Protein AF-0000000076643533 (afdb_homodimer)

Organism: NCBI:txid1194090

Structure (mmCIF, N/CA/C/O backbone):
data_AF-0000000076643533-model_v1
#
loop_
_entity.id
_entity.type
_entity.pdbx_description
1 polymer 'Membrane protein'
#
loop_
_atom_site.group_PDB
_atom_site.id
_atom_site.type_symbol
_atom_site.label_atom_id
_atom_site.label_alt_id
_atom_site.label_comp_id
_atom_site.label_asym_id
_atom_site.label_entity_id
_atom_site.label_seq_id
_atom_site.pdbx_PDB_ins_code
_atom_site.Cartn_x
_atom_site.Cartn_y
_atom_site.Cartn_z
_atom_site.occupancy
_atom_site.B_iso_or_equiv
_atom_site.auth_seq_id
_atom_site.auth_comp_id
_atom_site.auth_asym_id
_atom_site.auth_atom_id
_atom_site.pdbx_PDB_model_num
ATOM 1 N N . MET A 1 1 ? 10.789 41.688 -7.383 1 47.56 1 MET A N 1
ATOM 2 C CA . MET A 1 1 ? 11.062 40.875 -6.199 1 47.56 1 MET A CA 1
ATOM 3 C C . MET A 1 1 ? 10.016 39.781 -6.039 1 47.56 1 MET A C 1
ATOM 5 O O . MET A 1 1 ? 10.336 38.656 -5.66 1 47.56 1 MET A O 1
ATOM 9 N N . LYS A 1 2 ? 8.727 40.281 -6.332 1 59.28 2 LYS A N 1
ATOM 10 C CA . LYS A 1 2 ? 7.59 39.375 -6.227 1 59.28 2 LYS A CA 1
ATOM 11 C C . LYS A 1 2 ? 7.641 38.281 -7.305 1 59.28 2 LYS A C 1
ATOM 13 O O . LYS A 1 2 ? 7.359 37.125 -7.031 1 59.28 2 LYS A O 1
ATOM 18 N N . GLN A 1 3 ? 7.996 38.719 -8.508 1 65.31 3 GLN A N 1
ATOM 19 C CA . GLN A 1 3 ? 8.086 37.781 -9.633 1 65.31 3 GLN A CA 1
ATOM 20 C C . GLN A 1 3 ? 9.109 36.688 -9.352 1 65.31 3 GLN A C 1
ATOM 22 O O . GLN A 1 3 ? 8.891 35.531 -9.703 1 65.31 3 GLN A O 1
ATOM 27 N N . GLY A 1 4 ? 10.055 37.062 -8.609 1 73.06 4 GLY A N 1
ATOM 28 C CA . GLY A 1 4 ? 11.109 36.125 -8.25 1 73.06 4 GLY A CA 1
ATOM 29 C C . GLY A 1 4 ? 10.656 35.094 -7.25 1 73.06 4 GLY A C 1
ATOM 30 O O . GLY A 1 4 ? 11.039 33.906 -7.355 1 73.06 4 GLY A O 1
ATOM 31 N N . LYS A 1 5 ? 9.688 35.625 -6.41 1 84.38 5 LYS A N 1
ATOM 32 C CA . LYS A 1 5 ? 9.203 34.688 -5.379 1 84.38 5 LYS A CA 1
ATOM 33 C C . LYS A 1 5 ? 8.227 33.688 -5.957 1 84.38 5 LYS A C 1
ATOM 35 O O . LYS A 1 5 ? 8.25 32.5 -5.578 1 84.38 5 LYS A O 1
ATOM 40 N N . ILE A 1 6 ? 7.371 34.125 -6.941 1 87.5 6 ILE A N 1
ATOM 41 C CA . ILE A 1 6 ? 6.402 33.25 -7.566 1 87.5 6 ILE A CA 1
ATOM 42 C C . ILE A 1 6 ? 7.129 32.188 -8.398 1 87.5 6 ILE A C 1
ATOM 44 O O . ILE A 1 6 ? 6.758 31 -8.391 1 87.5 6 ILE A O 1
ATOM 48 N N . LYS A 1 7 ? 8.062 32.688 -9.102 1 88.69 7 LYS A N 1
ATOM 49 C CA . LYS A 1 7 ? 8.852 31.75 -9.906 1 88.69 7 LYS A CA 1
ATOM 50 C C . LYS A 1 7 ? 9.578 30.75 -9.016 1 88.69 7 LYS A C 1
ATOM 52 O O . LYS A 1 7 ? 9.656 29.562 -9.352 1 88.69 7 LYS A O 1
ATOM 57 N N . TRP A 1 8 ? 10.062 31.297 -7.988 1 88.38 8 TRP A N 1
ATOM 58 C CA . TRP A 1 8 ? 10.734 30.422 -7.027 1 88.38 8 TRP A CA 1
ATOM 59 C C . TRP A 1 8 ? 9.773 29.375 -6.48 1 88.38 8 TRP A C 1
ATOM 61 O O . TRP A 1 8 ? 10.125 28.188 -6.375 1 88.38 8 TRP A O 1
ATOM 71 N N . PHE A 1 9 ? 8.586 29.828 -6.199 1 90.62 9 PHE A N 1
ATOM 72 C CA . PHE A 1 9 ? 7.566 28.938 -5.652 1 90.62 9 PHE A CA 1
ATOM 73 C C . PHE A 1 9 ? 7.215 27.844 -6.652 1 90.62 9 PHE A C 1
ATOM 75 O O . PHE A 1 9 ? 7.164 26.672 -6.293 1 90.62 9 PHE A O 1
ATOM 82 N N . TRP A 1 10 ? 7.031 28.188 -7.848 1 91.88 10 TRP A N 1
ATOM 83 C CA . TRP A 1 10 ? 6.68 27.219 -8.875 1 91.88 10 TRP A CA 1
ATOM 84 C C . TRP A 1 10 ? 7.832 26.25 -9.133 1 91.88 10 TRP A C 1
ATOM 86 O O . TRP A 1 10 ? 7.609 25.062 -9.367 1 91.88 10 TRP A O 1
ATOM 96 N N . ASP A 1 11 ? 8.93 26.812 -9.07 1 92.94 11 ASP A N 1
ATOM 97 C CA . ASP A 1 11 ? 10.109 25.969 -9.25 1 92.94 11 ASP A CA 1
ATOM 98 C C . ASP A 1 11 ? 10.258 24.969 -8.102 1 92.94 11 ASP A C 1
ATOM 100 O O . ASP A 1 11 ? 10.641 23.812 -8.312 1 92.94 11 ASP A O 1
ATOM 104 N N . LEU A 1 12 ? 9.977 25.484 -6.988 1 93 12 LEU A N 1
ATOM 105 C CA . LEU A 1 12 ? 10.039 24.625 -5.812 1 93 12 LEU A CA 1
ATOM 106 C C . LEU A 1 12 ? 9.039 23.469 -5.938 1 93 12 LEU A C 1
ATOM 108 O O . LEU A 1 12 ? 9.383 22.312 -5.664 1 93 12 LEU A O 1
ATOM 112 N N . LEU A 1 13 ? 7.855 23.781 -6.375 1 95.12 13 LEU A N 1
ATOM 113 C CA . LEU A 1 13 ? 6.82 22.766 -6.535 1 95.12 13 LEU A CA 1
ATOM 114 C C . LEU A 1 13 ? 7.219 21.734 -7.59 1 95.12 13 LEU A C 1
ATOM 116 O O . LEU A 1 13 ? 7.027 20.531 -7.398 1 95.12 13 LEU A O 1
ATOM 120 N N . LYS A 1 14 ? 7.793 22.219 -8.586 1 95.38 14 LYS A N 1
ATOM 121 C CA . LYS A 1 14 ? 8.195 21.344 -9.68 1 95.38 14 LYS A CA 1
ATOM 122 C C . LYS A 1 14 ? 9.344 20.422 -9.266 1 95.38 14 LYS A C 1
ATOM 124 O O . LYS A 1 14 ? 9.344 19.234 -9.578 1 95.38 14 LYS A O 1
ATOM 129 N N . GLN A 1 15 ? 10.25 21 -8.633 1 95.38 15 GLN A N 1
ATOM 130 C CA . GLN A 1 15 ? 11.398 20.219 -8.195 1 95.38 15 GLN A CA 1
ATOM 131 C C . GLN A 1 15 ? 10.992 19.188 -7.141 1 95.38 15 GLN A C 1
ATOM 133 O O . GLN A 1 15 ? 11.531 18.078 -7.117 1 95.38 15 GLN A O 1
ATOM 138 N N . ALA A 1 16 ? 10.102 19.609 -6.34 1 96.19 16 ALA A N 1
ATOM 139 C CA . ALA A 1 16 ? 9.617 18.672 -5.328 1 96.19 16 ALA A CA 1
ATOM 140 C C . ALA A 1 16 ? 8.875 17.5 -5.973 1 96.19 16 ALA A C 1
ATOM 142 O O . ALA A 1 16 ? 9.023 16.359 -5.547 1 96.19 16 ALA A O 1
ATOM 143 N N . TYR A 1 17 ? 8.141 17.812 -6.93 1 95.19 17 TYR A N 1
ATOM 144 C CA . TYR A 1 17 ? 7.418 16.75 -7.633 1 95.19 17 TYR A CA 1
ATOM 145 C C . TYR A 1 17 ? 8.383 15.82 -8.359 1 95.19 17 TYR A C 1
ATOM 147 O O . TYR A 1 17 ? 8.172 14.609 -8.383 1 95.19 17 TYR A O 1
ATOM 155 N N . ALA A 1 18 ? 9.367 16.375 -8.945 1 93.94 18 ALA A N 1
ATOM 156 C CA . ALA A 1 18 ? 10.391 15.57 -9.602 1 93.94 18 ALA A CA 1
ATOM 157 C C . ALA A 1 18 ? 11.094 14.656 -8.602 1 93.94 18 ALA A C 1
ATOM 159 O O . ALA A 1 18 ? 11.367 13.492 -8.898 1 93.94 18 ALA A O 1
ATOM 160 N N . ALA A 1 19 ? 11.352 15.211 -7.496 1 94.25 19 ALA A N 1
ATOM 161 C CA . ALA A 1 19 ? 11.977 14.422 -6.441 1 94.25 19 ALA A CA 1
ATOM 162 C C . ALA A 1 19 ? 11.055 13.289 -5.984 1 94.25 19 ALA A C 1
ATOM 164 O O . ALA A 1 19 ? 11.516 12.18 -5.707 1 94.25 19 ALA A O 1
ATOM 165 N N . LEU A 1 20 ? 9.844 13.641 -5.883 1 95.12 20 LEU A N 1
ATOM 166 C CA . LEU A 1 20 ? 8.859 12.641 -5.484 1 95.12 20 LEU A CA 1
ATOM 167 C C . LEU A 1 20 ? 8.758 11.539 -6.527 1 95.12 20 LEU A C 1
ATOM 169 O O . LEU A 1 20 ? 8.68 10.359 -6.184 1 95.12 20 LEU A O 1
ATOM 173 N N . GLN A 1 21 ? 8.781 11.898 -7.758 1 92 21 GLN A N 1
ATOM 174 C CA . GLN A 1 21 ? 8.648 10.945 -8.852 1 92 21 GLN A CA 1
ATOM 175 C C . GLN A 1 21 ? 9.82 9.961 -8.867 1 92 21 GLN A C 1
ATOM 177 O O . GLN A 1 21 ? 9.648 8.789 -9.227 1 92 21 GLN A O 1
ATOM 182 N N . LYS A 1 22 ? 10.891 10.406 -8.461 1 90.25 22 LYS A N 1
ATOM 183 C CA . LYS A 1 22 ? 12.086 9.57 -8.438 1 90.25 22 LYS A CA 1
ATOM 184 C C . LYS A 1 22 ? 12 8.508 -7.348 1 90.25 22 LYS A C 1
ATOM 186 O O . LYS A 1 22 ? 12.758 7.535 -7.359 1 90.25 22 LYS A O 1
ATOM 191 N N . ASN A 1 23 ? 11.023 8.695 -6.488 1 91.56 23 ASN A N 1
ATOM 192 C CA . ASN A 1 23 ? 10.945 7.785 -5.352 1 91.56 23 ASN A CA 1
ATOM 193 C C . ASN A 1 23 ? 9.68 6.938 -5.398 1 91.56 23 ASN A C 1
ATOM 195 O O . ASN A 1 23 ? 9.211 6.453 -4.367 1 91.56 23 ASN A O 1
ATOM 199 N N . ASP A 1 24 ? 9.031 6.824 -6.531 1 91.56 24 ASP A N 1
ATOM 200 C CA . ASP A 1 24 ? 7.875 5.957 -6.711 1 91.56 24 ASP A CA 1
ATOM 201 C C . ASP A 1 24 ? 6.75 6.336 -5.746 1 91.56 24 ASP A C 1
ATOM 203 O O . ASP A 1 24 ? 6.336 5.52 -4.922 1 91.56 24 ASP A O 1
ATOM 207 N N . PRO A 1 25 ? 6.195 7.539 -5.918 1 93.31 25 PRO A N 1
ATOM 208 C CA . PRO A 1 25 ? 5.25 8.094 -4.949 1 93.31 25 PRO A CA 1
ATOM 209 C C . PRO A 1 25 ? 4 7.234 -4.781 1 93.31 25 PRO A C 1
ATOM 211 O O . PRO A 1 25 ? 3.457 7.137 -3.68 1 93.31 25 PRO A O 1
ATOM 214 N N . LEU A 1 26 ? 3.564 6.574 -5.82 1 93.06 26 LEU A N 1
ATOM 215 C CA . LEU A 1 26 ? 2.35 5.766 -5.738 1 93.06 26 LEU A CA 1
ATOM 216 C C . LEU A 1 26 ? 2.574 4.527 -4.879 1 93.06 26 LEU A C 1
ATOM 218 O O . LEU A 1 26 ? 1.691 4.129 -4.117 1 93.06 26 LEU A O 1
ATOM 222 N N . ARG A 1 27 ? 3.75 4.055 -4.961 1 93.12 27 ARG A N 1
ATOM 223 C CA . ARG A 1 27 ? 4.09 2.906 -4.129 1 93.12 27 ARG A CA 1
ATOM 224 C C . ARG A 1 27 ? 4.195 3.305 -2.66 1 93.12 27 ARG A C 1
ATOM 226 O O . ARG A 1 27 ? 3.654 2.625 -1.787 1 93.12 27 ARG A O 1
ATOM 233 N N . LEU A 1 28 ? 4.844 4.43 -2.369 1 95.38 28 LEU A N 1
ATOM 234 C CA . LEU A 1 28 ? 4.996 4.906 -0.999 1 95.38 28 LEU A CA 1
ATOM 235 C C . LEU A 1 28 ? 3.639 5.211 -0.374 1 95.38 28 LEU A C 1
ATOM 237 O O . LEU A 1 28 ? 3.357 4.785 0.747 1 95.38 28 LEU A O 1
ATOM 241 N N . SER A 1 29 ? 2.848 5.855 -1.146 1 96.44 29 SER A N 1
ATOM 242 C CA . SER A 1 29 ? 1.561 6.309 -0.631 1 96.44 29 SER A CA 1
ATOM 243 C C . SER A 1 29 ? 0.602 5.141 -0.435 1 96.44 29 SER A C 1
ATOM 245 O O . SER A 1 29 ? -0.158 5.109 0.535 1 96.44 29 SER A O 1
ATOM 247 N N . SER A 1 30 ? 0.638 4.195 -1.359 1 96.44 30 SER A N 1
ATOM 248 C CA . SER A 1 30 ? -0.27 3.057 -1.263 1 96.44 30 SER A CA 1
ATOM 249 C C . SER A 1 30 ? 0.105 2.15 -0.096 1 96.44 30 SER A C 1
ATOM 251 O O . SER A 1 30 ? -0.771 1.652 0.616 1 96.44 30 SER A O 1
ATOM 253 N N . ALA A 1 31 ? 1.372 1.968 0.152 1 96.75 31 ALA A N 1
ATOM 254 C CA . ALA A 1 31 ? 1.812 1.179 1.3 1 96.75 31 ALA A CA 1
ATOM 255 C C . ALA A 1 31 ? 1.378 1.829 2.611 1 96.75 31 ALA A C 1
ATOM 257 O O . ALA A 1 31 ? 0.862 1.154 3.504 1 96.75 31 ALA A O 1
ATOM 258 N N . THR A 1 32 ? 1.552 3.107 2.639 1 95.56 32 THR A N 1
ATOM 259 C CA . THR A 1 32 ? 1.151 3.859 3.822 1 95.56 32 THR A CA 1
ATOM 260 C C . THR A 1 32 ? -0.359 3.789 4.023 1 95.56 32 THR A C 1
ATOM 262 O O . THR A 1 32 ? -0.833 3.574 5.141 1 95.56 32 THR A O 1
ATOM 265 N N . ALA A 1 33 ? -1.021 3.934 2.938 1 96.19 33 ALA A N 1
ATOM 266 C CA . ALA A 1 33 ? -2.48 3.916 3.012 1 96.19 33 ALA A CA 1
ATOM 267 C C . ALA A 1 33 ? -2.988 2.568 3.512 1 96.19 33 ALA A C 1
ATOM 269 O O . ALA A 1 33 ? -3.938 2.506 4.297 1 96.19 33 ALA A O 1
ATOM 270 N N . PHE A 1 34 ? -2.42 1.535 3.076 1 95.69 34 PHE A N 1
ATOM 271 C CA . PHE A 1 34 ? -2.812 0.197 3.5 1 95.69 34 PHE A CA 1
ATOM 272 C C . PHE A 1 34 ? -2.67 0.043 5.008 1 95.69 34 PHE A C 1
ATOM 274 O O . PHE A 1 34 ? -3.645 -0.254 5.703 1 95.69 34 PHE A O 1
ATOM 281 N N . PHE A 1 35 ? -1.543 0.35 5.531 1 93.75 35 PHE A N 1
ATOM 282 C CA . PHE A 1 35 ? -1.304 0.135 6.953 1 93.75 35 PHE A CA 1
ATOM 283 C C . PHE A 1 35 ? -1.993 1.209 7.789 1 93.75 35 PHE A C 1
ATOM 285 O O . PHE A 1 35 ? -2.434 0.944 8.906 1 93.75 35 PHE A O 1
ATOM 292 N N . ALA A 1 36 ? -2.125 2.354 7.227 1 92.81 36 ALA A N 1
ATOM 293 C CA . ALA A 1 36 ? -2.834 3.404 7.953 1 92.81 36 ALA A CA 1
ATOM 294 C C . ALA A 1 36 ? -4.312 3.059 8.117 1 92.81 36 ALA A C 1
ATOM 296 O O . ALA A 1 36 ? -4.91 3.344 9.148 1 92.81 36 ALA A O 1
ATOM 297 N N . MET A 1 37 ? -4.848 2.518 7.098 1 92.19 37 MET A N 1
ATOM 298 C CA . MET A 1 37 ? -6.25 2.113 7.172 1 92.19 37 MET A CA 1
ATOM 299 C C . MET A 1 37 ? -6.473 1.117 8.305 1 92.19 37 MET A C 1
ATOM 301 O O . MET A 1 37 ? -7.395 1.278 9.109 1 92.19 37 MET A O 1
ATOM 305 N N . PHE A 1 38 ? -5.59 0.202 8.445 1 89.94 38 PHE A N 1
ATOM 306 C CA . PHE A 1 38 ? -5.727 -0.818 9.477 1 89.94 38 PHE A CA 1
ATOM 307 C C . PHE A 1 38 ? -5.332 -0.265 10.844 1 89.94 38 PHE A C 1
ATOM 309 O O . PHE A 1 38 ? -5.766 -0.776 11.875 1 89.94 38 PHE A O 1
ATOM 316 N N . SER A 1 39 ? -4.582 0.755 10.797 1 89.62 39 SER A N 1
ATOM 317 C CA . SER A 1 39 ? -4.102 1.328 12.047 1 89.62 39 SER A CA 1
ATOM 318 C C . SER A 1 39 ? -5.086 2.355 12.602 1 89.62 39 SER A C 1
ATOM 320 O O . SER A 1 39 ? -4.992 2.756 13.758 1 89.62 39 SER A O 1
ATOM 322 N N . LEU A 1 40 ? -5.98 2.75 11.789 1 88.75 40 LEU A N 1
ATOM 323 C CA . LEU A 1 40 ? -6.852 3.857 12.164 1 88.75 40 LEU A CA 1
ATOM 324 C C . LEU A 1 40 ? -7.578 3.561 13.469 1 88.75 40 LEU A C 1
ATOM 326 O O . LEU A 1 40 ? -7.516 4.352 14.414 1 88.75 40 LEU A O 1
ATOM 330 N N . ILE A 1 41 ? -8.242 2.434 13.516 1 88 41 ILE A N 1
ATOM 331 C CA . ILE A 1 41 ? -9.031 2.086 14.695 1 88 41 ILE A CA 1
ATOM 332 C C . ILE A 1 41 ? -8.102 1.842 15.883 1 88 41 ILE A C 1
ATOM 334 O O . ILE A 1 41 ? -8.297 2.404 16.969 1 88 41 ILE A O 1
ATOM 338 N N . PRO A 1 42 ? -7.094 1.085 15.711 1 84.31 42 PRO A N 1
ATOM 339 C CA . PRO A 1 42 ? -6.133 0.918 16.797 1 84.31 42 PRO A CA 1
ATOM 340 C C . PRO A 1 42 ? -5.598 2.248 17.328 1 84.31 42 PRO A C 1
ATOM 342 O O . PRO A 1 42 ? -5.398 2.406 18.531 1 84.31 42 PRO A O 1
ATOM 345 N N . LEU A 1 43 ? -5.363 3.148 16.5 1 85.06 43 LEU A N 1
ATOM 346 C CA . LEU A 1 43 ? -4.852 4.453 16.922 1 85.06 43 LEU A CA 1
ATOM 347 C C . LEU A 1 43 ? -5.895 5.211 17.734 1 85.06 43 LEU A C 1
ATOM 349 O O . LEU A 1 43 ? -5.559 5.891 18.703 1 85.06 43 LEU A O 1
ATOM 353 N N . ILE A 1 44 ? -7.133 5.105 17.281 1 85.62 44 ILE A N 1
ATOM 354 C CA . ILE A 1 44 ? -8.211 5.738 18.031 1 85.62 44 ILE A CA 1
ATOM 355 C C . ILE A 1 44 ? -8.305 5.117 19.422 1 85.62 44 ILE A C 1
ATOM 357 O O . ILE A 1 44 ? -8.453 5.828 20.422 1 85.62 44 ILE A O 1
ATOM 361 N N . VAL A 1 45 ? -8.203 3.834 19.484 1 82.31 45 VAL A N 1
ATOM 362 C CA . VAL A 1 45 ? -8.258 3.123 20.75 1 82.31 45 VAL A CA 1
ATOM 363 C C . VAL A 1 45 ? -7.113 3.592 21.656 1 82.31 45 VAL A C 1
ATOM 365 O O . VAL A 1 45 ? -7.32 3.885 22.828 1 82.31 45 VAL A O 1
ATOM 368 N N . LEU A 1 46 ? -5.969 3.664 21.109 1 76.5 46 LEU A N 1
ATOM 369 C CA . LEU A 1 46 ? -4.801 4.09 21.875 1 76.5 46 LEU A CA 1
ATOM 370 C C . LEU A 1 46 ? -4.953 5.535 22.328 1 76.5 46 LEU A C 1
ATOM 372 O O . LEU A 1 46 ? -4.59 5.871 23.469 1 76.5 46 LEU A O 1
ATOM 376 N N . LEU A 1 47 ? -5.465 6.285 21.469 1 78.56 47 LEU A N 1
ATOM 377 C CA . LEU A 1 47 ? -5.68 7.688 21.812 1 78.56 47 LEU A CA 1
ATOM 378 C C . LEU A 1 47 ? -6.676 7.82 22.969 1 78.56 47 LEU A C 1
ATOM 380 O O . LEU A 1 47 ? -6.457 8.602 23.891 1 78.56 47 LEU A O 1
ATOM 384 N N . LEU A 1 48 ? -7.703 7.059 22.844 1 79.81 48 LEU A N 1
ATOM 385 C CA . LEU A 1 48 ? -8.727 7.105 23.891 1 79.81 48 LEU A CA 1
ATOM 386 C C . LEU A 1 48 ? -8.188 6.562 25.203 1 79.81 48 LEU A C 1
ATOM 388 O O . LEU A 1 48 ? -8.531 7.07 26.281 1 79.81 48 LEU A O 1
ATOM 392 N N . GLU A 1 49 ? -7.43 5.562 25.109 1 73.94 49 GLU A N 1
ATOM 393 C CA . GLU A 1 49 ? -6.84 4.98 26.312 1 73.94 49 GLU A CA 1
ATOM 394 C C . GLU A 1 49 ? -5.871 5.953 26.984 1 73.94 49 GLU A C 1
ATOM 396 O O . GLU A 1 49 ? -5.844 6.062 28.219 1 73.94 49 GLU A O 1
ATOM 401 N N . PHE A 1 50 ? -5.121 6.551 26.219 1 73.75 50 PHE A N 1
ATOM 402 C CA . PHE A 1 50 ? -4.113 7.461 26.75 1 73.75 50 PHE A CA 1
ATOM 403 C C . PHE A 1 50 ? -4.758 8.742 27.266 1 73.75 50 PHE A C 1
ATOM 405 O O . PHE A 1 50 ? -4.391 9.242 28.328 1 73.75 50 PHE A O 1
ATOM 412 N N . LEU A 1 51 ? -5.629 9.289 26.5 1 74 51 LEU A N 1
ATOM 413 C CA . LEU A 1 51 ? -6.25 10.555 26.906 1 74 51 LEU A CA 1
ATOM 414 C C . LEU A 1 51 ? -7.359 10.32 27.922 1 74 51 LEU A C 1
ATOM 416 O O . LEU A 1 51 ? -7.746 11.242 28.641 1 74 51 LEU A O 1
ATOM 420 N N . GLY A 1 52 ? -7.844 9.133 27.844 1 71.31 52 GLY A N 1
ATOM 421 C CA . GLY A 1 52 ? -8.891 8.797 28.797 1 71.31 52 GLY A CA 1
ATOM 422 C C . GLY A 1 52 ? -8.445 8.906 30.25 1 71.31 52 GLY A C 1
ATOM 423 O O . GLY A 1 52 ? -9.266 9.07 31.141 1 71.31 52 GLY A O 1
ATOM 424 N N . VAL A 1 53 ? -7.188 8.852 30.391 1 67.25 53 VAL A N 1
ATOM 425 C CA . VAL A 1 53 ? -6.652 9.016 31.75 1 67.25 53 VAL A CA 1
ATOM 426 C C . VAL A 1 53 ? -6.781 10.469 32.188 1 67.25 53 VAL A C 1
ATOM 428 O O . VAL A 1 53 ? -7.066 10.75 33.344 1 67.25 53 VAL A O 1
ATOM 431 N N . ALA A 1 54 ? -6.609 11.336 31.266 1 66.19 54 ALA A N 1
ATOM 432 C CA . ALA A 1 54 ? -6.602 12.766 31.578 1 66.19 54 ALA A CA 1
ATOM 433 C C . ALA A 1 54 ? -7.973 13.391 31.312 1 66.19 54 ALA A C 1
ATOM 435 O O . ALA A 1 54 ? -8.312 14.422 31.906 1 66.19 54 ALA A O 1
ATOM 436 N N . PHE A 1 55 ? -8.648 12.844 30.391 1 67.44 55 PHE A N 1
ATOM 437 C CA . PHE A 1 55 ? -9.922 13.43 29.969 1 67.44 55 PHE A CA 1
ATOM 438 C C . PHE A 1 55 ? -11.039 12.391 30.031 1 67.44 55 PHE A C 1
ATOM 440 O O . PHE A 1 55 ? -10.773 11.188 30.062 1 67.44 55 PHE A O 1
ATOM 447 N N . GLN A 1 56 ? -12.156 13.047 30.125 1 69.5 56 GLN A N 1
ATOM 448 C CA . GLN A 1 56 ? -13.297 12.141 30.016 1 69.5 56 GLN A CA 1
ATOM 449 C C . GLN A 1 56 ? -13.359 11.5 28.641 1 69.5 56 GLN A C 1
ATOM 451 O O . GLN A 1 56 ? -13.234 12.188 27.625 1 69.5 56 GLN A O 1
ATOM 456 N N . VAL A 1 57 ? -13.555 10.273 28.547 1 72.25 57 VAL A N 1
ATOM 457 C CA . VAL A 1 57 ? -13.43 9.453 27.344 1 72.25 57 VAL A CA 1
ATOM 458 C C . VAL A 1 57 ? -14.578 9.758 26.391 1 72.25 57 VAL A C 1
ATOM 460 O O . VAL A 1 57 ? -14.375 9.883 25.172 1 72.25 57 VAL A O 1
ATOM 463 N N . GLN A 1 58 ? -15.805 9.992 26.922 1 77.62 58 GLN A N 1
ATOM 464 C CA . GLN A 1 58 ? -16.969 10.086 26.047 1 77.62 58 GLN A CA 1
ATOM 465 C C . GLN A 1 58 ? -16.938 11.367 25.219 1 77.62 58 GLN A C 1
ATOM 467 O O . GLN A 1 58 ? -17.094 11.32 24 1 77.62 58 GLN A O 1
ATOM 472 N N . PRO A 1 59 ? -16.641 12.469 25.859 1 75.62 59 PRO A N 1
ATOM 473 C CA . PRO A 1 59 ? -16.531 13.68 25.047 1 75.62 59 PRO A CA 1
ATOM 474 C C . PRO A 1 59 ? -15.406 13.609 24.016 1 75.62 59 PRO A C 1
ATOM 476 O O . PRO A 1 59 ? -15.539 14.141 22.922 1 75.62 59 PRO A O 1
ATOM 479 N N . LEU A 1 60 ? -14.406 12.977 24.438 1 77.94 60 LEU A N 1
ATOM 480 C CA . LEU A 1 60 ? -13.281 12.805 23.516 1 77.94 60 LEU A CA 1
ATOM 481 C C . LEU A 1 60 ? -13.68 11.961 22.312 1 77.94 60 LEU A C 1
ATOM 483 O O . LEU A 1 60 ? -13.367 12.305 21.172 1 77.94 60 LEU A O 1
ATOM 487 N N . LYS A 1 61 ? -14.32 10.914 22.625 1 84.25 61 LYS A N 1
ATOM 488 C CA . LYS A 1 61 ? -14.805 10.023 21.562 1 84.25 61 LYS A CA 1
ATOM 489 C C . LYS A 1 61 ? -15.734 10.766 20.609 1 84.25 61 LYS A C 1
ATOM 491 O O . LYS A 1 61 ? -15.625 10.625 19.391 1 84.25 61 LYS A O 1
ATOM 496 N N . GLU A 1 62 ? -16.609 11.5 21.141 1 84.12 62 GLU A N 1
ATOM 497 C CA . GLU A 1 62 ? -17.547 12.266 20.328 1 84.12 62 GLU A CA 1
ATOM 498 C C . GLU A 1 62 ? -16.828 13.273 19.438 1 84.12 62 GLU A C 1
ATOM 500 O O . GLU A 1 62 ? -17.188 13.445 18.281 1 84.12 62 GLU A O 1
ATOM 505 N N . GLU A 1 63 ? -15.891 13.906 20 1 80.69 63 GLU A N 1
ATOM 506 C CA . GLU A 1 63 ? -15.133 14.891 19.234 1 80.69 63 GLU A CA 1
ATOM 507 C C . GLU A 1 63 ? -14.375 14.234 18.094 1 80.69 63 GLU A C 1
ATOM 509 O O . GLU A 1 63 ? -14.281 14.789 16.984 1 80.69 63 GLU A O 1
ATOM 514 N N . ILE A 1 64 ? -13.836 13.125 18.391 1 84.25 64 ILE A N 1
ATOM 515 C CA . ILE A 1 64 ? -13.102 12.383 17.375 1 84.25 64 ILE A CA 1
ATOM 516 C C . ILE A 1 64 ? -14.023 12.031 16.219 1 84.25 64 ILE A C 1
ATOM 518 O O . ILE A 1 64 ? -13.703 12.305 15.055 1 84.25 64 ILE A O 1
ATOM 522 N N . PHE A 1 65 ? -15.188 11.578 16.516 1 88 65 PHE A N 1
ATOM 523 C CA . PHE A 1 65 ? -16.062 11.102 15.453 1 88 65 PHE A CA 1
ATOM 524 C C . PHE A 1 65 ? -16.797 12.266 14.789 1 88 65 PHE A C 1
ATOM 526 O O . PHE A 1 65 ? -17.156 12.188 13.617 1 88 65 PHE A O 1
ATOM 533 N N . ASN A 1 66 ? -16.953 13.352 15.477 1 83.81 66 ASN A N 1
ATOM 534 C CA . ASN A 1 66 ? -17.453 14.562 14.836 1 83.81 66 ASN A CA 1
ATOM 535 C C . ASN A 1 66 ? -16.484 15.086 13.781 1 83.81 66 ASN A C 1
ATOM 537 O O . ASN A 1 66 ? -16.891 15.492 12.695 1 83.81 66 ASN A O 1
ATOM 541 N N . THR A 1 67 ? -15.25 15.023 14.148 1 79.31 67 THR A N 1
ATOM 542 C CA . THR A 1 67 ? -14.219 15.461 13.219 1 79.31 67 THR A CA 1
ATOM 543 C C . THR A 1 67 ? -14.156 14.539 12 1 79.31 67 THR A C 1
ATOM 545 O O . THR A 1 67 ? -14.062 15.008 10.867 1 79.31 67 THR A O 1
ATOM 548 N N . LEU A 1 68 ? -14.242 13.258 12.227 1 84.5 68 LEU A N 1
ATOM 549 C CA . LEU A 1 68 ? -14.227 12.297 11.125 1 84.5 68 LEU A CA 1
ATOM 550 C C . LEU A 1 68 ? -15.453 12.477 10.234 1 84.5 68 LEU A C 1
ATOM 552 O O . LEU A 1 68 ? -15.367 12.281 9.016 1 84.5 68 LEU A O 1
ATOM 556 N N . GLN A 1 69 ? -16.578 12.82 10.891 1 86.81 69 GLN A N 1
ATOM 557 C CA . GLN A 1 69 ? -17.781 13.07 10.117 1 86.81 69 GLN A CA 1
ATOM 558 C C . GLN A 1 69 ? -17.625 14.273 9.195 1 86.81 69 GLN A C 1
ATOM 560 O O . GLN A 1 69 ? -18.109 14.266 8.062 1 86.81 69 GLN A O 1
ATOM 565 N N . GLU A 1 70 ? -16.953 15.211 9.648 1 77.81 70 GLU A N 1
ATOM 566 C CA . GLU A 1 70 ? -16.703 16.406 8.844 1 77.81 70 GLU A CA 1
ATOM 567 C C . GLU A 1 70 ? -15.766 16.109 7.68 1 77.81 70 GLU A C 1
ATOM 569 O O . GLU A 1 70 ? -15.922 16.672 6.594 1 77.81 70 GLU A O 1
ATOM 574 N N . MET A 1 71 ? -14.859 15.195 7.898 1 77.69 71 MET A N 1
ATOM 575 C CA . MET A 1 71 ? -13.836 14.906 6.898 1 77.69 71 MET A CA 1
ATOM 576 C C . MET A 1 71 ? -14.328 13.883 5.891 1 77.69 71 MET A C 1
ATOM 578 O O . MET A 1 71 ? -14.055 13.992 4.695 1 77.69 71 MET A O 1
ATOM 582 N N . LEU A 1 72 ? -15.039 12.859 6.402 1 82.56 72 LEU A N 1
ATOM 583 C CA . LEU A 1 72 ? -15.305 11.688 5.57 1 82.56 72 LEU A CA 1
ATOM 584 C C . LEU A 1 72 ? -16.797 11.523 5.324 1 82.56 72 LEU A C 1
ATOM 586 O O . LEU A 1 72 ? -17.203 10.719 4.48 1 82.56 72 LEU A O 1
ATOM 590 N N . GLY A 1 73 ? -17.625 12.297 6.043 1 82.75 73 GLY A N 1
ATOM 591 C CA . GLY A 1 73 ? -19.062 12.141 5.938 1 82.75 73 GLY A CA 1
ATOM 592 C C . GLY A 1 73 ? -19.656 11.289 7.047 1 82.75 73 GLY A C 1
ATOM 593 O O . GLY A 1 73 ? -18.938 10.523 7.691 1 82.75 73 GLY A O 1
ATOM 594 N N . GLY A 1 74 ? -20.922 11.414 7.246 1 86.88 74 GLY A N 1
ATOM 595 C CA . GLY A 1 74 ? -21.625 10.75 8.336 1 86.88 74 GLY A CA 1
ATOM 596 C C . GLY A 1 74 ? -21.609 9.234 8.219 1 86.88 74 GLY A C 1
ATOM 597 O O . GLY A 1 74 ? -21.359 8.531 9.195 1 86.88 74 GLY A O 1
ATOM 598 N N . LYS A 1 75 ? -21.812 8.766 7.047 1 89 75 LYS A N 1
ATOM 599 C CA . LYS A 1 75 ? -21.859 7.32 6.836 1 89 75 LYS A CA 1
ATOM 600 C C . LYS A 1 75 ? -20.516 6.672 7.168 1 89 75 LYS A C 1
ATOM 602 O O . LYS A 1 75 ? -20.469 5.645 7.844 1 89 75 LYS A O 1
ATOM 607 N N . THR A 1 76 ? -19.531 7.246 6.695 1 89.75 76 THR A N 1
ATOM 608 C CA . THR A 1 76 ? -18.188 6.715 6.926 1 89.75 76 THR A CA 1
ATOM 609 C C . THR A 1 76 ? -17.797 6.855 8.391 1 89.75 76 THR A C 1
ATOM 611 O O . THR A 1 76 ? -17.203 5.945 8.969 1 89.75 76 THR A O 1
ATOM 614 N N . ALA A 1 77 ? -18.109 7.969 8.977 1 91.25 77 ALA A N 1
ATOM 615 C CA . ALA A 1 77 ? -17.828 8.156 10.391 1 91.25 77 ALA A CA 1
ATOM 616 C C . ALA A 1 77 ? -18.547 7.117 11.242 1 91.25 77 ALA A C 1
ATOM 618 O O . ALA A 1 77 ? -17.969 6.57 12.188 1 91.25 77 ALA A O 1
ATOM 619 N N . ASN A 1 78 ? -19.781 6.895 10.906 1 92.19 78 ASN A N 1
ATOM 620 C CA . ASN A 1 78 ? -20.562 5.883 11.617 1 92.19 78 ASN A CA 1
ATOM 621 C C . ASN A 1 78 ? -19.969 4.488 11.43 1 92.19 78 ASN A C 1
ATOM 623 O O . ASN A 1 78 ? -19.953 3.684 12.359 1 92.19 78 ASN A O 1
ATOM 627 N N . TYR A 1 79 ? -19.562 4.285 10.266 1 91.69 79 TYR A N 1
ATOM 628 C CA . TYR A 1 79 ? -18.891 3.021 9.992 1 91.69 79 TYR A CA 1
ATOM 629 C C . TYR A 1 79 ? -17.688 2.84 10.906 1 91.69 79 TYR A C 1
ATOM 631 O O . TYR A 1 79 ? -17.5 1.771 11.5 1 91.69 79 TYR A O 1
ATOM 639 N N . LEU A 1 80 ? -16.875 3.828 11.031 1 92.81 80 LEU A N 1
ATOM 640 C CA . LEU A 1 80 ? -15.68 3.766 11.867 1 92.81 80 LEU A CA 1
ATOM 641 C C . LEU A 1 80 ? -16.062 3.641 13.344 1 92.81 80 LEU A C 1
ATOM 643 O O . LEU A 1 80 ? -15.422 2.893 14.086 1 92.81 80 LEU A O 1
ATOM 647 N N . ALA A 1 81 ? -17.062 4.332 13.719 1 93.56 81 ALA A N 1
ATOM 648 C CA . ALA A 1 81 ? -17.547 4.25 15.094 1 93.56 81 ALA A CA 1
ATOM 649 C C . ALA A 1 81 ? -18.031 2.84 15.422 1 93.56 81 ALA A C 1
ATOM 651 O O . ALA A 1 81 ? -17.734 2.311 16.5 1 93.56 81 ALA A O 1
ATOM 652 N N . ASN A 1 82 ? -18.766 2.285 14.516 1 92.88 82 ASN A N 1
ATOM 653 C CA . ASN A 1 82 ? -19.266 0.929 14.711 1 92.88 82 ASN A CA 1
ATOM 654 C C . ASN A 1 82 ? -18.125 -0.088 14.758 1 92.88 82 ASN A C 1
ATOM 656 O O . ASN A 1 82 ? -18.172 -1.033 15.547 1 92.88 82 ASN A O 1
ATOM 660 N N . THR A 1 83 ? -17.188 0.091 13.93 1 90.69 83 THR A N 1
ATOM 661 C CA . THR A 1 83 ? -16.031 -0.804 13.914 1 90.69 83 THR A CA 1
ATOM 662 C C . THR A 1 83 ? -15.297 -0.746 15.25 1 90.69 83 THR A C 1
ATOM 664 O O . THR A 1 83 ? -14.914 -1.78 15.797 1 90.69 83 THR A O 1
ATOM 667 N N . LEU A 1 84 ? -15.094 0.477 15.719 1 91.06 84 LEU A N 1
ATOM 668 C CA . LEU A 1 84 ? -14.453 0.654 17.016 1 91.06 84 LEU A CA 1
ATOM 669 C C . LEU A 1 84 ? -15.242 -0.047 18.109 1 91.06 84 LEU A C 1
ATOM 671 O O . LEU A 1 84 ? -14.672 -0.758 18.938 1 91.06 84 LEU A O 1
ATOM 675 N N . ALA A 1 85 ? -16.531 0.162 18.125 1 90.75 85 ALA A N 1
ATOM 676 C CA . ALA A 1 85 ? -17.406 -0.447 19.125 1 90.75 85 ALA A CA 1
ATOM 677 C C . ALA A 1 85 ? -17.344 -1.97 19.047 1 90.75 85 ALA A C 1
ATOM 679 O O . ALA A 1 85 ? -17.312 -2.646 20.078 1 90.75 85 ALA A O 1
ATOM 680 N N . ASN A 1 86 ? -17.281 -2.514 17.891 1 88.69 86 ASN A N 1
ATOM 681 C CA . ASN A 1 86 ? -17.219 -3.957 17.688 1 88.69 86 ASN A CA 1
ATOM 682 C C . ASN A 1 86 ? -15.938 -4.547 18.266 1 88.69 86 ASN A C 1
ATOM 684 O O . ASN A 1 86 ? -15.953 -5.633 18.844 1 88.69 86 ASN A O 1
ATOM 688 N N . ILE A 1 87 ? -14.906 -3.85 18.062 1 83.5 87 ILE A N 1
ATOM 689 C CA . ILE A 1 87 ? -13.617 -4.305 18.578 1 83.5 87 ILE A CA 1
ATOM 690 C C . ILE A 1 87 ? -13.625 -4.281 20.094 1 83.5 87 ILE A C 1
ATOM 692 O O . ILE A 1 87 ? -13.141 -5.215 20.75 1 83.5 87 ILE A O 1
ATOM 696 N N . GLN A 1 88 ? -14.117 -3.232 20.578 1 83 88 GLN A N 1
ATOM 697 C CA . GLN A 1 88 ? -14.164 -3.094 22.031 1 83 88 GLN A CA 1
ATOM 698 C C . GLN A 1 88 ? -15.07 -4.152 22.656 1 83 88 GLN A C 1
ATOM 700 O O . GLN A 1 88 ? -14.805 -4.633 23.75 1 83 88 GLN A O 1
ATOM 705 N N . ASP A 1 89 ? -16.047 -4.543 21.953 1 82 89 ASP A N 1
ATOM 706 C CA . ASP A 1 89 ? -17 -5.523 22.453 1 82 89 ASP A CA 1
ATOM 707 C C . ASP A 1 89 ? -16.422 -6.938 22.375 1 82 89 ASP A C 1
ATOM 709 O O . ASP A 1 89 ? -16.859 -7.828 23.109 1 82 89 ASP A O 1
ATOM 713 N N . MET A 1 90 ? -15.562 -7.18 21.453 1 76.69 90 MET A N 1
ATOM 714 C CA . MET A 1 90 ? -14.969 -8.5 21.297 1 76.69 90 MET A CA 1
ATOM 715 C C . MET A 1 90 ? -14 -8.797 22.438 1 76.69 90 MET A C 1
ATOM 717 O O . MET A 1 90 ? -13.602 -9.945 22.641 1 76.69 90 MET A O 1
ATOM 721 N N . GLN A 1 91 ? -13.625 -7.949 23.062 1 66.06 91 GLN A N 1
ATOM 722 C CA . GLN A 1 91 ? -12.641 -8.102 24.125 1 66.06 91 GLN A CA 1
ATOM 723 C C . GLN A 1 91 ? -13.195 -8.945 25.281 1 66.06 91 GLN A C 1
ATOM 725 O O . GLN A 1 91 ? -13.172 -8.523 26.438 1 66.06 91 GLN A O 1
ATOM 730 N N . GLU A 1 92 ? -13.766 -10.086 24.594 1 65.44 92 GLU A N 1
ATOM 731 C CA . GLU A 1 92 ? -14.227 -11.039 25.609 1 65.44 92 GLU A CA 1
ATOM 732 C C . GLU A 1 92 ? -13.211 -12.156 25.812 1 65.44 92 GLU A C 1
ATOM 734 O O . GLU A 1 92 ? -12.875 -12.883 24.875 1 65.44 92 GLU A O 1
ATOM 739 N N . GLY A 1 93 ? -12.445 -12.07 26.734 1 70.12 93 GLY A N 1
ATOM 740 C CA . GLY A 1 93 ? -11.484 -13.047 27.219 1 70.12 93 GLY A CA 1
ATOM 741 C C . GLY A 1 93 ? -10.047 -12.57 27.125 1 70.12 93 GLY A C 1
ATOM 742 O O . GLY A 1 93 ? -9.742 -11.664 26.344 1 70.12 93 GLY A O 1
ATOM 743 N N . PHE A 1 94 ? -9.312 -13.195 27.766 1 76 94 PHE A N 1
ATOM 744 C CA . PHE A 1 94 ? -7.918 -12.781 27.922 1 76 94 PHE A CA 1
ATOM 745 C C . PHE A 1 94 ? -7.141 -13.016 26.641 1 76 94 PHE A C 1
ATOM 747 O O . PHE A 1 94 ? -6.402 -12.141 26.188 1 76 94 PHE A O 1
ATOM 754 N N . PHE A 1 95 ? -7.434 -14.133 25.984 1 74.94 95 PHE A N 1
ATOM 755 C CA . PHE A 1 95 ? -6.645 -14.484 24.812 1 74.94 95 PHE A CA 1
ATOM 756 C C . PHE A 1 95 ? -7.055 -13.641 23.609 1 74.94 95 PHE A C 1
ATOM 758 O O . PHE A 1 95 ? -6.207 -13.211 22.828 1 74.94 95 PHE A O 1
ATOM 765 N N . THR A 1 96 ? -8.273 -13.414 23.609 1 74.12 96 THR A N 1
ATOM 766 C CA . THR A 1 96 ? -8.773 -12.586 22.516 1 74.12 96 THR A CA 1
ATOM 767 C C . THR A 1 96 ? -8.312 -11.141 22.672 1 74.12 96 THR A C 1
ATOM 769 O O . THR A 1 96 ? -7.863 -10.523 21.703 1 74.12 96 THR A O 1
ATOM 772 N N . THR A 1 97 ? -8.336 -10.773 23.875 1 76.56 97 THR A N 1
ATOM 773 C CA . THR A 1 97 ? -7.906 -9.406 24.172 1 76.56 97 THR A CA 1
ATOM 774 C C . THR A 1 97 ? -6.414 -9.242 23.906 1 76.56 97 THR A C 1
ATOM 776 O O . THR A 1 97 ? -5.992 -8.266 23.281 1 76.56 97 THR A O 1
ATOM 779 N N . ALA A 1 98 ? -5.715 -10.195 24.359 1 80.38 98 ALA A N 1
ATOM 780 C CA . ALA A 1 98 ? -4.27 -10.148 24.141 1 80.38 98 ALA A CA 1
ATOM 781 C C . ALA A 1 98 ? -3.932 -10.195 22.656 1 80.38 98 ALA A C 1
ATOM 783 O O . ALA A 1 98 ? -3.057 -9.461 22.188 1 80.38 98 ALA A O 1
ATOM 784 N N . GLY A 1 99 ? -4.66 -11.023 21.969 1 76.75 99 GLY A N 1
ATOM 785 C CA . GLY A 1 99 ? -4.441 -11.133 20.547 1 76.75 99 GLY A CA 1
ATOM 786 C C . GLY A 1 99 ? -4.734 -9.844 19.797 1 76.75 99 GLY A C 1
ATOM 787 O O . GLY A 1 99 ? -3.951 -9.43 18.938 1 76.75 99 GLY A O 1
ATOM 788 N N . ILE A 1 100 ? -5.746 -9.258 20.234 1 74.38 100 ILE A N 1
ATOM 789 C CA . ILE A 1 100 ? -6.156 -8.008 19.609 1 74.38 100 ILE A CA 1
ATOM 790 C C . ILE A 1 100 ? -5.133 -6.918 19.906 1 74.38 100 ILE A C 1
ATOM 792 O O . ILE A 1 100 ? -4.742 -6.16 19.016 1 74.38 100 ILE A O 1
ATOM 796 N N . LEU A 1 101 ? -4.703 -6.934 21.094 1 78.25 101 LEU A N 1
ATOM 797 C CA . LEU A 1 101 ? -3.742 -5.918 21.516 1 78.25 101 LEU A CA 1
ATOM 798 C C . LEU A 1 101 ? -2.422 -6.078 20.766 1 78.25 101 LEU A C 1
ATOM 800 O O . LEU A 1 101 ? -1.826 -5.094 20.328 1 78.25 101 LEU A O 1
ATOM 804 N N . ILE A 1 102 ? -2.01 -7.266 20.641 1 82.56 102 ILE A N 1
ATOM 805 C CA . ILE A 1 102 ? -0.769 -7.559 19.938 1 82.56 102 ILE A CA 1
ATOM 806 C C . ILE A 1 102 ? -0.903 -7.148 18.469 1 82.56 102 ILE A C 1
ATOM 808 O O . ILE A 1 102 ? 0.007 -6.539 17.906 1 82.56 102 ILE A O 1
ATOM 812 N N . PHE A 1 103 ? -2.059 -7.434 17.938 1 77.44 103 PHE A N 1
ATOM 813 C CA . PHE A 1 103 ? -2.309 -7.082 16.547 1 77.44 103 PHE A CA 1
ATOM 814 C C . PHE A 1 103 ? -2.326 -5.57 16.375 1 77.44 103 PHE A C 1
ATOM 816 O O . PHE A 1 103 ? -1.741 -5.051 15.414 1 77.44 103 PHE A O 1
ATOM 823 N N . LEU A 1 104 ? -2.9 -4.988 17.328 1 77.88 104 LEU A N 1
ATOM 824 C CA . LEU A 1 104 ? -3.023 -3.535 17.234 1 77.88 104 LEU A CA 1
ATOM 825 C C . LEU A 1 104 ? -1.653 -2.869 17.328 1 77.88 104 LEU A C 1
ATOM 827 O O . LEU A 1 104 ? -1.34 -1.986 16.516 1 77.88 104 LEU A O 1
ATOM 831 N N . ILE A 1 105 ? -0.823 -3.332 18.125 1 81.56 105 ILE A N 1
ATOM 832 C CA . ILE A 1 105 ? 0.511 -2.77 18.312 1 81.56 105 ILE A CA 1
ATOM 833 C C . ILE A 1 105 ? 1.367 -3.072 17.078 1 81.56 105 ILE A C 1
ATOM 835 O O . ILE A 1 105 ? 2.088 -2.201 16.594 1 81.56 105 ILE A O 1
ATOM 839 N N . PHE A 1 106 ? 1.224 -4.23 16.641 1 84.5 106 PHE A N 1
ATOM 840 C CA . PHE A 1 106 ? 1.997 -4.652 15.477 1 84.5 106 PHE A CA 1
ATOM 841 C C . PHE A 1 106 ? 1.668 -3.787 14.266 1 84.5 106 PHE A C 1
ATOM 843 O O . PHE A 1 106 ? 2.568 -3.336 13.555 1 84.5 106 PHE A O 1
ATOM 850 N N . ILE A 1 107 ? 0.409 -3.561 14.117 1 84.94 107 ILE A N 1
ATOM 851 C CA . ILE A 1 107 ? -0.043 -2.848 12.93 1 84.94 107 ILE A CA 1
ATOM 852 C C . ILE A 1 107 ? 0.388 -1.386 13.008 1 84.94 107 ILE A C 1
ATOM 854 O O . ILE A 1 107 ? 0.787 -0.793 12 1 84.94 107 ILE A O 1
ATOM 858 N N . VAL A 1 108 ? 0.274 -0.824 14.18 1 84.75 108 VAL A N 1
ATOM 859 C CA . VAL A 1 108 ? 0.649 0.574 14.359 1 84.75 108 VAL A CA 1
ATOM 860 C C . VAL A 1 108 ? 2.16 0.729 14.211 1 84.75 108 VAL A C 1
ATOM 862 O O . VAL A 1 108 ? 2.633 1.682 13.586 1 84.75 108 VAL A O 1
ATOM 865 N N . THR A 1 109 ? 2.869 -0.227 14.711 1 85.62 109 THR A N 1
ATOM 866 C CA . THR A 1 109 ? 4.324 -0.18 14.602 1 85.62 109 THR A CA 1
ATOM 867 C C . THR A 1 109 ? 4.762 -0.348 13.148 1 85.62 109 THR A C 1
ATOM 869 O O . THR A 1 109 ? 5.727 0.279 12.703 1 85.62 109 THR A O 1
ATOM 872 N N . THR A 1 110 ? 4.09 -1.161 12.484 1 88.5 110 THR A N 1
ATOM 873 C CA . THR A 1 110 ? 4.422 -1.362 11.078 1 88.5 110 THR A CA 1
ATOM 874 C C . THR A 1 110 ? 4.164 -0.092 10.273 1 88.5 110 THR A C 1
ATOM 876 O O . THR A 1 110 ? 4.945 0.255 9.383 1 88.5 110 THR A O 1
ATOM 879 N N . LEU A 1 111 ? 3.053 0.555 10.57 1 90.56 111 LEU A N 1
ATOM 880 C CA . LEU A 1 111 ? 2.781 1.828 9.914 1 90.56 111 LEU A CA 1
ATOM 881 C C . LEU A 1 111 ? 3.922 2.814 10.141 1 90.56 111 LEU A C 1
ATOM 883 O O . LEU A 1 111 ? 4.344 3.51 9.219 1 90.56 111 LEU A O 1
ATOM 887 N N . PHE A 1 112 ? 4.387 2.854 11.352 1 87.94 112 PHE A N 1
ATOM 888 C CA . PHE A 1 112 ? 5.523 3.711 11.664 1 87.94 112 PHE A CA 1
ATOM 889 C C . PHE A 1 112 ? 6.719 3.367 10.781 1 87.94 112 PHE A C 1
ATOM 891 O O . PHE A 1 112 ? 7.344 4.258 10.195 1 87.94 112 PHE A O 1
ATOM 898 N N . ASN A 1 113 ? 6.988 2.121 10.695 1 88.62 113 ASN A N 1
ATOM 899 C CA . ASN A 1 113 ? 8.141 1.682 9.922 1 88.62 113 ASN A CA 1
ATOM 900 C C . ASN A 1 113 ? 7.996 2.045 8.445 1 88.62 113 ASN A C 1
ATOM 902 O O . ASN A 1 113 ? 8.969 2.445 7.801 1 88.62 113 ASN A O 1
ATOM 906 N N . VAL A 1 114 ? 6.832 1.92 7.988 1 91.19 114 VAL A N 1
ATOM 907 C CA . VAL A 1 114 ? 6.578 2.205 6.582 1 91.19 114 VAL A CA 1
ATOM 908 C C . VAL A 1 114 ? 6.801 3.691 6.305 1 91.19 114 VAL A C 1
ATOM 910 O O . VAL A 1 114 ? 7.496 4.055 5.352 1 91.19 114 VAL A O 1
ATOM 913 N N . VAL A 1 115 ? 6.277 4.508 7.113 1 91.75 115 VAL A N 1
ATOM 914 C CA . VAL A 1 115 ? 6.41 5.949 6.934 1 91.75 115 VAL A CA 1
ATOM 915 C C . VAL A 1 115 ? 7.863 6.363 7.148 1 91.75 115 VAL A C 1
ATOM 917 O O . VAL A 1 115 ? 8.43 7.117 6.348 1 91.75 115 VAL A O 1
ATOM 920 N N . HIS A 1 116 ? 8.422 5.816 8.195 1 90.12 116 HIS A N 1
ATOM 921 C CA . HIS A 1 116 ? 9.805 6.109 8.531 1 90.12 116 HIS A CA 1
ATOM 922 C C . HIS A 1 116 ? 10.742 5.73 7.395 1 90.12 116 HIS A C 1
ATOM 924 O O . HIS A 1 116 ? 11.578 6.535 6.98 1 90.12 116 HIS A O 1
ATOM 930 N N . ASN A 1 117 ? 10.602 4.543 6.898 1 90.62 117 ASN A N 1
ATOM 931 C CA . ASN A 1 117 ? 11.453 4.066 5.812 1 90.62 117 ASN A CA 1
ATOM 932 C C . ASN A 1 117 ? 11.211 4.859 4.527 1 90.62 117 ASN A C 1
ATOM 934 O O . ASN A 1 117 ? 12.141 5.066 3.742 1 90.62 117 ASN A O 1
ATOM 938 N N . SER A 1 118 ? 10.016 5.258 4.34 1 93.69 118 SER A N 1
ATOM 939 C CA . SER A 1 118 ? 9.703 6.059 3.16 1 93.69 118 SER A CA 1
ATOM 940 C C . SER A 1 118 ? 10.406 7.414 3.213 1 93.69 118 SER A C 1
ATOM 942 O O . SER A 1 118 ? 10.961 7.871 2.213 1 93.69 118 SER A O 1
ATOM 944 N N . PHE A 1 119 ? 10.43 8.047 4.348 1 93.75 119 PHE A N 1
ATOM 945 C CA . PHE A 1 119 ? 11.141 9.305 4.516 1 93.75 119 PHE A CA 1
ATOM 946 C C . PHE A 1 119 ? 12.633 9.125 4.258 1 93.75 119 PHE A C 1
ATOM 948 O O . PHE A 1 119 ? 13.25 9.922 3.553 1 93.75 119 PHE A O 1
ATOM 955 N N . ASN A 1 120 ? 13.156 8.055 4.793 1 91.88 120 ASN A N 1
ATOM 956 C CA . ASN A 1 120 ? 14.586 7.789 4.645 1 91.88 120 ASN A CA 1
ATOM 957 C C . ASN A 1 120 ? 14.953 7.473 3.199 1 91.88 120 ASN A C 1
ATOM 959 O O . ASN A 1 120 ? 16.047 7.812 2.74 1 91.88 120 ASN A O 1
ATOM 963 N N . GLN A 1 121 ? 14.086 6.848 2.551 1 91.62 121 GLN A N 1
ATOM 964 C CA . GLN A 1 121 ? 14.305 6.598 1.131 1 91.62 121 GLN A CA 1
ATOM 965 C C . GLN A 1 121 ? 14.375 7.906 0.348 1 91.62 121 GLN A C 1
ATOM 967 O O . GLN A 1 121 ? 15.242 8.078 -0.513 1 91.62 121 GLN A O 1
ATOM 972 N N . ILE A 1 122 ? 13.508 8.773 0.667 1 93.44 122 ILE A N 1
ATOM 973 C CA . ILE A 1 122 ? 13.461 10.062 -0.016 1 93.44 122 ILE A CA 1
ATOM 974 C C . ILE A 1 122 ? 14.758 10.828 0.25 1 93.44 122 ILE A C 1
ATOM 976 O O . ILE A 1 122 ? 15.289 11.492 -0.644 1 93.44 122 ILE A O 1
ATOM 980 N N . LEU A 1 123 ? 15.266 10.664 1.429 1 92 123 LEU A N 1
ATOM 981 C CA . LEU A 1 123 ? 16.484 11.375 1.815 1 92 123 LEU A CA 1
ATOM 982 C C . LEU A 1 123 ? 17.719 10.578 1.426 1 92 123 LEU A C 1
ATOM 984 O O . LEU A 1 123 ? 18.844 11.078 1.548 1 92 123 LEU A O 1
ATOM 988 N N . GLN A 1 124 ? 17.531 9.305 1.027 1 90.44 124 GLN A N 1
ATOM 989 C CA . GLN A 1 124 ? 18.625 8.414 0.694 1 90.44 124 GLN A CA 1
ATOM 990 C C . GLN A 1 124 ? 19.531 8.164 1.905 1 90.44 124 GLN A C 1
ATOM 992 O O . GLN A 1 124 ? 20.75 8.305 1.82 1 90.44 124 GLN A O 1
ATOM 997 N N . VAL A 1 125 ? 18.859 7.875 2.963 1 88.12 125 VAL A N 1
ATOM 998 C CA . VAL A 1 125 ? 19.547 7.531 4.199 1 88.12 125 VAL A CA 1
ATOM 999 C C . VAL A 1 125 ? 19.125 6.145 4.668 1 88.12 125 VAL A C 1
ATOM 1001 O O . VAL A 1 125 ? 18 5.711 4.387 1 88.12 125 VAL A O 1
ATOM 1004 N N . ARG A 1 126 ? 20.078 5.43 5.254 1 82.38 126 ARG A N 1
ATOM 1005 C CA . ARG A 1 126 ? 19.75 4.102 5.773 1 82.38 126 ARG A CA 1
ATOM 1006 C C . ARG A 1 126 ? 20.266 3.932 7.195 1 82.38 126 ARG A C 1
ATOM 1008 O O . ARG A 1 126 ? 21.25 4.574 7.586 1 82.38 126 ARG A O 1
ATOM 1015 N N . LEU A 1 127 ? 19.531 3.043 7.809 1 80.06 127 LEU A N 1
ATOM 1016 C CA . LEU A 1 127 ? 19.938 2.752 9.18 1 80.06 127 LEU A CA 1
ATOM 1017 C C . LEU A 1 127 ? 21.078 1.731 9.195 1 80.06 127 LEU A C 1
ATOM 1019 O O . LEU A 1 127 ? 21.078 0.779 8.414 1 80.06 127 LEU A O 1
ATOM 1023 N N . LYS A 1 128 ? 22.141 1.932 9.758 1 68.81 128 LYS A N 1
ATOM 1024 C CA . LYS A 1 128 ? 23.25 0.992 9.812 1 68.81 128 LYS A CA 1
ATOM 1025 C C . LYS A 1 128 ? 22.984 -0.127 10.812 1 68.81 128 LYS A C 1
ATOM 1027 O O . LYS A 1 128 ? 23.203 -1.302 10.516 1 68.81 128 LYS A O 1
ATOM 1032 N N . ASN A 1 129 ? 22.672 0.15 12.094 1 63.28 129 ASN A N 1
ATOM 1033 C CA . ASN A 1 129 ? 22.5 -0.874 13.117 1 63.28 129 ASN A CA 1
ATOM 1034 C C . ASN A 1 129 ? 21.359 -0.53 14.078 1 63.28 129 ASN A C 1
ATOM 1036 O O . ASN A 1 129 ? 21.594 0.013 15.156 1 63.28 129 ASN A O 1
ATOM 1040 N N . PRO A 1 130 ? 20.234 -0.844 13.422 1 61.38 130 PRO A N 1
ATOM 1041 C CA . PRO A 1 130 ? 19.234 -0.359 14.375 1 61.38 130 PRO A CA 1
ATOM 1042 C C . PRO A 1 130 ? 19.172 -1.197 15.648 1 61.38 130 PRO A C 1
ATOM 1044 O O . PRO A 1 130 ? 19.078 -2.426 15.586 1 61.38 130 PRO A O 1
ATOM 1047 N N . SER A 1 131 ? 19.641 -0.606 16.766 1 59.47 131 SER A N 1
ATOM 1048 C CA . SER A 1 131 ? 19.5 -1.264 18.062 1 59.47 131 SER A CA 1
ATOM 1049 C C . SER A 1 131 ? 18.047 -1.293 18.516 1 59.47 131 SER A C 1
ATOM 1051 O O . SER A 1 131 ? 17.219 -0.542 18 1 59.47 131 SER A O 1
ATOM 1053 N N . LEU A 1 132 ? 17.719 -2.271 19.219 1 60.94 132 LEU A N 1
ATOM 1054 C CA . LEU A 1 132 ? 16.375 -2.439 19.781 1 60.94 132 LEU A CA 1
ATOM 1055 C C . LEU A 1 132 ? 15.891 -1.146 20.422 1 60.94 132 LEU A C 1
ATOM 1057 O O . LEU A 1 132 ? 14.742 -0.747 20.25 1 60.94 132 LEU A O 1
ATOM 1061 N N . PRO A 1 133 ? 16.844 -0.566 21.141 1 55.44 133 PRO A N 1
ATOM 1062 C CA . PRO A 1 133 ? 16.391 0.676 21.766 1 55.44 133 PRO A CA 1
ATOM 1063 C C . PRO A 1 133 ? 16.062 1.764 20.75 1 55.44 133 PRO A C 1
ATOM 1065 O O . PRO A 1 133 ? 15.141 2.562 20.984 1 55.44 133 PRO A O 1
ATOM 1068 N N . PHE A 1 134 ? 16.703 1.692 19.734 1 59.5 134 PHE A N 1
ATOM 1069 C CA . PHE A 1 134 ? 16.422 2.668 18.688 1 59.5 134 PHE A CA 1
ATOM 1070 C C . PHE A 1 134 ? 15.031 2.469 18.109 1 59.5 134 PHE A C 1
ATOM 1072 O O . PHE A 1 134 ? 14.297 3.436 17.906 1 59.5 134 PHE A O 1
ATOM 1079 N N . PHE A 1 135 ? 14.773 1.315 18.109 1 63.03 135 PHE A N 1
ATOM 1080 C CA . PHE A 1 135 ? 13.453 1 17.562 1 63.03 135 PHE A CA 1
ATOM 1081 C C . PHE A 1 135 ? 12.359 1.442 18.531 1 63.03 135 PHE A C 1
ATOM 1083 O O . PHE A 1 135 ? 11.336 1.989 18.094 1 63.03 135 PHE A O 1
ATOM 1090 N N . LEU A 1 136 ? 12.664 1.302 19.672 1 63.5 136 LEU A N 1
ATOM 1091 C CA . LEU A 1 136 ? 11.672 1.641 20.672 1 63.5 136 LEU A CA 1
ATOM 1092 C C . LEU A 1 136 ? 11.5 3.152 20.781 1 63.5 136 LEU A C 1
ATOM 1094 O O . LEU A 1 136 ? 10.383 3.643 20.938 1 63.5 136 LEU A O 1
ATOM 1098 N N . LYS A 1 137 ? 12.578 3.801 20.781 1 62.28 137 LYS A N 1
ATOM 1099 C CA . LYS A 1 137 ? 12.516 5.258 20.859 1 62.28 137 LYS A CA 1
ATOM 1100 C C . LYS A 1 137 ? 11.766 5.844 19.672 1 62.28 137 LYS A C 1
ATOM 1102 O O . LYS A 1 137 ? 10.898 6.711 19.844 1 62.28 137 LYS A O 1
ATOM 1107 N N . ASN A 1 138 ? 12.086 5.266 18.609 1 65.25 138 ASN A N 1
ATOM 1108 C CA . ASN A 1 138 ? 11.492 5.812 17.406 1 65.25 138 ASN A CA 1
ATOM 1109 C C . ASN A 1 138 ? 10.016 5.457 17.297 1 65.25 138 ASN A C 1
ATOM 1111 O O . ASN A 1 138 ? 9.203 6.27 16.844 1 65.25 138 ASN A O 1
ATOM 1115 N N . ARG A 1 139 ? 9.805 4.391 17.891 1 68.88 139 ARG A N 1
ATOM 1116 C CA . ARG A 1 139 ? 8.398 3.982 17.906 1 68.88 139 ARG A CA 1
ATOM 1117 C C . ARG A 1 139 ? 7.598 4.824 18.891 1 68.88 139 ARG A C 1
ATOM 1119 O O . ARG A 1 139 ? 6.453 5.191 18.609 1 68.88 139 ARG A O 1
ATOM 1126 N N . GLY A 1 140 ? 8.234 5.078 19.984 1 71.81 140 GLY A N 1
ATOM 1127 C CA . GLY A 1 140 ? 7.605 5.961 20.953 1 71.81 140 GLY A CA 1
ATOM 1128 C C . GLY A 1 140 ? 7.324 7.348 20.391 1 71.81 140 GLY A C 1
ATOM 1129 O O . GLY A 1 140 ? 6.246 7.902 20.625 1 71.81 140 GLY A O 1
ATOM 1130 N N . LEU A 1 141 ? 8.227 7.793 19.656 1 72.75 141 LEU A N 1
ATOM 1131 C CA . LEU A 1 141 ? 8.047 9.109 19.062 1 72.75 141 LEU A CA 1
ATOM 1132 C C . LEU A 1 141 ? 6.902 9.102 18.047 1 72.75 141 LEU A C 1
ATOM 1134 O O . LEU A 1 141 ? 6.117 10.047 17.984 1 72.75 141 LEU A O 1
ATOM 1138 N N . PHE A 1 142 ? 6.832 8.039 17.391 1 73.38 142 PHE A N 1
ATOM 1139 C CA . PHE A 1 142 ? 5.758 7.895 16.406 1 73.38 142 PHE A CA 1
ATOM 1140 C C . PHE A 1 142 ? 4.395 7.949 17.094 1 73.38 142 PHE A C 1
ATOM 1142 O O . PHE A 1 142 ? 3.475 8.602 16.594 1 73.38 142 PHE A O 1
ATOM 1149 N N . LEU A 1 143 ? 4.371 7.348 18.203 1 71.06 143 LEU A N 1
ATOM 1150 C CA . LEU A 1 143 ? 3.127 7.352 18.969 1 71.06 143 LEU A CA 1
ATOM 1151 C C . LEU A 1 143 ? 2.775 8.766 19.422 1 71.06 143 LEU A C 1
ATOM 1153 O O . LEU A 1 143 ? 1.611 9.172 19.359 1 71.06 143 LEU A O 1
ATOM 1157 N N . VAL A 1 144 ? 3.766 9.406 19.781 1 69.44 144 VAL A N 1
ATOM 1158 C CA . VAL A 1 144 ? 3.553 10.781 20.219 1 69.44 144 VAL A CA 1
ATOM 1159 C C . VAL A 1 144 ? 3.059 11.625 19.047 1 69.44 144 VAL A C 1
ATOM 1161 O O . VAL A 1 144 ? 2.111 12.406 19.188 1 69.44 144 VAL A O 1
ATOM 1164 N N . ILE A 1 145 ? 3.641 11.383 17.953 1 73.19 145 ILE A N 1
ATOM 1165 C CA . ILE A 1 145 ? 3.301 12.172 16.766 1 73.19 145 ILE A CA 1
ATOM 1166 C C . ILE A 1 145 ? 1.867 11.859 16.344 1 73.19 145 ILE A C 1
ATOM 1168 O O . ILE A 1 145 ? 1.097 12.773 16.031 1 73.19 145 ILE A O 1
ATOM 1172 N N . ILE A 1 146 ? 1.619 10.68 16.438 1 71.81 146 ILE A N 1
ATOM 1173 C CA . ILE A 1 146 ? 0.261 10.297 16.062 1 71.81 146 ILE A CA 1
ATOM 1174 C C . ILE A 1 146 ? -0.731 10.883 17.062 1 71.81 146 ILE A C 1
ATOM 1176 O O . ILE A 1 146 ? -1.802 11.359 16.688 1 71.81 146 ILE A O 1
ATOM 1180 N N . PHE A 1 147 ? -0.265 10.828 18.25 1 68.75 147 PHE A N 1
ATOM 1181 C CA . PHE A 1 147 ? -1.088 11.383 19.312 1 68.75 147 PHE A CA 1
ATOM 1182 C C . PHE A 1 147 ? -1.32 12.875 19.109 1 68.75 147 PHE A C 1
ATOM 1184 O O . PHE A 1 147 ? -2.451 13.352 19.203 1 68.75 147 PHE A O 1
ATOM 1191 N N . VAL A 1 148 ? -0.344 13.477 18.797 1 68.69 148 VAL A N 1
ATOM 1192 C CA . VAL A 1 148 ? -0.429 14.914 18.594 1 68.69 148 VAL A CA 1
ATOM 1193 C C . VAL A 1 148 ? -1.264 15.211 17.344 1 68.69 148 VAL A C 1
ATOM 1195 O O . VAL A 1 148 ? -2.062 16.156 17.328 1 68.69 148 VAL A O 1
ATOM 1198 N N . GLY A 1 149 ? -1.099 14.406 16.391 1 72.94 149 GLY A N 1
ATOM 1199 C CA . GLY A 1 149 ? -1.901 14.555 15.188 1 72.94 149 GLY A CA 1
ATOM 1200 C C . GLY A 1 149 ? -3.389 14.391 15.43 1 72.94 149 GLY A C 1
ATOM 1201 O O . GLY A 1 149 ? -4.199 15.156 14.906 1 72.94 149 GLY A O 1
ATOM 1202 N N . GLY A 1 150 ? -3.666 13.359 16.172 1 67.75 150 GLY A N 1
ATOM 1203 C CA . GLY A 1 150 ? -5.055 13.164 16.578 1 67.75 150 GLY A CA 1
ATOM 1204 C C . GLY A 1 150 ? -5.625 14.336 17.359 1 67.75 150 GLY A C 1
ATOM 1205 O O . GLY A 1 150 ? -6.754 14.758 17.109 1 67.75 150 GLY A O 1
ATOM 1206 N N . LEU A 1 151 ? -4.766 14.805 18.266 1 64.69 151 LEU A N 1
ATOM 1207 C CA . LEU A 1 151 ? -5.184 15.938 19.078 1 64.69 151 LEU A CA 1
ATOM 1208 C C . LEU A 1 151 ? -5.43 17.172 18.203 1 64.69 151 LEU A C 1
ATOM 1210 O O . LEU A 1 151 ? -6.352 17.938 18.469 1 64.69 151 LEU A O 1
ATOM 1214 N N . LEU A 1 152 ? -4.617 17.203 17.219 1 63.66 152 LEU A N 1
ATOM 1215 C CA . LEU A 1 152 ? -4.754 18.344 16.312 1 63.66 152 LEU A CA 1
ATOM 1216 C C . LEU A 1 152 ? -6.059 18.266 15.531 1 63.66 152 LEU A C 1
ATOM 1218 O O . LEU A 1 152 ? -6.695 19.281 15.273 1 63.66 152 LEU A O 1
ATOM 1222 N N . LEU A 1 153 ? -6.324 17.047 15.211 1 62.75 153 LEU A N 1
ATOM 1223 C CA . LEU A 1 153 ? -7.602 16.844 14.531 1 62.75 153 LEU A CA 1
ATOM 1224 C C . LEU A 1 153 ? -8.758 17.281 15.414 1 62.75 153 LEU A C 1
ATOM 1226 O O . LEU A 1 153 ? -9.797 17.734 14.914 1 62.75 153 LEU A O 1
ATOM 1230 N N . LEU A 1 154 ? -8.445 17.141 16.734 1 61.88 154 LEU A N 1
ATOM 1231 C CA . LEU A 1 154 ? -9.477 17.484 17.703 1 61.88 154 LEU A CA 1
ATOM 1232 C C . LEU A 1 154 ? -9.414 18.969 18.062 1 61.88 154 LEU A C 1
ATOM 1234 O O . LEU A 1 154 ? -10.086 19.406 19 1 61.88 154 LEU A O 1
ATOM 1238 N N . ALA A 1 155 ? -8.562 19.625 17.438 1 60.41 155 ALA A N 1
ATOM 1239 C CA . ALA A 1 155 ? -8.32 21.031 17.766 1 60.41 155 ALA A CA 1
ATOM 1240 C C . ALA A 1 155 ? -9.617 21.828 17.703 1 60.41 155 ALA A C 1
ATOM 1242 O O . ALA A 1 155 ? -9.766 22.812 18.438 1 60.41 155 ALA A O 1
ATOM 1243 N N . THR A 1 156 ? -10.539 21.391 16.891 1 54.47 156 THR A N 1
ATOM 1244 C CA . THR A 1 156 ? -11.789 22.141 16.969 1 54.47 156 THR A CA 1
ATOM 1245 C C . THR A 1 156 ? -12.305 22.172 18.406 1 54.47 156 THR A C 1
ATOM 1247 O O . THR A 1 156 ? -12.898 23.172 18.828 1 54.47 156 THR A O 1
ATOM 1250 N N . PHE A 1 157 ? -11.898 21.094 19.109 1 53.66 157 PHE A N 1
ATOM 1251 C CA . PHE A 1 157 ? -12.305 21 20.516 1 53.66 157 PHE A CA 1
ATOM 1252 C C . PHE A 1 157 ? -11.656 22.094 21.344 1 53.66 157 PHE A C 1
ATOM 1254 O O . PHE A 1 157 ? -12.281 22.641 22.25 1 53.66 157 PHE A O 1
ATOM 1261 N N . ILE A 1 158 ? -10.445 22.297 20.922 1 56 158 ILE A N 1
ATOM 1262 C CA . ILE A 1 158 ? -9.695 23.25 21.734 1 56 158 ILE A CA 1
ATOM 1263 C C . ILE A 1 158 ? -10.258 24.656 21.547 1 56 158 ILE A C 1
ATOM 1265 O O . ILE A 1 158 ? -10.398 25.406 22.516 1 56 158 ILE A O 1
ATOM 1269 N N . ILE A 1 159 ? -10.648 24.875 20.312 1 58.44 159 ILE A N 1
ATOM 1270 C CA . ILE A 1 159 ? -11.188 26.203 20.047 1 58.44 159 ILE A CA 1
ATOM 1271 C C . ILE A 1 159 ? -12.492 26.391 20.828 1 58.44 159 ILE A C 1
ATOM 1273 O O . ILE A 1 159 ? -12.719 27.438 21.438 1 58.44 159 ILE A O 1
ATOM 1277 N N . ASP A 1 160 ? -13.25 25.281 20.734 1 53.19 160 ASP A N 1
ATOM 1278 C CA . ASP A 1 160 ? -14.508 25.375 21.484 1 53.19 160 ASP A CA 1
ATOM 1279 C C . ASP A 1 160 ? -14.25 25.547 22.984 1 53.19 160 ASP A C 1
ATOM 1281 O O . ASP A 1 160 ? -14.93 26.328 23.641 1 53.19 160 ASP A O 1
ATOM 1285 N N . ALA A 1 161 ? -13.25 24.812 23.375 1 52.78 161 ALA A N 1
ATOM 1286 C CA . ALA A 1 161 ? -12.906 24.906 24.781 1 52.78 161 ALA A CA 1
ATOM 1287 C C . ALA A 1 161 ? -12.383 26.281 25.141 1 52.78 161 ALA A C 1
ATOM 1289 O O . ALA A 1 161 ? -12.734 26.844 26.188 1 52.78 161 ALA A O 1
ATOM 1290 N N . VAL A 1 162 ? -11.57 26.75 24.281 1 56.97 162 VAL A N 1
ATOM 1291 C CA . VAL A 1 162 ? -10.992 28.062 24.516 1 56.97 162 VAL A CA 1
ATOM 1292 C C . VAL A 1 162 ? -12.086 29.141 24.438 1 56.97 162 VAL A C 1
ATOM 1294 O O . VAL A 1 162 ? -12.133 30.031 25.281 1 56.97 162 VAL A O 1
ATOM 1297 N N . ILE A 1 163 ? -12.883 28.922 23.406 1 56.75 163 ILE A N 1
ATOM 1298 C CA . ILE A 1 163 ? -13.984 29.875 23.281 1 56.75 163 ILE A CA 1
ATOM 1299 C C . ILE A 1 163 ? -14.898 29.766 24.5 1 56.75 163 ILE A C 1
ATOM 1301 O O . ILE A 1 163 ? -15.336 30.781 25.047 1 56.75 163 ILE A O 1
ATOM 1305 N N . ASN A 1 164 ? -15.094 28.516 24.828 1 53.56 164 ASN A N 1
ATOM 1306 C CA . ASN A 1 164 ? -15.953 28.312 25.984 1 53.56 164 ASN A CA 1
ATOM 1307 C C . ASN A 1 164 ? -15.289 28.812 27.266 1 53.56 164 ASN A C 1
ATOM 1309 O O . ASN A 1 164 ? -15.969 29.328 28.156 1 53.56 164 ASN A O 1
ATOM 1313 N N . PHE A 1 165 ? -13.992 28.516 27.266 1 52.62 165 PHE A N 1
ATOM 1314 C CA . PHE A 1 165 ? -13.258 29.016 28.422 1 52.62 165 PHE A CA 1
ATOM 1315 C C . PHE A 1 165 ? -13.109 30.531 28.375 1 52.62 165 PHE A C 1
ATOM 1317 O O . PHE A 1 165 ? -13.109 31.188 29.406 1 52.62 165 PHE A O 1
ATOM 1324 N N . ALA A 1 166 ? -12.586 30.953 27.266 1 51.97 166 ALA A N 1
ATOM 1325 C CA . ALA A 1 166 ? -12.406 32.406 27.156 1 51.97 166 ALA A CA 1
ATOM 1326 C C . ALA A 1 166 ? -13.695 33.125 27.531 1 51.97 166 ALA A C 1
ATOM 1328 O O . ALA A 1 166 ? -13.672 34.344 27.844 1 51.97 166 ALA A O 1
ATOM 1329 N N . GLY A 1 167 ? -14.766 32.594 28.172 1 48.12 167 GLY A N 1
ATOM 1330 C CA . GLY A 1 167 ? -15.875 33.156 28.906 1 48.12 167 GLY A CA 1
ATOM 1331 C C . GLY A 1 167 ? -16.875 33.875 28.016 1 48.12 167 GLY A C 1
ATOM 1332 O O . GLY A 1 167 ? -16.609 34.094 26.828 1 48.12 167 GLY A O 1
ATOM 1333 N N . ASP A 1 168 ? -18.125 34.25 28.531 1 48.38 168 ASP A N 1
ATOM 1334 C CA . ASP A 1 168 ? -19.266 35.094 28.172 1 48.38 168 ASP A CA 1
ATOM 1335 C C . ASP A 1 168 ? -18.812 36.406 27.547 1 48.38 168 ASP A C 1
ATOM 1337 O O . ASP A 1 168 ? -19.562 37.031 26.781 1 48.38 168 ASP A O 1
ATOM 1341 N N . HIS A 1 169 ? -17.797 37 28.047 1 45.34 169 HIS A N 1
ATOM 1342 C CA . HIS A 1 169 ? -17.469 38.406 27.719 1 45.34 169 HIS A CA 1
ATOM 1343 C C . HIS A 1 169 ? -17.016 38.531 26.266 1 45.34 169 HIS A C 1
ATOM 1345 O O . HIS A 1 169 ? -17.297 39.531 25.609 1 45.34 169 HIS A O 1
ATOM 1351 N N . PHE A 1 170 ? -16.297 37.719 25.75 1 45.44 170 PHE A N 1
ATOM 1352 C CA . PHE A 1 170 ? -15.914 37.844 24.344 1 45.44 170 PHE A CA 1
ATOM 1353 C C . PHE A 1 170 ? -17.016 37.312 23.438 1 45.44 170 PHE A C 1
ATOM 1355 O O . PHE A 1 170 ? -17 37.531 22.219 1 45.44 170 PHE A O 1
ATOM 1362 N N . VAL A 1 171 ? -17.891 36.562 23.875 1 45.72 171 VAL A N 1
ATOM 1363 C CA . VAL A 1 171 ? -19.094 36.188 23.125 1 45.72 171 VAL A CA 1
ATOM 1364 C C . VAL A 1 171 ? -19.922 37.438 22.844 1 45.72 171 VAL A C 1
ATOM 1366 O O . VAL A 1 171 ? -20.531 37.562 21.781 1 45.72 171 VAL A O 1
ATOM 1369 N N . ASN A 1 172 ? -20.094 38.312 23.781 1 46.66 172 ASN A N 1
ATOM 1370 C CA . ASN A 1 172 ? -20.797 39.531 23.438 1 46.66 172 ASN A CA 1
ATOM 1371 C C . ASN A 1 172 ? -20.078 40.312 22.344 1 46.66 172 ASN A C 1
ATOM 1373 O O . ASN A 1 172 ? -20.703 41 21.547 1 46.66 172 ASN A O 1
ATOM 1377 N N . LEU A 1 173 ? -18.922 40.688 22.547 1 40.31 173 LEU A N 1
ATOM 1378 C CA . LEU A 1 173 ? -18.219 41.438 21.516 1 40.31 173 LEU A CA 1
ATOM 1379 C C . LEU A 1 173 ? -18.125 40.625 20.219 1 40.31 173 LEU A C 1
ATOM 1381 O O . LEU A 1 173 ? -18.016 41.188 19.125 1 40.31 173 LEU A O 1
ATOM 1385 N N . LEU A 1 174 ? -17.875 39.281 20.234 1 43.22 174 LEU A N 1
ATOM 1386 C CA . LEU A 1 174 ? -17.906 38.562 18.953 1 43.22 174 LEU A CA 1
ATOM 1387 C C . LEU A 1 174 ? -19.344 38.344 18.484 1 43.22 174 LEU A C 1
ATOM 1389 O O . LEU A 1 174 ? -19.875 37.219 18.609 1 43.22 174 LEU A O 1
ATOM 1393 N N . ASN A 1 175 ? -20.391 38.75 18.812 1 47 175 ASN A N 1
ATOM 1394 C CA . ASN A 1 175 ? -21.234 38.969 17.656 1 47 175 ASN A CA 1
ATOM 1395 C C . ASN A 1 175 ? -20.453 38.844 16.344 1 47 175 ASN A C 1
ATOM 1397 O O . ASN A 1 175 ? -20.453 39.75 15.516 1 47 175 ASN A O 1
ATOM 1401 N N . ILE A 1 176 ? -19.328 38.438 16.422 1 49.41 176 ILE A N 1
ATOM 1402 C CA . ILE A 1 176 ? -18.359 38.219 15.359 1 49.41 176 ILE A CA 1
ATOM 1403 C C . ILE A 1 176 ? -18.969 37.375 14.258 1 49.41 176 ILE A C 1
ATOM 1405 O O . ILE A 1 176 ? -19.609 36.344 14.531 1 49.41 176 ILE A O 1
ATOM 1409 N N . ASN A 1 177 ? -19.219 37.938 13.125 1 61.06 177 ASN A N 1
ATOM 1410 C CA . ASN A 1 177 ? -19.641 37.406 11.844 1 61.06 177 ASN A CA 1
ATOM 1411 C C . ASN A 1 177 ? -19.141 35.969 11.625 1 61.06 177 ASN A C 1
ATOM 1413 O O . ASN A 1 177 ? -17.984 35.688 11.938 1 61.06 177 ASN A O 1
ATOM 1417 N N . SER A 1 178 ? -20.156 35.031 11.773 1 68.06 178 SER A N 1
ATOM 1418 C CA . SER A 1 178 ? -19.922 33.625 11.43 1 68.06 178 SER A CA 1
ATOM 1419 C C . SER A 1 178 ? -18.734 33.469 10.484 1 68.06 178 SER A C 1
ATOM 1421 O O . SER A 1 178 ? -17.969 32.5 10.586 1 68.06 178 SER A O 1
ATOM 1423 N N . ALA A 1 179 ? -18.516 34.469 9.836 1 74.81 179 ALA A N 1
ATOM 1424 C CA . ALA A 1 179 ? -17.438 34.406 8.859 1 74.81 179 ALA A CA 1
ATOM 1425 C C . ALA A 1 179 ? -16.078 34.562 9.547 1 74.81 179 ALA A C 1
ATOM 1427 O O . ALA A 1 179 ? -15.117 33.875 9.172 1 74.81 179 ALA A O 1
ATOM 1428 N N . ILE A 1 180 ? -16.047 35.375 10.586 1 76.06 180 ILE A N 1
ATOM 1429 C CA . ILE A 1 180 ? -14.781 35.594 11.273 1 76.06 180 ILE A CA 1
ATOM 1430 C C . ILE A 1 180 ? -14.398 34.344 12.055 1 76.06 180 ILE A C 1
ATOM 1432 O O . ILE A 1 180 ? -13.234 33.938 12.062 1 76.06 180 ILE A O 1
ATOM 1436 N N . VAL A 1 181 ? -15.391 33.781 12.68 1 70.75 181 VAL A N 1
ATOM 1437 C CA . VAL A 1 181 ? -15.141 32.562 13.438 1 70.75 181 VAL A CA 1
ATOM 1438 C C . VAL A 1 181 ? -14.641 31.469 12.5 1 70.75 181 VAL A C 1
ATOM 1440 O O . VAL A 1 181 ? -13.727 30.734 12.844 1 70.75 181 VAL A O 1
ATOM 1443 N N . PHE A 1 182 ? -15.242 31.453 11.391 1 72.5 182 PHE A N 1
ATOM 1444 C CA . PHE A 1 182 ? -14.852 30.453 10.391 1 72.5 182 PHE A CA 1
ATOM 1445 C C . PHE A 1 182 ? -13.406 30.672 9.953 1 72.5 182 PHE A C 1
ATOM 1447 O O . PHE A 1 182 ? -12.633 29.719 9.859 1 72.5 182 PHE A O 1
ATOM 1454 N N . ILE A 1 183 ? -13.117 31.859 9.797 1 77.69 183 ILE A N 1
ATOM 1455 C CA . ILE A 1 183 ? -11.773 32.188 9.336 1 77.69 183 ILE A CA 1
ATOM 1456 C C . ILE A 1 183 ? -10.758 31.891 10.438 1 77.69 183 ILE A C 1
ATOM 1458 O O . ILE A 1 183 ? -9.68 31.359 10.172 1 77.69 183 ILE A O 1
ATOM 1462 N N . LEU A 1 184 ? -11.125 32.188 11.633 1 74.94 184 LEU A N 1
ATOM 1463 C CA . LEU A 1 184 ? -10.227 31.938 12.758 1 74.94 184 LEU A CA 1
ATOM 1464 C C . LEU A 1 184 ? -10.023 30.438 12.953 1 74.94 184 LEU A C 1
ATOM 1466 O O . LEU A 1 184 ? -8.914 30 13.242 1 74.94 184 LEU A O 1
ATOM 1470 N N . ASP A 1 185 ? -11.102 29.766 12.75 1 72.69 185 ASP A N 1
ATOM 1471 C CA . ASP A 1 185 ? -11.031 28.312 12.867 1 72.69 185 ASP A CA 1
ATOM 1472 C C . ASP A 1 185 ? -10.117 27.719 11.797 1 72.69 185 ASP A C 1
ATOM 1474 O O . ASP A 1 185 ? -9.336 26.797 12.07 1 72.69 185 ASP A O 1
ATOM 1478 N N . MET A 1 186 ? -10.203 28.297 10.734 1 75.25 186 MET A N 1
ATOM 1479 C CA . MET A 1 186 ? -9.398 27.828 9.617 1 75.25 186 MET A CA 1
ATOM 1480 C C . MET A 1 186 ? -7.918 28.109 9.852 1 75.25 186 MET A C 1
ATOM 1482 O O . MET A 1 186 ? -7.078 27.234 9.656 1 75.25 186 MET A O 1
ATOM 1486 N N . ILE A 1 187 ? -7.703 29.25 10.312 1 82.75 187 ILE A N 1
ATOM 1487 C CA . ILE A 1 187 ? -6.32 29.641 10.555 1 82.75 187 ILE A CA 1
ATOM 1488 C C . ILE A 1 187 ? -5.727 28.797 11.672 1 82.75 187 ILE A C 1
ATOM 1490 O O . ILE A 1 187 ? -4.586 28.344 11.586 1 82.75 187 ILE A O 1
ATOM 1494 N N . PHE A 1 188 ? -6.551 28.641 12.633 1 78.88 188 PHE A N 1
ATOM 1495 C CA . PHE A 1 188 ? -6.098 27.844 13.766 1 78.88 188 PHE A CA 1
ATOM 1496 C C . PHE A 1 188 ? -5.82 26.406 13.344 1 78.88 188 PHE A C 1
ATOM 1498 O O . PHE A 1 188 ? -4.789 25.844 13.703 1 78.88 188 PHE A O 1
ATOM 1505 N N . SER A 1 189 ? -6.707 25.797 12.625 1 76.88 189 SER A N 1
ATOM 1506 C CA . SER A 1 189 ? -6.547 24.422 12.156 1 76.88 189 SER A CA 1
ATOM 1507 C C . SER A 1 189 ? -5.32 24.297 11.258 1 76.88 189 SER A C 1
ATOM 1509 O O . SER A 1 189 ? -4.578 23.312 11.359 1 76.88 189 SER A O 1
ATOM 1511 N N . MET A 1 190 ? -5.113 25.328 10.492 1 84.12 190 MET A N 1
ATOM 1512 C CA . MET A 1 190 ? -3.967 25.297 9.586 1 84.12 190 MET A CA 1
ATOM 1513 C C . MET A 1 190 ? -2.66 25.391 10.367 1 84.12 190 MET A C 1
ATOM 1515 O O . MET A 1 190 ? -1.679 24.734 10.023 1 84.12 190 MET A O 1
ATOM 1519 N N . ALA A 1 191 ? -2.721 26.234 11.32 1 87.06 191 ALA A N 1
ATOM 1520 C CA . ALA A 1 191 ? -1.527 26.406 12.141 1 87.06 191 ALA A CA 1
ATOM 1521 C C . ALA A 1 191 ? -1.181 25.109 12.867 1 87.06 191 ALA A C 1
ATOM 1523 O O . ALA A 1 191 ? -0.019 24.688 12.898 1 87.06 191 ALA A O 1
ATOM 1524 N N . LEU A 1 192 ? -2.211 24.531 13.398 1 82.81 192 LEU A N 1
ATOM 1525 C CA . LEU A 1 192 ? -2.002 23.297 14.133 1 82.81 192 LEU A CA 1
ATOM 1526 C C . LEU A 1 192 ? -1.509 22.188 13.211 1 82.81 192 LEU A C 1
ATOM 1528 O O . LEU A 1 192 ? -0.62 21.422 13.578 1 82.81 192 LEU A O 1
ATOM 1532 N N . PHE A 1 193 ? -2.068 22.094 12.102 1 84.94 193 PHE A N 1
ATOM 1533 C CA . PHE A 1 193 ? -1.668 21.078 11.141 1 84.94 193 PHE A CA 1
ATOM 1534 C C . PHE A 1 193 ? -0.242 21.328 10.656 1 84.94 193 PHE A C 1
ATOM 1536 O O . PHE A 1 193 ? 0.524 20.375 10.469 1 84.94 193 PHE A O 1
ATOM 1543 N N . THR A 1 194 ? 0.065 22.547 10.477 1 90.56 194 THR A N 1
ATOM 1544 C CA . THR A 1 194 ? 1.418 22.891 10.062 1 90.56 194 THR A CA 1
ATOM 1545 C C . THR A 1 194 ? 2.436 22.484 11.117 1 90.56 194 THR A C 1
ATOM 1547 O O . THR A 1 194 ? 3.49 21.938 10.797 1 90.56 194 THR A O 1
ATOM 1550 N N . ILE A 1 195 ? 2.1 22.766 12.32 1 88.56 195 ILE A N 1
ATOM 1551 C CA . ILE A 1 195 ? 2.992 22.422 13.422 1 88.56 195 ILE A CA 1
ATOM 1552 C C . ILE A 1 195 ? 3.168 20.906 13.484 1 88.56 195 ILE A C 1
ATOM 1554 O O . ILE A 1 195 ? 4.281 20.406 13.664 1 88.56 195 ILE A O 1
ATOM 1558 N N . TRP A 1 196 ? 2.109 20.234 13.328 1 87 196 TRP A N 1
ATOM 1559 C CA . TRP A 1 196 ? 2.166 18.781 13.367 1 87 196 TRP A CA 1
ATOM 1560 C C . TRP A 1 196 ? 3.039 18.234 12.234 1 87 196 TRP A C 1
ATOM 1562 O O . TRP A 1 196 ? 3.881 17.359 12.453 1 87 196 TRP A O 1
ATOM 1572 N N . LEU A 1 197 ? 2.816 18.75 11.07 1 91.69 197 LEU A N 1
ATOM 1573 C CA . LEU A 1 197 ? 3.609 18.328 9.922 1 91.69 197 LEU A CA 1
ATOM 1574 C C . LEU A 1 197 ? 5.09 18.625 10.141 1 91.69 197 LEU A C 1
ATOM 1576 O O . LEU A 1 197 ? 5.953 17.828 9.766 1 91.69 197 LEU A O 1
ATOM 1580 N N . ALA A 1 198 ? 5.285 19.75 10.68 1 92.69 198 ALA A N 1
ATOM 1581 C CA . ALA A 1 198 ? 6.668 20.141 10.945 1 92.69 198 ALA A CA 1
ATOM 1582 C C . ALA A 1 198 ? 7.34 19.156 11.898 1 92.69 198 ALA A C 1
ATOM 1584 O O . ALA A 1 198 ? 8.508 18.797 11.711 1 92.69 198 ALA A O 1
ATOM 1585 N N . ILE A 1 199 ? 6.625 18.781 12.852 1 89 199 ILE A N 1
ATOM 1586 C CA . ILE A 1 199 ? 7.16 17.828 13.812 1 89 199 ILE A CA 1
ATOM 1587 C C . ILE A 1 199 ? 7.43 16.484 13.125 1 89 199 ILE A C 1
ATOM 1589 O O . ILE A 1 199 ? 8.477 15.867 13.336 1 89 199 ILE A O 1
ATOM 1593 N N . VAL A 1 200 ? 6.551 16.062 12.367 1 90.25 200 VAL A N 1
ATOM 1594 C CA . VAL A 1 200 ? 6.688 14.805 11.633 1 90.25 200 VAL A CA 1
ATOM 1595 C C . VAL A 1 200 ? 7.93 14.859 10.75 1 90.25 200 VAL A C 1
ATOM 1597 O O . VAL A 1 200 ? 8.758 13.953 10.781 1 90.25 200 VAL A O 1
ATOM 1600 N N . TYR A 1 201 ? 8.062 15.938 10.023 1 93.12 201 TYR A N 1
ATOM 1601 C CA . TYR A 1 201 ? 9.156 16.078 9.07 1 93.12 201 TYR A CA 1
ATOM 1602 C C . TYR A 1 201 ? 10.492 16.219 9.789 1 93.12 201 TYR A C 1
ATOM 1604 O O . TYR A 1 201 ? 11.531 15.789 9.289 1 93.12 201 TYR A O 1
ATOM 1612 N N . LYS A 1 202 ? 10.398 16.812 10.891 1 90.81 202 LYS A N 1
ATOM 1613 C CA . LYS A 1 202 ? 11.625 17.125 11.617 1 90.81 202 LYS A CA 1
ATOM 1614 C C . LYS A 1 202 ? 12.172 15.906 12.352 1 90.81 202 LYS A C 1
ATOM 1616 O O . LYS A 1 202 ? 13.383 15.695 12.406 1 90.81 202 LYS A O 1
ATOM 1621 N N . TYR A 1 203 ? 11.297 15.055 12.836 1 86.38 203 TYR A N 1
ATOM 1622 C CA . TYR A 1 203 ? 11.766 14.109 13.836 1 86.38 203 TYR A CA 1
ATOM 1623 C C . TYR A 1 203 ? 11.609 12.672 13.344 1 86.38 203 TYR A C 1
ATOM 1625 O O . TYR A 1 203 ? 12.219 11.75 13.898 1 86.38 203 TYR A O 1
ATOM 1633 N N . LEU A 1 204 ? 10.922 12.438 12.391 1 86.69 204 LEU A N 1
ATOM 1634 C CA . LEU A 1 204 ? 10.68 11.055 11.977 1 86.69 204 LEU A CA 1
ATOM 1635 C C . LEU A 1 204 ? 11.82 10.547 11.102 1 86.69 204 LEU A C 1
ATOM 1637 O O . LEU A 1 204 ? 12.227 9.391 11.211 1 86.69 204 LEU A O 1
ATOM 1641 N N . PRO A 1 205 ? 12.289 11.383 10.188 1 89.12 205 PRO A N 1
ATOM 1642 C CA . PRO A 1 205 ? 13.414 10.906 9.383 1 89.12 205 PRO A CA 1
ATOM 1643 C C . PRO A 1 205 ? 14.719 10.836 10.172 1 89.12 205 PRO A C 1
ATOM 1645 O O . PRO A 1 205 ? 14.852 11.492 11.211 1 89.12 205 PRO A O 1
ATOM 1648 N N . ASP A 1 206 ? 15.617 10.055 9.664 1 87.56 206 ASP A N 1
ATOM 1649 C CA . ASP A 1 206 ? 16.922 9.922 10.305 1 87.56 206 ASP A CA 1
ATOM 1650 C C . ASP A 1 206 ? 17.922 10.922 9.734 1 87.56 206 ASP A C 1
ATOM 1652 O O . ASP A 1 206 ? 19.031 10.555 9.375 1 87.56 206 ASP A O 1
ATOM 1656 N N . MET A 1 207 ? 17.484 12.078 9.531 1 88.5 207 MET A N 1
ATOM 1657 C CA . MET A 1 207 ? 18.312 13.18 9.047 1 88.5 207 MET A CA 1
ATOM 1658 C C . MET A 1 207 ? 18 14.461 9.812 1 88.5 207 MET A C 1
ATOM 1660 O O . MET A 1 207 ? 16.844 14.75 10.125 1 88.5 207 MET A O 1
ATOM 1664 N N . GLN A 1 208 ? 19.031 15.211 10.055 1 89.75 208 GLN A N 1
ATOM 1665 C CA . GLN A 1 208 ? 18.859 16.5 10.719 1 89.75 208 GLN A CA 1
ATOM 1666 C C . GLN A 1 208 ? 18.469 17.594 9.727 1 89.75 208 GLN A C 1
ATOM 1668 O O . GLN A 1 208 ? 19.312 18.062 8.961 1 89.75 208 GLN A O 1
ATOM 1673 N N . LEU A 1 209 ? 17.234 17.938 9.805 1 91.75 209 LEU A N 1
ATOM 1674 C CA . LEU A 1 209 ? 16.75 18.969 8.898 1 91.75 209 LEU A CA 1
ATOM 1675 C C . LEU A 1 209 ? 16.625 20.297 9.625 1 91.75 209 LEU A C 1
ATOM 1677 O O . LEU A 1 209 ? 16.219 20.359 10.781 1 91.75 209 LEU A O 1
ATOM 1681 N N . PRO A 1 210 ? 17.078 21.297 8.945 1 93.38 210 PRO A N 1
ATOM 1682 C CA . PRO A 1 210 ? 16.906 22.625 9.562 1 93.38 210 PRO A CA 1
ATOM 1683 C C . PRO A 1 210 ? 15.445 23.047 9.664 1 93.38 210 PRO A C 1
ATOM 1685 O O . PRO A 1 210 ? 14.633 22.641 8.828 1 93.38 210 PRO A O 1
ATOM 1688 N N . TRP A 1 211 ? 15.164 23.953 10.57 1 94.06 211 TRP A N 1
ATOM 1689 C CA . TRP A 1 211 ? 13.789 24.344 10.859 1 94.06 211 TRP A CA 1
ATOM 1690 C C . TRP A 1 211 ? 13.227 25.219 9.75 1 94.06 211 TRP A C 1
ATOM 1692 O O . TRP A 1 211 ? 12.031 25.188 9.461 1 94.06 211 TRP A O 1
ATOM 1702 N N . ARG A 1 212 ? 13.984 25.922 9.102 1 94.44 212 ARG A N 1
ATOM 1703 C CA . ARG A 1 212 ? 13.477 26.859 8.117 1 94.44 212 ARG A CA 1
ATOM 1704 C C . ARG A 1 212 ? 12.805 26.141 6.957 1 94.44 212 ARG A C 1
ATOM 1706 O O . ARG A 1 212 ? 11.648 26.406 6.637 1 94.44 212 ARG A O 1
ATOM 1713 N N . PRO A 1 213 ? 13.516 25.203 6.344 1 95.31 213 PRO A N 1
ATOM 1714 C CA . PRO A 1 213 ? 12.852 24.469 5.277 1 95.31 213 PRO A CA 1
ATOM 1715 C C . PRO A 1 213 ? 11.672 23.641 5.785 1 95.31 213 PRO A C 1
ATOM 1717 O O . PRO A 1 213 ? 10.68 23.469 5.07 1 95.31 213 PRO A O 1
ATOM 1720 N N . VAL A 1 214 ? 11.773 23.172 6.965 1 96.38 214 VAL A N 1
ATOM 1721 C CA . VAL A 1 214 ? 10.727 22.344 7.551 1 96.38 214 VAL A CA 1
ATOM 1722 C C . VAL A 1 214 ? 9.453 23.172 7.715 1 96.38 214 VAL A C 1
ATOM 1724 O O . VAL A 1 214 ? 8.359 22.719 7.363 1 96.38 214 VAL A O 1
ATOM 1727 N N . TRP A 1 215 ? 9.617 24.391 8.125 1 95.75 215 TRP A N 1
ATOM 1728 C CA . TRP A 1 215 ? 8.461 25.266 8.305 1 95.75 215 TRP A CA 1
ATOM 1729 C C . TRP A 1 215 ? 7.852 25.641 6.957 1 95.75 215 TRP A C 1
ATOM 1731 O O . TRP A 1 215 ? 6.629 25.641 6.797 1 95.75 215 TRP A O 1
ATOM 1741 N N . THR A 1 216 ? 8.719 25.906 6.074 1 93.62 216 THR A N 1
ATOM 1742 C CA . THR A 1 216 ? 8.242 26.312 4.754 1 93.62 216 THR A CA 1
ATOM 1743 C C . THR A 1 216 ? 7.504 25.156 4.078 1 93.62 216 THR A C 1
ATOM 1745 O O . THR A 1 216 ? 6.395 25.344 3.57 1 93.62 216 THR A O 1
ATOM 1748 N N . GLY A 1 217 ? 8.141 24.016 4.105 1 94.69 217 GLY A N 1
ATOM 1749 C CA . GLY A 1 217 ? 7.516 22.859 3.488 1 94.69 217 GLY A CA 1
ATOM 1750 C C . GLY A 1 217 ? 6.223 22.438 4.164 1 94.69 217 GLY A C 1
ATOM 1751 O O . GLY A 1 217 ? 5.242 22.109 3.496 1 94.69 217 GLY A O 1
ATOM 1752 N N . SER A 1 218 ? 6.254 22.484 5.453 1 96.25 218 SER A N 1
ATOM 1753 C CA . SER A 1 218 ? 5.066 22.094 6.207 1 96.25 218 SER A CA 1
ATOM 1754 C C . SER A 1 218 ? 3.902 23.047 5.945 1 96.25 218 SER A C 1
ATOM 1756 O O . SER A 1 218 ? 2.756 22.609 5.824 1 96.25 218 SER A O 1
ATOM 1758 N N . PHE A 1 219 ? 4.207 24.281 5.84 1 95.69 219 PHE A N 1
ATOM 1759 C CA . PHE A 1 219 ? 3.162 25.281 5.598 1 95.69 219 PHE A CA 1
ATOM 1760 C C . PHE A 1 219 ? 2.559 25.094 4.211 1 95.69 219 PHE A C 1
ATOM 1762 O O . PHE A 1 219 ? 1.336 25.078 4.059 1 95.69 219 PHE A O 1
ATOM 1769 N N . ILE A 1 220 ? 3.389 24.938 3.273 1 94.31 220 ILE A N 1
ATOM 1770 C CA . ILE A 1 220 ? 2.918 24.766 1.903 1 94.31 220 ILE A CA 1
ATOM 1771 C C . ILE A 1 220 ? 2.078 23.5 1.805 1 94.31 220 ILE A C 1
ATOM 1773 O O . ILE A 1 220 ? 1.029 23.484 1.157 1 94.31 220 ILE A O 1
ATOM 1777 N N . THR A 1 221 ? 2.527 22.469 2.457 1 93.69 221 THR A N 1
ATOM 1778 C CA . THR A 1 221 ? 1.798 21.203 2.447 1 93.69 221 THR A CA 1
ATOM 1779 C C . THR A 1 221 ? 0.424 21.359 3.09 1 93.69 221 THR A C 1
ATOM 1781 O O . THR A 1 221 ? -0.566 20.828 2.598 1 93.69 221 THR A O 1
ATOM 1784 N N . THR A 1 222 ? 0.39 22.094 4.129 1 91.88 222 THR A N 1
ATOM 1785 C CA . THR A 1 222 ? -0.872 22.344 4.816 1 91.88 222 THR A CA 1
ATOM 1786 C C . THR A 1 222 ? -1.854 23.078 3.9 1 91.88 222 THR A C 1
ATOM 1788 O O . THR A 1 222 ? -3.029 22.703 3.826 1 91.88 222 THR A O 1
ATOM 1791 N N . VAL A 1 223 ? -1.357 24.016 3.217 1 90.75 223 VAL A N 1
ATOM 1792 C CA . VAL A 1 223 ? -2.205 24.781 2.303 1 90.75 223 VAL A CA 1
ATOM 1793 C C . VAL A 1 223 ? -2.709 23.859 1.188 1 90.75 223 VAL A C 1
ATOM 1795 O O . VAL A 1 223 ? -3.895 23.875 0.851 1 90.75 223 VAL A O 1
ATOM 1798 N N . LEU A 1 224 ? -1.774 23.094 0.663 1 88.44 224 LEU A N 1
ATOM 1799 C CA . LEU A 1 224 ? -2.15 22.156 -0.391 1 88.44 224 LEU A CA 1
ATOM 1800 C C . LEU A 1 224 ? -3.158 21.125 0.124 1 88.44 224 LEU A C 1
ATOM 1802 O O . LEU A 1 224 ? -4.074 20.734 -0.6 1 88.44 224 LEU A O 1
ATOM 1806 N N . ALA A 1 225 ? -2.984 20.688 1.304 1 86.38 225 ALA A N 1
ATOM 1807 C CA . ALA A 1 225 ? -3.883 19.703 1.901 1 86.38 225 ALA A CA 1
ATOM 1808 C C . ALA A 1 225 ? -5.297 20.266 2.039 1 86.38 225 ALA A C 1
ATOM 1810 O O . ALA A 1 225 ? -6.273 19.562 1.78 1 86.38 225 ALA A O 1
ATOM 1811 N N . PHE A 1 226 ? -5.449 21.406 2.477 1 81.5 226 PHE A N 1
ATOM 1812 C CA . PHE A 1 226 ? -6.762 22.031 2.645 1 81.5 226 PHE A CA 1
ATOM 1813 C C . PHE A 1 226 ? -7.438 22.234 1.297 1 81.5 226 PHE A C 1
ATOM 1815 O O . PHE A 1 226 ? -8.648 22.031 1.167 1 81.5 226 PHE A O 1
ATOM 1822 N N . ILE A 1 227 ? -6.652 22.516 0.337 1 81.56 227 ILE A N 1
ATOM 1823 C CA . ILE A 1 227 ? -7.188 22.641 -1.016 1 81.56 227 ILE A CA 1
ATOM 1824 C C . ILE A 1 227 ? -7.617 21.266 -1.524 1 81.56 227 ILE A C 1
ATOM 1826 O O . ILE A 1 227 ? -8.688 21.125 -2.115 1 81.56 227 ILE A O 1
ATOM 1830 N N . GLY A 1 228 ? -6.77 20.297 -1.282 1 75 228 GLY A N 1
ATOM 1831 C CA . GLY A 1 228 ? -7.082 18.938 -1.691 1 75 228 GLY A CA 1
ATOM 1832 C C . GLY A 1 228 ? -8.328 18.375 -1.024 1 75 228 GLY A C 1
ATOM 1833 O O . GLY A 1 228 ? -9.125 17.688 -1.661 1 75 228 GLY A O 1
ATOM 1834 N N . GLN A 1 229 ? -8.414 18.688 0.212 1 73.5 229 GLN A N 1
ATOM 1835 C CA . GLN A 1 229 ? -9.594 18.219 0.938 1 73.5 229 GLN A CA 1
ATOM 1836 C C . GLN A 1 229 ? -10.867 18.781 0.329 1 73.5 229 GLN A C 1
ATOM 1838 O O . GLN A 1 229 ? -11.891 18.109 0.273 1 73.5 229 GLN A O 1
ATOM 1843 N N . PHE A 1 230 ? -10.773 19.938 -0.067 1 71.62 230 PHE A N 1
ATOM 1844 C CA . PHE A 1 230 ? -11.922 20.562 -0.719 1 71.62 230 PHE A CA 1
ATOM 1845 C C . PHE A 1 230 ? -12.258 19.844 -2.025 1 71.62 230 PHE A C 1
ATOM 1847 O O . PHE A 1 230 ? -13.422 19.562 -2.303 1 71.62 230 PHE A O 1
ATOM 1854 N N . ILE A 1 231 ? -11.227 19.453 -2.717 1 71.94 231 ILE A N 1
ATOM 1855 C CA . ILE A 1 231 ? -11.398 18.781 -3.996 1 71.94 231 ILE A CA 1
ATOM 1856 C C . ILE A 1 231 ? -11.906 17.359 -3.766 1 71.94 231 ILE A C 1
ATOM 1858 O O . ILE A 1 231 ? -12.867 16.922 -4.406 1 71.94 231 ILE A O 1
ATOM 1862 N N . LEU A 1 232 ? -11.328 16.688 -2.814 1 69.56 232 LEU A N 1
ATOM 1863 C CA . LEU A 1 232 ? -11.727 15.32 -2.529 1 69.56 232 LEU A CA 1
ATOM 1864 C C . LEU A 1 232 ? -13.156 15.266 -1.994 1 69.56 232 LEU A C 1
ATOM 1866 O O . LEU A 1 232 ? -13.914 14.352 -2.324 1 69.56 232 LEU A O 1
ATOM 1870 N N . GLY A 1 233 ? -13.43 16.234 -1.179 1 65.94 233 GLY A N 1
ATOM 1871 C CA . GLY A 1 233 ? -14.797 16.328 -0.693 1 65.94 233 GLY A CA 1
ATOM 1872 C C . GLY A 1 233 ? -15.828 16.406 -1.808 1 65.94 233 GLY A C 1
ATOM 1873 O O . GLY A 1 233 ? -16.844 15.719 -1.771 1 65.94 233 GLY A O 1
ATOM 1874 N N . LYS A 1 234 ? -15.477 17.094 -2.77 1 67.12 234 LYS A N 1
ATOM 1875 C CA . LYS A 1 234 ? -16.391 17.25 -3.9 1 67.12 234 LYS A CA 1
ATOM 1876 C C . LYS A 1 234 ? -16.375 16 -4.789 1 67.12 234 LYS A C 1
ATOM 1878 O O . LYS A 1 234 ? -17.422 15.586 -5.281 1 67.12 234 LYS A O 1
ATOM 1883 N N . VAL A 1 235 ? -15.227 15.539 -4.938 1 63.69 235 VAL A N 1
ATOM 1884 C CA . VAL A 1 235 ? -15.086 14.383 -5.816 1 63.69 235 VAL A CA 1
ATOM 1885 C C . VAL A 1 235 ? -15.734 13.164 -5.168 1 63.69 235 VAL A C 1
ATOM 1887 O O . VAL A 1 235 ? -16.422 12.383 -5.836 1 63.69 235 VAL A O 1
ATOM 1890 N N . LEU A 1 236 ? -15.453 13.062 -4.004 1 63.25 236 LEU A N 1
ATOM 1891 C CA . LEU A 1 236 ? -16 11.914 -3.291 1 63.25 236 LEU A CA 1
ATOM 1892 C C . LEU A 1 236 ? -17.516 12.055 -3.131 1 63.25 236 LEU A C 1
ATOM 1894 O O . LEU A 1 236 ? -18.234 11.055 -3.176 1 63.25 236 LEU A O 1
ATOM 1898 N N . ALA A 1 237 ? -17.906 13.188 -2.875 1 58.34 237 ALA A N 1
ATOM 1899 C CA . ALA A 1 237 ? -19.344 13.453 -2.826 1 58.34 237 ALA A CA 1
ATOM 1900 C C . ALA A 1 237 ? -20 13.156 -4.168 1 58.34 237 ALA A C 1
ATOM 1902 O O . ALA A 1 237 ? -21.156 12.727 -4.219 1 58.34 237 ALA A O 1
ATOM 1903 N N . ALA A 1 238 ? -19.203 13.391 -5.078 1 56.69 238 ALA A N 1
ATOM 1904 C CA . ALA A 1 238 ? -19.734 13.188 -6.422 1 56.69 238 ALA A CA 1
ATOM 1905 C C . ALA A 1 238 ? -19.547 11.742 -6.879 1 56.69 238 ALA A C 1
ATOM 1907 O O . ALA A 1 238 ? -20.203 11.281 -7.812 1 56.69 238 ALA A O 1
ATOM 1908 N N . GLY A 1 239 ? -18.703 11.172 -6.215 1 63.59 239 GLY A N 1
ATOM 1909 C CA . GLY A 1 239 ? -18.375 9.836 -6.695 1 63.59 239 GLY A CA 1
ATOM 1910 C C . GLY A 1 239 ? -19.422 8.797 -6.344 1 63.59 239 GLY A C 1
ATOM 1911 O O . GLY A 1 239 ? -20.188 8.977 -5.391 1 63.59 239 GLY A O 1
ATOM 1912 N N . ASN A 1 240 ? -19.797 8.008 -7.207 1 76.31 240 ASN A N 1
ATOM 1913 C CA . ASN A 1 240 ? -20.75 6.914 -7.117 1 76.31 240 ASN A CA 1
ATOM 1914 C C . ASN A 1 240 ? -20.172 5.715 -6.371 1 76.31 240 ASN A C 1
ATOM 1916 O O . ASN A 1 240 ? -20.359 4.57 -6.785 1 76.31 240 ASN A O 1
ATOM 1920 N N . LEU A 1 241 ? -19.422 6.039 -5.281 1 80.88 241 LEU A N 1
ATOM 1921 C CA . LEU A 1 241 ? -18.797 4.938 -4.559 1 80.88 241 LEU A CA 1
ATOM 1922 C C . LEU A 1 241 ? -19.859 4.012 -3.969 1 80.88 241 LEU A C 1
ATOM 1924 O O . LEU A 1 241 ? -19.688 2.789 -3.963 1 80.88 241 LEU A O 1
ATOM 1928 N N . ASN A 1 242 ? -20.906 4.684 -3.516 1 83 242 ASN A N 1
ATOM 1929 C CA . ASN A 1 242 ? -21.969 3.873 -2.945 1 83 242 ASN A CA 1
ATOM 1930 C C . ASN A 1 242 ? -22.625 2.988 -4 1 83 242 ASN A C 1
ATOM 1932 O O . ASN A 1 242 ? -22.984 1.842 -3.725 1 83 242 ASN A O 1
ATOM 1936 N N . THR A 1 243 ? -22.734 3.523 -5.109 1 82.62 243 THR A N 1
ATOM 1937 C CA . THR A 1 243 ? -23.359 2.771 -6.195 1 82.62 243 THR A CA 1
ATOM 1938 C C . THR A 1 243 ? -22.438 1.637 -6.652 1 82.62 243 THR A C 1
ATOM 1940 O O . THR A 1 243 ? -22.906 0.543 -6.969 1 82.62 243 THR A O 1
ATOM 1943 N N . ILE A 1 244 ? -21.188 1.813 -6.562 1 83.88 244 ILE A N 1
ATOM 1944 C CA . ILE A 1 244 ? -20.234 0.836 -7.086 1 83.88 244 ILE A CA 1
ATOM 1945 C C . ILE A 1 244 ? -19.922 -0.205 -6.012 1 83.88 244 ILE A C 1
ATOM 1947 O O . ILE A 1 244 ? -20 -1.409 -6.266 1 83.88 244 ILE A O 1
ATOM 1951 N N . TYR A 1 245 ? -19.688 0.289 -4.785 1 87.69 245 TYR A N 1
ATOM 1952 C CA . TYR A 1 245 ? -19.125 -0.605 -3.785 1 87.69 245 TYR A CA 1
ATOM 1953 C C . TYR A 1 245 ? -20.141 -0.942 -2.705 1 87.69 245 TYR A C 1
ATOM 1955 O O . TYR A 1 245 ? -19.875 -1.773 -1.832 1 87.69 245 TYR A O 1
ATOM 1963 N N . GLY A 1 246 ? -21.281 -0.344 -2.762 1 84.75 246 GLY A N 1
ATOM 1964 C CA . GLY A 1 246 ? -22.344 -0.643 -1.826 1 84.75 246 GLY A CA 1
ATOM 1965 C C . GLY A 1 246 ? -21.969 -0.401 -0.379 1 84.75 246 GLY A C 1
ATOM 1966 O O . GLY A 1 246 ? -21.516 0.693 -0.024 1 84.75 246 GLY A O 1
ATOM 1967 N N . SER A 1 247 ? -22.062 -1.459 0.404 1 83.25 247 SER A N 1
ATOM 1968 C CA . SER A 1 247 ? -21.859 -1.36 1.845 1 83.25 247 SER A CA 1
ATOM 1969 C C . SER A 1 247 ? -20.375 -1.172 2.182 1 83.25 247 SER A C 1
ATOM 1971 O O . SER A 1 247 ? -20.031 -0.794 3.303 1 83.25 247 SER A O 1
ATOM 1973 N N . SER A 1 248 ? -19.5 -1.38 1.198 1 89.06 248 SER A N 1
ATOM 1974 C CA . SER A 1 248 ? -18.078 -1.229 1.453 1 89.06 248 SER A CA 1
ATOM 1975 C C . SER A 1 248 ? -17.578 0.159 1.05 1 89.06 248 SER A C 1
ATOM 1977 O O . SER A 1 248 ? -16.391 0.449 1.131 1 89.06 248 SER A O 1
ATOM 1979 N N . ALA A 1 249 ? -18.469 0.998 0.664 1 88.31 249 ALA A N 1
ATOM 1980 C CA . ALA A 1 249 ? -18.125 2.316 0.139 1 88.31 249 ALA A CA 1
ATOM 1981 C C . ALA A 1 249 ? -17.375 3.143 1.184 1 88.31 249 ALA A C 1
ATOM 1983 O O . ALA A 1 249 ? -16.438 3.867 0.854 1 88.31 249 ALA A O 1
ATOM 1984 N N . SER A 1 250 ? -17.781 2.996 2.404 1 88.06 250 SER A N 1
ATOM 1985 C CA . SER A 1 250 ? -17.141 3.754 3.473 1 88.06 250 SER A CA 1
ATOM 1986 C C . SER A 1 250 ? -15.68 3.361 3.627 1 88.06 250 SER A C 1
ATOM 1988 O O . SER A 1 250 ? -14.812 4.227 3.779 1 88.06 250 SER A O 1
ATOM 1990 N N . MET A 1 251 ? -15.469 2.127 3.527 1 89.81 251 MET A N 1
ATOM 1991 C CA . MET A 1 251 ? -14.086 1.656 3.654 1 89.81 251 MET A CA 1
ATOM 1992 C C . MET A 1 251 ? -13.234 2.146 2.49 1 89.81 251 MET A C 1
ATOM 1994 O O . MET A 1 251 ? -12.094 2.559 2.684 1 89.81 251 MET A O 1
ATOM 1998 N N . ILE A 1 252 ? -13.766 2.078 1.363 1 89.25 252 ILE A N 1
ATOM 1999 C CA . ILE A 1 252 ? -13.062 2.521 0.163 1 89.25 252 ILE A CA 1
ATOM 2000 C C . ILE A 1 252 ? -12.742 4.012 0.269 1 89.25 252 ILE A C 1
ATOM 2002 O O . ILE A 1 252 ? -11.648 4.449 -0.095 1 89.25 252 ILE A O 1
ATOM 2006 N N . LEU A 1 253 ? -13.703 4.664 0.757 1 86.88 253 LEU A N 1
ATOM 2007 C CA . LEU A 1 253 ? -13.508 6.098 0.923 1 86.88 253 LEU A CA 1
ATOM 2008 C C . LEU A 1 253 ? -12.367 6.387 1.891 1 86.88 253 LEU A C 1
ATOM 2010 O O . LEU A 1 253 ? -11.539 7.266 1.637 1 86.88 253 LEU A O 1
ATOM 2014 N N . VAL A 1 254 ? -12.344 5.707 2.955 1 89.12 254 VAL A N 1
ATOM 2015 C CA . VAL A 1 254 ? -11.273 5.883 3.934 1 89.12 254 VAL A CA 1
ATOM 2016 C C . VAL A 1 254 ? -9.922 5.574 3.289 1 89.12 254 VAL A C 1
ATOM 2018 O O . VAL A 1 254 ? -8.969 6.34 3.438 1 89.12 254 VAL A O 1
ATOM 2021 N N . LEU A 1 255 ? -9.906 4.531 2.564 1 90.81 255 LEU A N 1
ATOM 2022 C CA . LEU A 1 255 ? -8.672 4.109 1.908 1 90.81 255 LEU A CA 1
ATOM 2023 C C . LEU A 1 255 ? -8.188 5.168 0.925 1 90.81 255 LEU A C 1
ATOM 2025 O O . LEU A 1 255 ? -7.008 5.523 0.92 1 90.81 255 LEU A O 1
ATOM 2029 N N . LEU A 1 256 ? -9.055 5.672 0.128 1 88.12 256 LEU A N 1
ATOM 2030 C CA . LEU A 1 256 ? -8.695 6.664 -0.879 1 88.12 256 LEU A CA 1
ATOM 2031 C C . LEU A 1 256 ? -8.281 7.98 -0.224 1 88.12 256 LEU A C 1
ATOM 2033 O O . LEU A 1 256 ? -7.355 8.648 -0.69 1 88.12 256 LEU A O 1
ATOM 2037 N N . PHE A 1 257 ? -9 8.281 0.808 1 86.31 257 PHE A N 1
ATOM 2038 C CA . PHE A 1 257 ? -8.68 9.492 1.543 1 86.31 257 PHE A CA 1
ATOM 2039 C C . PHE A 1 257 ? -7.281 9.406 2.148 1 86.31 257 PHE A C 1
ATOM 2041 O O . PHE A 1 257 ? -6.5 10.359 2.066 1 86.31 257 PHE A O 1
ATOM 2048 N N . ILE A 1 258 ? -6.996 8.336 2.734 1 90.94 258 ILE A N 1
ATOM 2049 C CA . ILE A 1 258 ? -5.691 8.156 3.369 1 90.94 258 ILE A CA 1
ATOM 2050 C C . ILE A 1 258 ? -4.602 8.102 2.303 1 90.94 258 ILE A C 1
ATOM 2052 O O . ILE A 1 258 ? -3.492 8.602 2.52 1 90.94 258 ILE A O 1
ATOM 2056 N N . PHE A 1 259 ? -4.91 7.52 1.221 1 92.25 259 PHE A N 1
ATOM 2057 C CA . PHE A 1 259 ? -3.957 7.504 0.118 1 92.25 259 PHE A CA 1
ATOM 2058 C C . PHE A 1 259 ? -3.609 8.922 -0.315 1 92.25 259 PHE A C 1
ATOM 2060 O O . PHE A 1 259 ? -2.436 9.258 -0.476 1 92.25 259 PHE A O 1
ATOM 2067 N N . TYR A 1 260 ? -4.637 9.648 -0.453 1 87.94 260 TYR A N 1
ATOM 2068 C CA . TYR A 1 260 ? -4.449 11.047 -0.842 1 87.94 260 TYR A CA 1
ATOM 2069 C C . TYR A 1 260 ? -3.621 11.789 0.196 1 87.94 260 TYR A C 1
ATOM 2071 O O . TYR A 1 260 ? -2.689 12.523 -0.153 1 87.94 260 TYR A O 1
ATOM 2079 N N . ALA A 1 261 ? -3.992 11.586 1.419 1 87.81 261 ALA A N 1
ATOM 2080 C CA . ALA A 1 261 ? -3.273 12.234 2.51 1 87.81 261 ALA A CA 1
ATOM 2081 C C . ALA A 1 261 ? -1.805 11.82 2.523 1 87.81 261 ALA A C 1
ATOM 2083 O O . ALA A 1 261 ? -0.921 12.656 2.752 1 87.81 261 ALA A O 1
ATOM 2084 N N . SER A 1 262 ? -1.577 10.609 2.281 1 93.69 262 SER A N 1
ATOM 2085 C CA . SER A 1 262 ? -0.21 10.102 2.279 1 93.69 262 SER A CA 1
ATOM 2086 C C . SER A 1 262 ? 0.585 10.656 1.102 1 93.69 262 SER A C 1
ATOM 2088 O O . SER A 1 262 ? 1.773 10.953 1.234 1 93.69 262 SER A O 1
ATOM 2090 N N . PHE A 1 263 ? -0.067 10.734 0.011 1 93.94 263 PHE A N 1
ATOM 2091 C CA . PHE A 1 263 ? 0.583 11.32 -1.154 1 93.94 263 PHE A CA 1
ATOM 2092 C C . PHE A 1 263 ? 1.037 12.75 -0.86 1 93.94 263 PHE A C 1
ATOM 2094 O O . PHE A 1 263 ? 2.164 13.125 -1.186 1 93.94 263 PHE A O 1
ATOM 2101 N N . LEU A 1 264 ? 0.231 13.445 -0.252 1 92.88 264 LEU A N 1
ATOM 2102 C CA . LEU A 1 264 ? 0.538 14.836 0.086 1 92.88 264 LEU A CA 1
ATOM 2103 C C . LEU A 1 264 ? 1.641 14.906 1.138 1 92.88 264 LEU A C 1
ATOM 2105 O O . LEU A 1 264 ? 2.461 15.82 1.122 1 92.88 264 LEU A O 1
ATOM 2109 N N . LEU A 1 265 ? 1.597 14.023 2.012 1 93.62 265 LEU A N 1
ATOM 2110 C CA . LEU A 1 265 ? 2.623 13.953 3.047 1 93.62 265 LEU A CA 1
ATOM 2111 C C . LEU A 1 265 ? 4.008 13.805 2.428 1 93.62 265 LEU A C 1
ATOM 2113 O O . LEU A 1 265 ? 4.941 14.523 2.799 1 93.62 265 LEU A O 1
ATOM 2117 N N . TYR A 1 266 ? 4.129 12.984 1.548 1 96.81 266 TYR A N 1
ATOM 2118 C CA . TYR A 1 266 ? 5.43 12.719 0.939 1 96.81 266 TYR A CA 1
ATOM 2119 C C . TYR A 1 266 ? 5.812 13.836 -0.026 1 96.81 266 TYR A C 1
ATOM 2121 O O . TYR A 1 266 ? 6.992 14.164 -0.169 1 96.81 266 TYR A O 1
ATOM 2129 N N . TYR A 1 267 ? 4.824 14.344 -0.662 1 96.81 267 TYR A N 1
ATOM 2130 C CA . TYR A 1 267 ? 5.098 15.516 -1.49 1 96.81 267 TYR A CA 1
ATOM 2131 C C . TYR A 1 267 ? 5.645 16.656 -0.65 1 96.81 267 TYR A C 1
ATOM 2133 O O . TYR A 1 267 ? 6.613 17.312 -1.041 1 96.81 267 TYR A O 1
ATOM 2141 N N . GLY A 1 268 ? 4.984 16.875 0.381 1 96.56 268 GLY A N 1
ATOM 2142 C CA . GLY A 1 268 ? 5.453 17.906 1.295 1 96.56 268 GLY A CA 1
ATOM 2143 C C . GLY A 1 268 ? 6.871 17.672 1.782 1 96.56 268 GLY A C 1
ATOM 2144 O O . GLY A 1 268 ? 7.656 18.609 1.899 1 96.56 268 GLY A O 1
ATOM 2145 N N . PHE A 1 269 ? 7.156 16.453 2.074 1 96.5 269 PHE A N 1
ATOM 2146 C CA . PHE A 1 269 ? 8.492 16.125 2.553 1 96.5 269 PHE A CA 1
ATOM 2147 C C . PHE A 1 269 ? 9.539 16.422 1.48 1 96.5 269 PHE A C 1
ATOM 2149 O O . PHE A 1 269 ? 10.648 16.859 1.789 1 96.5 269 PHE A O 1
ATOM 2156 N N . CYS A 1 270 ? 9.211 16.203 0.28 1 97.12 270 CYS A N 1
ATOM 2157 C CA . CYS A 1 270 ? 10.102 16.547 -0.821 1 97.12 270 CYS A CA 1
ATOM 2158 C C . CYS A 1 270 ? 10.289 18.062 -0.924 1 97.12 270 CYS A C 1
ATOM 2160 O O . CYS A 1 270 ? 11.367 18.531 -1.288 1 97.12 270 CYS A O 1
ATOM 2162 N N . LEU A 1 271 ? 9.195 18.75 -0.644 1 96.81 271 LEU A N 1
ATOM 2163 C CA . LEU A 1 271 ? 9.297 20.203 -0.596 1 96.81 271 LEU A CA 1
ATOM 2164 C C . LEU A 1 271 ? 10.344 20.641 0.43 1 96.81 271 LEU A C 1
ATOM 2166 O O . LEU A 1 271 ? 11.156 21.531 0.157 1 96.81 271 LEU A O 1
ATOM 2170 N N . VAL A 1 272 ? 10.266 20.016 1.562 1 96.38 272 VAL A N 1
ATOM 2171 C CA . VAL A 1 272 ? 11.219 20.312 2.633 1 96.38 272 VAL A CA 1
ATOM 2172 C C . VAL A 1 272 ? 12.633 20.016 2.164 1 96.38 272 VAL A C 1
ATOM 2174 O O . VAL A 1 272 ? 13.547 20.812 2.357 1 96.38 272 VAL A O 1
ATOM 2177 N N . LYS A 1 273 ? 12.828 18.875 1.603 1 95.38 273 LYS A N 1
ATOM 2178 C CA . LYS A 1 273 ? 14.133 18.438 1.123 1 95.38 273 LYS A CA 1
ATOM 2179 C C . LYS A 1 273 ? 14.695 19.406 0.095 1 95.38 273 LYS A C 1
ATOM 2181 O O . LYS A 1 273 ? 15.844 19.844 0.204 1 95.38 273 LYS A O 1
ATOM 2186 N N . VAL A 1 274 ? 13.898 19.75 -0.896 1 95.06 274 VAL A N 1
ATOM 2187 C CA . VAL A 1 274 ? 14.344 20.625 -1.974 1 95.06 274 VAL A CA 1
ATOM 2188 C C . VAL A 1 274 ? 14.641 22.016 -1.417 1 95.06 274 VAL A C 1
ATOM 2190 O O . VAL A 1 274 ? 15.602 22.672 -1.826 1 95.06 274 VAL A O 1
ATOM 2193 N N . CYS A 1 275 ? 13.812 22.469 -0.529 1 93.94 275 CYS A N 1
ATOM 2194 C CA . CYS A 1 275 ? 14.047 23.75 0.116 1 93.94 275 CYS A CA 1
ATOM 2195 C C . CYS A 1 275 ? 15.375 23.766 0.858 1 93.94 275 CYS A C 1
ATOM 2197 O O . CYS A 1 275 ? 16.109 24.75 0.801 1 93.94 275 CYS A O 1
ATOM 2199 N N . ALA A 1 276 ? 15.656 22.719 1.503 1 93.25 276 ALA A N 1
ATOM 2200 C CA . ALA A 1 276 ? 16.906 22.609 2.242 1 93.25 276 ALA A CA 1
ATOM 2201 C C . ALA A 1 276 ? 18.109 22.594 1.293 1 93.25 276 ALA A C 1
ATOM 2203 O O . ALA A 1 276 ? 19.141 23.203 1.574 1 93.25 276 ALA A O 1
ATOM 2204 N N . GLU A 1 277 ? 17.938 21.891 0.27 1 91.38 277 GLU A N 1
ATOM 2205 C CA . GLU A 1 277 ? 19 21.797 -0.718 1 91.38 277 GLU A CA 1
ATOM 2206 C C . GLU A 1 277 ? 19.25 23.141 -1.391 1 91.38 277 GLU A C 1
ATOM 2208 O O . GLU A 1 277 ? 20.391 23.5 -1.684 1 91.38 277 GLU A O 1
ATOM 2213 N N . GLN A 1 278 ? 18.25 23.828 -1.661 1 90.31 278 GLN A N 1
ATOM 2214 C CA . GLN A 1 278 ? 18.375 25.141 -2.287 1 90.31 278 GLN A CA 1
ATOM 2215 C C . GLN A 1 278 ? 19.078 26.125 -1.354 1 90.31 278 GLN A C 1
ATOM 2217 O O . GLN A 1 278 ? 19.781 27.031 -1.812 1 90.31 278 GLN A O 1
ATOM 2222 N N . ASN A 1 279 ? 18.828 25.953 -0.108 1 88.75 279 ASN A N 1
ATOM 2223 C CA . ASN A 1 279 ? 19.453 26.812 0.882 1 88.75 279 ASN A CA 1
ATOM 2224 C C . ASN A 1 279 ? 20.891 26.375 1.194 1 88.75 279 ASN A C 1
ATOM 2226 O O . ASN A 1 279 ? 21.547 26.953 2.051 1 88.75 279 ASN A O 1
ATOM 2230 N N . ASN A 1 280 ? 21.312 25.328 0.578 1 84.38 280 ASN A N 1
ATOM 2231 C CA . ASN A 1 280 ? 22.641 24.75 0.78 1 84.38 280 ASN A CA 1
ATOM 2232 C C . ASN A 1 280 ? 22.844 24.312 2.227 1 84.38 280 ASN A C 1
ATOM 2234 O O . ASN A 1 280 ? 23.906 24.531 2.801 1 84.38 280 ASN A O 1
ATOM 2238 N N . ASP A 1 281 ? 21.781 23.859 2.684 1 84.06 281 ASP A N 1
ATOM 2239 C CA . ASP A 1 281 ? 21.906 23.328 4.039 1 84.06 281 ASP A CA 1
ATOM 2240 C C . ASP A 1 281 ? 22.641 22 4.039 1 84.06 281 ASP A C 1
ATOM 2242 O O . ASP A 1 281 ? 22.5 21.203 3.102 1 84.06 281 ASP A O 1
ATOM 2246 N N . ASP A 1 282 ? 23.484 21.844 4.918 1 79.06 282 ASP A N 1
ATOM 2247 C CA . ASP A 1 282 ? 24.188 20.562 5.031 1 79.06 282 ASP A CA 1
ATOM 2248 C C . ASP A 1 282 ? 23.328 19.531 5.742 1 79.06 282 ASP A C 1
ATOM 2250 O O . ASP A 1 282 ? 23.062 19.641 6.945 1 79.06 282 ASP A O 1
ATOM 2254 N N . LEU A 1 283 ? 22.797 18.672 4.965 1 82.12 283 LEU A N 1
ATOM 2255 C CA . LEU A 1 283 ? 21.984 17.609 5.543 1 82.12 283 LEU A CA 1
ATOM 2256 C C . LEU A 1 283 ? 22.844 16.469 6.059 1 82.12 283 LEU A C 1
ATOM 2258 O O . LEU A 1 283 ? 23.562 15.828 5.281 1 82.12 283 LEU A O 1
ATOM 2262 N N . LYS A 1 284 ? 22.844 16.328 7.41 1 84.44 284 LYS A N 1
ATOM 2263 C CA . LYS A 1 284 ? 23.641 15.266 8.039 1 84.44 284 LYS A CA 1
ATOM 2264 C C . LYS A 1 284 ? 22.75 14.172 8.609 1 84.44 284 LYS A C 1
ATOM 2266 O O . LYS A 1 284 ? 21.734 14.469 9.25 1 84.44 284 LYS A O 1
ATOM 2271 N N . PRO A 1 285 ? 23.156 13.008 8.305 1 82.81 285 PRO A N 1
ATOM 2272 C CA . PRO A 1 285 ? 22.391 11.906 8.906 1 82.81 285 PRO A CA 1
ATOM 2273 C C . PRO A 1 285 ? 22.531 11.852 10.422 1 82.81 285 PRO A C 1
ATOM 2275 O O . PRO A 1 285 ? 23.5 12.383 10.977 1 82.81 285 PRO A O 1
ATOM 2278 N N . ASP A 1 286 ? 21.547 11.242 11.023 1 78.94 286 ASP A N 1
ATOM 2279 C CA . ASP A 1 286 ? 21.625 11.023 12.469 1 78.94 286 ASP A CA 1
ATOM 2280 C C . ASP A 1 286 ? 22.75 10.055 12.82 1 78.94 286 ASP A C 1
ATOM 2282 O O . ASP A 1 286 ? 23.312 9.398 11.945 1 78.94 286 ASP A O 1
ATOM 2286 N N . LYS A 1 287 ? 23.016 10.031 14.039 1 75.94 287 LYS A N 1
ATOM 2287 C CA . LYS A 1 287 ? 24.156 9.25 14.539 1 75.94 287 LYS A CA 1
ATOM 2288 C C . LYS A 1 287 ? 24.047 7.789 14.117 1 75.94 287 LYS A C 1
ATOM 2290 O O . LYS A 1 287 ? 25.062 7.121 13.898 1 75.94 287 LYS A O 1
ATOM 2295 N N . HIS A 1 288 ? 22.875 7.328 13.93 1 76.31 288 HIS A N 1
ATOM 2296 C CA . HIS A 1 288 ? 22.688 5.91 13.656 1 76.31 288 HIS A CA 1
ATOM 2297 C C . HIS A 1 288 ? 22.344 5.676 12.188 1 76.31 288 HIS A C 1
ATOM 2299 O O . HIS A 1 288 ? 22 4.559 11.797 1 76.31 288 HIS A O 1
ATOM 2305 N N . ALA A 1 289 ? 22.578 6.719 11.414 1 80.56 289 ALA A N 1
ATOM 2306 C CA . ALA A 1 289 ? 22.203 6.617 10.008 1 80.56 289 ALA A CA 1
ATOM 2307 C C . ALA A 1 289 ? 23.344 7.062 9.102 1 80.56 289 ALA A C 1
ATOM 2309 O O . ALA A 1 289 ? 24.25 7.789 9.539 1 80.56 289 ALA A O 1
ATOM 2310 N N . VAL A 1 290 ? 23.375 6.477 7.934 1 81.25 290 VAL A N 1
ATOM 2311 C CA . VAL A 1 290 ? 24.375 6.828 6.938 1 81.25 290 VAL A CA 1
ATOM 2312 C C . VAL A 1 290 ? 23.703 7.148 5.609 1 81.25 290 VAL A C 1
ATOM 2314 O O . VAL A 1 290 ? 22.703 6.527 5.25 1 81.25 290 VAL A O 1
ATOM 2317 N N . ARG A 1 291 ? 24.234 8.062 5 1 82.25 291 ARG A N 1
ATOM 2318 C CA . ARG A 1 291 ? 23.75 8.391 3.664 1 82.25 291 ARG A CA 1
ATOM 2319 C C . ARG A 1 291 ? 24.266 7.379 2.639 1 82.25 291 ARG A C 1
ATOM 2321 O O . ARG A 1 291 ? 25.359 6.832 2.783 1 82.25 291 ARG A O 1
ATOM 2328 N N . TYR A 1 292 ? 23.422 7.145 1.701 1 80.5 292 TYR A N 1
ATOM 2329 C CA . TYR A 1 292 ? 23.875 6.254 0.633 1 80.5 292 TYR A CA 1
ATOM 2330 C C . TYR A 1 292 ? 23.562 6.855 -0.735 1 80.5 292 TYR A C 1
ATOM 2332 O O . TYR A 1 292 ? 22.75 7.77 -0.852 1 80.5 292 TYR A O 1
ATOM 2340 N N . GLU A 1 293 ? 24.328 6.492 -1.682 1 79.62 293 GLU A N 1
ATOM 2341 C CA . GLU A 1 293 ? 24.109 6.883 -3.072 1 79.62 293 GLU A CA 1
ATOM 2342 C C . GLU A 1 293 ? 23.922 5.66 -3.967 1 79.62 293 GLU A C 1
ATOM 2344 O O . GLU A 1 293 ? 24.484 4.594 -3.693 1 79.62 293 GLU A O 1
ATOM 2349 N N . ILE A 1 294 ? 23.078 5.922 -4.844 1 76.81 294 ILE A N 1
ATOM 2350 C CA . ILE A 1 294 ? 22.859 4.871 -5.828 1 76.81 294 ILE A CA 1
ATOM 2351 C C . ILE A 1 294 ? 23.891 4.988 -6.945 1 76.81 294 ILE A C 1
ATOM 2353 O O . ILE A 1 294 ? 23.953 6 -7.648 1 76.81 294 ILE A O 1
ATOM 2357 N N . LYS A 1 295 ? 24.734 3.975 -6.93 1 79.19 295 LYS A N 1
ATOM 2358 C CA . LYS A 1 295 ? 25.781 3.959 -7.957 1 79.19 295 LYS A CA 1
ATOM 2359 C C . LYS A 1 295 ? 25.484 2.898 -9.016 1 79.19 295 LYS A C 1
ATOM 2361 O O . LYS A 1 295 ? 25.25 1.735 -8.688 1 79.19 295 LYS A O 1
ATOM 2366 N N . GLU A 1 296 ? 25.406 3.314 -10.219 1 79.94 296 GLU A N 1
ATOM 2367 C CA . GLU A 1 296 ? 25.188 2.389 -11.328 1 79.94 296 GLU A CA 1
ATOM 2368 C C . GLU A 1 296 ? 26.453 1.569 -11.602 1 79.94 296 GLU A C 1
ATOM 2370 O O . GLU A 1 296 ? 27.562 2.098 -11.562 1 79.94 296 GLU A O 1
ATOM 2375 N N . ILE A 1 297 ? 26.203 0.265 -11.531 1 74.5 297 ILE A N 1
ATOM 2376 C CA . ILE A 1 297 ? 27.328 -0.603 -11.82 1 74.5 297 ILE A CA 1
ATOM 2377 C C . ILE A 1 297 ? 27.281 -1.044 -13.281 1 74.5 297 ILE A C 1
ATOM 2379 O O . ILE A 1 297 ? 26.219 -1.396 -13.797 1 74.5 297 ILE A O 1
ATOM 2383 N N . GLU A 1 298 ? 28.219 -0.541 -14.242 1 60.31 298 GLU A N 1
ATOM 2384 C CA . GLU A 1 298 ? 28.328 -0.949 -15.641 1 60.31 298 GLU A CA 1
ATOM 2385 C C . GLU A 1 298 ? 28.5 -2.459 -15.758 1 60.31 298 GLU A C 1
ATOM 2387 O O . GLU A 1 298 ? 29.125 -3.086 -14.906 1 60.31 298 GLU A O 1
ATOM 2392 N N . MET B 1 1 ? 23.219 -37.656 1.27 1 48.16 1 MET B N 1
ATOM 2393 C CA . MET B 1 1 ? 22.844 -36.844 0.104 1 48.16 1 MET B CA 1
ATOM 2394 C C . MET B 1 1 ? 21.562 -36.062 0.37 1 48.16 1 MET B C 1
ATOM 2396 O O . MET B 1 1 ? 21.438 -34.906 -0.049 1 48.16 1 MET B O 1
ATOM 2400 N N . LYS B 1 2 ? 20.625 -36.875 1.054 1 58.91 2 LYS B N 1
ATOM 2401 C CA . LYS B 1 2 ? 19.328 -36.281 1.385 1 58.91 2 LYS B CA 1
ATOM 2402 C C . LYS B 1 2 ? 19.453 -35.188 2.428 1 58.91 2 LYS B C 1
ATOM 2404 O O . LYS B 1 2 ? 18.812 -34.156 2.326 1 58.91 2 LYS B O 1
ATOM 2409 N N . GLN B 1 3 ? 20.297 -35.438 3.426 1 65.62 3 GLN B N 1
ATOM 2410 C CA . GLN B 1 3 ? 20.531 -34.469 4.488 1 65.62 3 GLN B CA 1
ATOM 2411 C C . GLN B 1 3 ? 21.062 -33.156 3.924 1 65.62 3 GLN B C 1
ATOM 2413 O O . GLN B 1 3 ? 20.688 -32.062 4.383 1 65.62 3 GLN B O 1
ATOM 2418 N N . GLY B 1 4 ? 21.781 -33.312 2.887 1 73.44 4 GLY B N 1
ATOM 2419 C CA . GLY B 1 4 ? 22.359 -32.156 2.229 1 73.44 4 GLY B CA 1
ATOM 2420 C C . GLY B 1 4 ? 21.344 -31.297 1.494 1 73.44 4 GLY B C 1
ATOM 2421 O O . GLY B 1 4 ? 21.422 -30.062 1.513 1 73.44 4 GLY B O 1
ATOM 2422 N N . LYS B 1 5 ? 20.312 -32.094 1.021 1 84.56 5 LYS B N 1
ATOM 2423 C CA . LYS B 1 5 ? 19.281 -31.375 0.26 1 84.56 5 LYS B CA 1
ATOM 2424 C C . LYS B 1 5 ? 18.344 -30.625 1.185 1 84.56 5 LYS B C 1
ATOM 2426 O O . LYS B 1 5 ? 17.922 -29.5 0.873 1 84.56 5 LYS B O 1
ATOM 2431 N N . ILE B 1 6 ? 18.016 -31.234 2.379 1 87.62 6 ILE B N 1
ATOM 2432 C CA . ILE B 1 6 ? 17.125 -30.594 3.34 1 87.62 6 ILE B CA 1
ATOM 2433 C C . ILE B 1 6 ? 17.781 -29.344 3.918 1 87.62 6 ILE B C 1
ATOM 2435 O O . ILE B 1 6 ? 17.141 -28.312 4.09 1 87.62 6 ILE B O 1
ATOM 2439 N N . LYS B 1 7 ? 19.016 -29.562 4.238 1 88.75 7 LYS B N 1
ATOM 2440 C CA . LYS B 1 7 ? 19.766 -28.422 4.758 1 88.75 7 LYS B CA 1
ATOM 2441 C C . LYS B 1 7 ? 19.844 -27.312 3.727 1 88.75 7 LYS B C 1
ATOM 2443 O O . LYS B 1 7 ? 19.719 -26.125 4.066 1 88.75 7 LYS B O 1
ATOM 2448 N N . TRP B 1 8 ? 20.078 -27.75 2.568 1 88.5 8 TRP B N 1
ATOM 2449 C CA . TRP B 1 8 ? 20.125 -26.781 1.478 1 88.5 8 TRP B CA 1
ATOM 2450 C C . TRP B 1 8 ? 18.797 -26.047 1.341 1 88.5 8 TRP B C 1
ATOM 2452 O O . TRP B 1 8 ? 18.781 -24.828 1.182 1 88.5 8 TRP B O 1
ATOM 2462 N N . PHE B 1 9 ? 17.75 -26.812 1.467 1 90.62 9 PHE B N 1
ATOM 2463 C CA . PHE B 1 9 ? 16.406 -26.25 1.342 1 90.62 9 PHE B CA 1
ATOM 2464 C C . PHE B 1 9 ? 16.141 -25.234 2.453 1 90.62 9 PHE B C 1
ATOM 2466 O O . PHE B 1 9 ? 15.672 -24.125 2.191 1 90.62 9 PHE B O 1
ATOM 2473 N N . TRP B 1 10 ? 16.484 -25.562 3.619 1 91.88 10 TRP B N 1
ATOM 2474 C CA . TRP B 1 10 ? 16.266 -24.672 4.754 1 91.88 10 TRP B CA 1
ATOM 2475 C C . TRP B 1 10 ? 17.141 -23.422 4.645 1 91.88 10 TRP B C 1
ATOM 2477 O O . TRP B 1 10 ? 16.703 -22.312 4.992 1 91.88 10 TRP B O 1
ATOM 2487 N N . ASP B 1 11 ? 18.25 -23.672 4.18 1 93 11 ASP B N 1
ATOM 2488 C CA . ASP B 1 11 ? 19.156 -22.547 3.98 1 93 11 ASP B CA 1
ATOM 2489 C C . ASP B 1 11 ? 18.625 -21.609 2.9 1 93 11 ASP B C 1
ATOM 2491 O O . ASP B 1 11 ? 18.734 -20.375 3.027 1 93 11 ASP B O 1
ATOM 2495 N N . LEU B 1 12 ? 18.141 -22.219 1.925 1 93 12 LEU B N 1
ATOM 2496 C CA . LEU B 1 12 ? 17.562 -21.422 0.846 1 93 12 LEU B CA 1
ATOM 2497 C C . LEU B 1 12 ? 16.406 -20.578 1.358 1 93 12 LEU B C 1
ATOM 2499 O O . LEU B 1 12 ? 16.328 -19.391 1.043 1 93 12 LEU B O 1
ATOM 2503 N N . LEU B 1 13 ? 15.562 -21.156 2.164 1 95.12 13 LEU B N 1
ATOM 2504 C CA . LEU B 1 13 ? 14.422 -20.453 2.717 1 95.12 13 LEU B CA 1
ATOM 2505 C C . LEU B 1 13 ? 14.875 -19.312 3.621 1 95.12 13 LEU B C 1
ATOM 2507 O O . LEU B 1 13 ? 14.32 -18.203 3.564 1 95.12 13 LEU B O 1
ATOM 2511 N N . LYS B 1 14 ? 15.859 -19.562 4.336 1 95.38 14 LYS B N 1
ATOM 2512 C CA . LYS B 1 14 ? 16.359 -18.578 5.273 1 95.38 14 LYS B CA 1
ATOM 2513 C C . LYS B 1 14 ? 17.016 -17.406 4.535 1 95.38 14 LYS B C 1
ATOM 2515 O O . LYS B 1 14 ? 16.812 -16.25 4.883 1 95.38 14 LYS B O 1
ATOM 2520 N N . GLN B 1 15 ? 17.766 -17.75 3.607 1 95.44 15 GLN B N 1
ATOM 2521 C CA . GLN B 1 15 ? 18.453 -16.703 2.844 1 95.44 15 GLN B CA 1
ATOM 2522 C C . GLN B 1 15 ? 17.469 -15.867 2.041 1 95.44 15 GLN B C 1
ATOM 2524 O O . GLN B 1 15 ? 17.641 -14.664 1.893 1 95.44 15 GLN B O 1
ATOM 2529 N N . ALA B 1 16 ? 16.484 -16.531 1.565 1 96.19 16 ALA B N 1
ATOM 2530 C CA . ALA B 1 16 ? 15.469 -15.812 0.824 1 96.19 16 ALA B CA 1
ATOM 2531 C C . ALA B 1 16 ? 14.711 -14.852 1.737 1 96.19 16 ALA B C 1
ATOM 2533 O O . ALA B 1 16 ? 14.391 -13.727 1.342 1 96.19 16 ALA B O 1
ATOM 2534 N N . TYR B 1 17 ? 14.438 -15.297 2.867 1 95.31 17 TYR B N 1
ATOM 2535 C CA . TYR B 1 17 ? 13.75 -14.438 3.826 1 95.31 17 TYR B CA 1
ATOM 2536 C C . TYR B 1 17 ? 14.625 -13.258 4.223 1 95.31 17 TYR B C 1
ATOM 2538 O O . TYR B 1 17 ? 14.125 -12.141 4.379 1 95.31 17 TYR B O 1
ATOM 2546 N N . ALA B 1 18 ? 15.875 -13.5 4.414 1 94 18 ALA B N 1
ATOM 2547 C CA . ALA B 1 18 ? 16.812 -12.422 4.723 1 94 18 ALA B CA 1
ATOM 2548 C C . ALA B 1 18 ? 16.859 -11.406 3.588 1 94 18 ALA B C 1
ATOM 2550 O O . ALA B 1 18 ? 16.891 -10.195 3.828 1 94 18 ALA B O 1
ATOM 2551 N N . ALA B 1 19 ? 16.859 -11.93 2.432 1 94.31 19 ALA B N 1
ATOM 2552 C CA . ALA B 1 19 ? 16.859 -11.047 1.264 1 94.31 19 ALA B CA 1
ATOM 2553 C C . ALA B 1 19 ? 15.578 -10.227 1.201 1 94.31 19 ALA B C 1
ATOM 2555 O O . ALA B 1 19 ? 15.609 -9.047 0.837 1 94.31 19 ALA B O 1
ATOM 2556 N N . LEU B 1 20 ? 14.531 -10.883 1.504 1 95.12 20 LEU B N 1
ATOM 2557 C CA . LEU B 1 20 ? 13.25 -10.203 1.514 1 95.12 20 LEU B CA 1
ATOM 2558 C C . LEU B 1 20 ? 13.219 -9.109 2.58 1 95.12 20 LEU B C 1
ATOM 2560 O O . LEU B 1 20 ? 12.727 -8.008 2.332 1 95.12 20 LEU B O 1
ATOM 2564 N N . GLN B 1 21 ? 13.758 -9.383 3.707 1 92.06 21 GLN B N 1
ATOM 2565 C CA . GLN B 1 21 ? 13.766 -8.445 4.824 1 92.06 21 GLN B CA 1
ATOM 2566 C C . GLN B 1 21 ? 14.57 -7.195 4.484 1 92.06 21 GLN B C 1
ATOM 2568 O O . GLN B 1 21 ? 14.234 -6.094 4.93 1 92.06 21 GLN B O 1
ATOM 2573 N N . LYS B 1 22 ? 15.516 -7.363 3.715 1 90.31 22 LYS B N 1
ATOM 2574 C CA . LYS B 1 22 ? 16.375 -6.246 3.326 1 90.31 22 LYS B CA 1
ATOM 2575 C C . LYS B 1 22 ? 15.633 -5.297 2.385 1 90.31 22 LYS B C 1
ATOM 2577 O O . LYS B 1 22 ? 16.062 -4.156 2.184 1 90.31 22 LYS B O 1
ATOM 2582 N N . ASN B 1 23 ? 14.516 -5.773 1.891 1 91.62 23 ASN B N 1
ATOM 2583 C CA . ASN B 1 23 ? 13.82 -4.969 0.895 1 91.62 23 ASN B CA 1
ATOM 2584 C C . ASN B 1 23 ? 12.469 -4.48 1.412 1 91.62 23 ASN B C 1
ATOM 2586 O O . ASN B 1 23 ? 11.57 -4.176 0.625 1 91.62 23 ASN B O 1
ATOM 2590 N N . ASP B 1 24 ? 12.25 -4.492 2.699 1 91.56 24 ASP B N 1
ATOM 2591 C CA . ASP B 1 24 ? 11.031 -3.951 3.307 1 91.56 24 ASP B CA 1
ATOM 2592 C C . ASP B 1 24 ? 9.789 -4.648 2.766 1 91.56 24 ASP B C 1
ATOM 2594 O O . ASP B 1 24 ? 8.922 -4.008 2.172 1 91.56 24 ASP B O 1
ATOM 2598 N N . PRO B 1 25 ? 9.656 -5.953 3.059 1 93.31 25 PRO B N 1
ATOM 2599 C CA . PRO B 1 25 ? 8.617 -6.777 2.441 1 93.31 25 PRO B CA 1
ATOM 2600 C C . PRO B 1 25 ? 7.207 -6.281 2.752 1 93.31 25 PRO B C 1
ATOM 2602 O O . PRO B 1 25 ? 6.316 -6.379 1.906 1 93.31 25 PRO B O 1
ATOM 2605 N N . LEU B 1 26 ? 6.996 -5.707 3.902 1 93.12 26 LEU B N 1
ATOM 2606 C CA . LEU B 1 26 ? 5.664 -5.25 4.277 1 93.12 26 LEU B CA 1
ATOM 2607 C C . LEU B 1 26 ? 5.254 -4.035 3.453 1 93.12 26 LEU B C 1
ATOM 2609 O O . LEU B 1 26 ? 4.09 -3.914 3.057 1 93.12 26 LEU B O 1
ATOM 2613 N N . ARG B 1 27 ? 6.223 -3.27 3.164 1 93.12 27 ARG B N 1
ATOM 2614 C CA . ARG B 1 27 ? 5.953 -2.109 2.322 1 93.12 27 ARG B CA 1
ATOM 2615 C C . ARG B 1 27 ? 5.652 -2.531 0.887 1 93.12 27 ARG B C 1
ATOM 2617 O O . ARG B 1 27 ? 4.691 -2.053 0.281 1 93.12 27 ARG B O 1
ATOM 2624 N N . LEU B 1 28 ? 6.422 -3.463 0.338 1 95.38 28 LEU B N 1
ATOM 2625 C CA . LEU B 1 28 ? 6.219 -3.945 -1.023 1 95.38 28 LEU B CA 1
ATOM 2626 C C . LEU B 1 28 ? 4.859 -4.625 -1.164 1 95.38 28 LEU B C 1
ATOM 2628 O O . LEU B 1 28 ? 4.113 -4.336 -2.102 1 95.38 28 LEU B O 1
ATOM 2632 N N . SER B 1 29 ? 4.57 -5.414 -0.202 1 96.5 29 SER B N 1
ATOM 2633 C CA . SER B 1 29 ? 3.35 -6.211 -0.27 1 96.5 29 SER B CA 1
ATOM 2634 C C . SER B 1 29 ? 2.111 -5.344 -0.071 1 96.5 29 SER B C 1
ATOM 2636 O O . SER B 1 29 ? 1.085 -5.562 -0.721 1 96.5 29 SER B O 1
ATOM 2638 N N . SER B 1 30 ? 2.211 -4.391 0.832 1 96.5 30 SER B N 1
ATOM 2639 C CA . SER B 1 30 ? 1.062 -3.533 1.105 1 96.5 30 SER B CA 1
ATOM 2640 C C . SER B 1 30 ? 0.764 -2.615 -0.074 1 96.5 30 SER B C 1
ATOM 2642 O O . SER B 1 30 ? -0.399 -2.398 -0.421 1 96.5 30 SER B O 1
ATOM 2644 N N . ALA B 1 31 ? 1.78 -2.117 -0.736 1 96.75 31 ALA B N 1
AT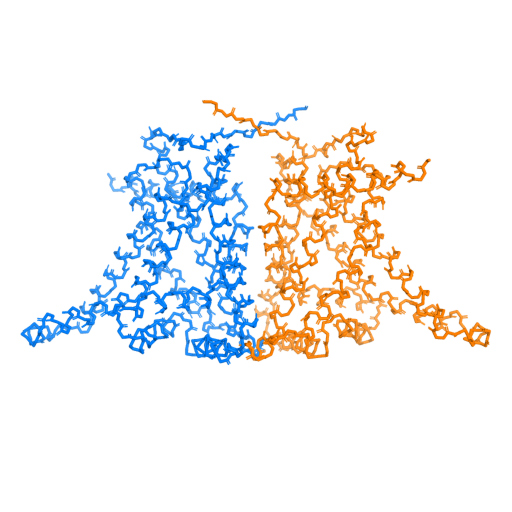OM 2645 C CA . ALA B 1 31 ? 1.579 -1.297 -1.929 1 96.75 31 ALA B CA 1
ATOM 2646 C C . ALA B 1 31 ? 0.914 -2.102 -3.041 1 96.75 31 ALA B C 1
ATOM 2648 O O . ALA B 1 31 ? -0.034 -1.63 -3.674 1 96.75 31 ALA B O 1
ATOM 2649 N N . THR B 1 32 ? 1.394 -3.287 -3.186 1 95.56 32 THR B N 1
ATOM 2650 C CA . THR B 1 32 ? 0.828 -4.176 -4.195 1 95.56 32 THR B CA 1
ATOM 2651 C C . THR B 1 32 ? -0.625 -4.508 -3.869 1 95.56 32 THR B C 1
ATOM 2653 O O . THR B 1 32 ? -1.488 -4.477 -4.75 1 95.56 32 THR B O 1
ATOM 2656 N N . ALA B 1 33 ? -0.823 -4.773 -2.629 1 96.25 33 ALA B N 1
ATOM 2657 C CA . ALA B 1 33 ? -2.17 -5.145 -2.203 1 96.25 33 ALA B CA 1
ATOM 2658 C C . ALA B 1 33 ? -3.152 -3.998 -2.436 1 96.25 33 ALA B C 1
ATOM 2660 O O . ALA B 1 33 ? -4.293 -4.227 -2.844 1 96.25 33 ALA B O 1
ATOM 2661 N N . PHE B 1 34 ? -2.756 -2.832 -2.172 1 95.69 34 PHE B N 1
ATOM 2662 C CA . PHE B 1 34 ? -3.604 -1.663 -2.375 1 95.69 34 PHE B CA 1
ATOM 2663 C C . PHE B 1 34 ? -4.027 -1.547 -3.834 1 95.69 34 PHE B C 1
ATOM 2665 O O . PHE B 1 34 ? -5.223 -1.547 -4.141 1 95.69 34 PHE B O 1
ATOM 2672 N N . PHE B 1 35 ? -3.109 -1.573 -4.719 1 93.81 35 PHE B N 1
ATOM 2673 C CA . PHE B 1 35 ? -3.432 -1.369 -6.129 1 93.81 35 PHE B CA 1
ATOM 2674 C C . PHE B 1 35 ? -4.059 -2.623 -6.727 1 93.81 35 PHE B C 1
ATOM 2676 O O . PHE B 1 35 ? -4.906 -2.533 -7.617 1 93.81 35 PHE B O 1
ATOM 2683 N N . ALA B 1 36 ? -3.689 -3.736 -6.207 1 92.81 36 ALA B N 1
ATOM 2684 C CA . ALA B 1 36 ? -4.301 -4.969 -6.695 1 92.81 36 ALA B CA 1
ATOM 2685 C C . ALA B 1 36 ? -5.781 -5.027 -6.332 1 92.81 36 ALA B C 1
ATOM 2687 O O . ALA B 1 36 ? -6.602 -5.508 -7.117 1 92.81 36 ALA B O 1
ATOM 2688 N N . MET B 1 37 ? -6.059 -4.602 -5.164 1 92.25 37 MET B N 1
ATOM 2689 C CA . MET B 1 37 ? -7.457 -4.586 -4.738 1 92.25 37 MET B CA 1
ATOM 2690 C C . MET B 1 37 ? -8.305 -3.734 -5.68 1 92.25 37 MET B C 1
ATOM 2692 O O . MET B 1 37 ? -9.367 -4.164 -6.125 1 92.25 37 MET B O 1
ATOM 2696 N N . PHE B 1 38 ? -7.789 -2.627 -6.078 1 90 38 PHE B N 1
ATOM 2697 C CA . PHE B 1 38 ? -8.531 -1.726 -6.953 1 90 38 PHE B CA 1
ATOM 2698 C C . PHE B 1 38 ? -8.492 -2.219 -8.391 1 90 38 PHE B C 1
ATOM 2700 O O . PHE B 1 38 ? -9.367 -1.889 -9.195 1 90 38 PHE B O 1
ATOM 2707 N N . SER B 1 39 ? -7.535 -3 -8.648 1 89.56 39 SER B N 1
ATOM 2708 C CA . SER B 1 39 ? -7.379 -3.486 -10.016 1 89.56 39 SER B CA 1
ATOM 2709 C C . SER B 1 39 ? -8.18 -4.762 -10.25 1 89.56 39 SER B C 1
ATOM 2711 O O . SER B 1 39 ? -8.383 -5.176 -11.391 1 89.56 39 SER B O 1
ATOM 2713 N N . LEU B 1 40 ? -8.609 -5.34 -9.203 1 88.69 40 LEU B N 1
ATOM 2714 C CA . LEU B 1 40 ? -9.234 -6.656 -9.312 1 88.69 40 LEU B CA 1
ATOM 2715 C C . LEU B 1 40 ? -10.414 -6.621 -10.273 1 88.69 40 LEU B C 1
ATOM 2717 O O . LEU B 1 40 ? -10.469 -7.41 -11.227 1 88.69 40 LEU B O 1
ATOM 2721 N N . ILE B 1 41 ? -11.32 -5.715 -10.047 1 88 41 ILE B N 1
ATOM 2722 C CA . ILE B 1 41 ? -12.523 -5.641 -10.867 1 88 41 ILE B CA 1
ATOM 2723 C C . ILE B 1 41 ? -12.156 -5.215 -12.289 1 88 41 ILE B C 1
ATOM 2725 O O . ILE B 1 41 ? -12.555 -5.859 -13.258 1 88 41 ILE B O 1
ATOM 2729 N N . PRO B 1 42 ? -11.383 -4.215 -12.43 1 84.31 42 PRO B N 1
ATOM 2730 C CA . PRO B 1 42 ? -10.93 -3.85 -13.773 1 84.31 42 PRO B CA 1
ATOM 2731 C C . PRO B 1 42 ? -10.281 -5.016 -14.516 1 84.31 42 PRO B C 1
ATOM 2733 O O . PRO B 1 42 ? -10.469 -5.168 -15.719 1 84.31 42 PRO B O 1
ATOM 2736 N N . LEU B 1 43 ? -9.555 -5.785 -13.859 1 85 43 LEU B N 1
ATOM 2737 C CA . LEU B 1 43 ? -8.891 -6.926 -14.484 1 85 43 LEU B CA 1
ATOM 2738 C C . LEU B 1 43 ? -9.906 -7.969 -14.938 1 85 43 LEU B C 1
ATOM 2740 O O . LEU B 1 43 ? -9.758 -8.578 -16 1 85 43 LEU B O 1
ATOM 2744 N N . ILE B 1 44 ? -10.898 -8.164 -14.086 1 85.5 44 ILE B N 1
ATOM 2745 C CA . ILE B 1 44 ? -11.961 -9.094 -14.461 1 85.5 44 ILE B CA 1
ATOM 2746 C C . ILE B 1 44 ? -12.68 -8.586 -15.703 1 85.5 44 ILE B C 1
ATOM 2748 O O . ILE B 1 44 ? -12.961 -9.352 -16.625 1 85.5 44 ILE B O 1
ATOM 2752 N N . VAL B 1 45 ? -12.953 -7.336 -15.727 1 82.19 45 VAL B N 1
ATOM 2753 C CA . VAL B 1 45 ? -13.617 -6.723 -16.875 1 82.19 45 VAL B CA 1
ATOM 2754 C C . VAL B 1 45 ? -12.766 -6.914 -18.125 1 82.19 45 VAL B C 1
ATOM 2756 O O . VAL B 1 45 ? -13.281 -7.312 -19.172 1 82.19 45 VAL B O 1
ATOM 2759 N N . LEU B 1 46 ? -11.523 -6.648 -18 1 76.31 46 LEU B N 1
ATOM 2760 C CA . LEU B 1 46 ? -10.617 -6.781 -19.141 1 76.31 46 LEU B CA 1
ATOM 2761 C C . LEU B 1 46 ? -10.523 -8.234 -19.594 1 76.31 46 LEU B C 1
ATOM 2763 O O . LEU B 1 46 ? -10.492 -8.516 -20.797 1 76.31 46 LEU B O 1
ATOM 2767 N N . LEU B 1 47 ? -10.5 -9.062 -18.641 1 78.5 47 LEU B N 1
ATOM 2768 C CA . LEU B 1 47 ? -10.438 -10.484 -18.953 1 78.5 47 LEU B CA 1
ATOM 2769 C C . LEU B 1 47 ? -11.688 -10.938 -19.703 1 78.5 47 LEU B C 1
ATOM 2771 O O . LEU B 1 47 ? -11.602 -11.672 -20.688 1 78.5 47 LEU B O 1
ATOM 2775 N N . LEU B 1 48 ? -12.781 -10.477 -19.219 1 79.56 48 LEU B N 1
ATOM 2776 C 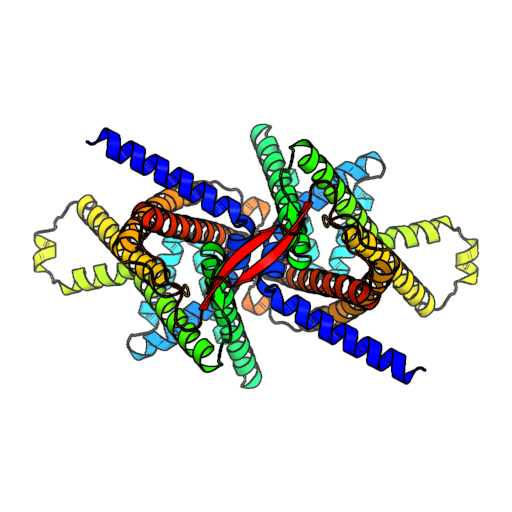CA . LEU B 1 48 ? -14.039 -10.836 -19.859 1 79.56 48 LEU B CA 1
ATOM 2777 C C . LEU B 1 48 ? -14.148 -10.234 -21.25 1 79.56 48 LEU B C 1
ATOM 2779 O O . LEU B 1 48 ? -14.68 -10.867 -22.172 1 79.56 48 LEU B O 1
ATOM 2783 N N . GLU B 1 49 ? -13.703 -9.062 -21.375 1 73.88 49 GLU B N 1
ATOM 2784 C CA . GLU B 1 49 ? -13.727 -8.406 -22.672 1 73.88 49 GLU B CA 1
ATOM 2785 C C . GLU B 1 49 ? -12.828 -9.117 -23.672 1 73.88 49 GLU B C 1
ATOM 2787 O O . GLU B 1 49 ? -13.188 -9.273 -24.844 1 73.88 49 GLU B O 1
ATOM 2792 N N . PHE B 1 50 ? -11.734 -9.461 -23.234 1 73.5 50 PHE B N 1
ATOM 2793 C CA . PHE B 1 50 ? -10.766 -10.102 -24.109 1 73.5 50 PHE B CA 1
ATOM 2794 C C . PHE B 1 50 ? -11.188 -11.523 -24.453 1 73.5 50 PHE B C 1
ATOM 2796 O O . PHE B 1 50 ? -11.094 -11.953 -25.594 1 73.5 50 PHE B O 1
ATOM 2803 N N . LEU B 1 51 ? -11.594 -12.25 -23.469 1 73.94 51 LEU B N 1
ATOM 2804 C CA . LEU B 1 51 ? -11.961 -13.641 -23.688 1 73.94 51 LEU B CA 1
ATOM 2805 C C . LEU B 1 51 ? -13.359 -13.75 -24.281 1 73.94 51 LEU B C 1
ATOM 2807 O O . LEU B 1 51 ? -13.711 -14.766 -24.875 1 73.94 51 LEU B O 1
ATOM 2811 N N . GLY B 1 52 ? -14.086 -12.734 -24 1 71.44 52 GLY B N 1
ATOM 2812 C CA . GLY B 1 52 ? -15.438 -12.719 -24.531 1 71.44 52 GLY B CA 1
ATOM 2813 C C . GLY B 1 52 ? -15.484 -12.773 -26.047 1 71.44 52 GLY B C 1
ATOM 2814 O O . GLY B 1 52 ? -16.484 -13.172 -26.625 1 71.44 52 GLY B O 1
ATOM 2815 N N . VAL B 1 53 ? -14.414 -12.398 -26.594 1 67.31 53 VAL B N 1
ATOM 2816 C CA . VAL B 1 53 ? -14.328 -12.469 -28.047 1 67.31 53 VAL B CA 1
ATOM 2817 C C . VAL B 1 53 ? -14.234 -13.922 -28.5 1 67.31 53 VAL B C 1
ATOM 2819 O O . VAL B 1 53 ? -14.805 -14.305 -29.531 1 67.31 53 VAL B O 1
ATOM 2822 N N . ALA B 1 54 ? -13.562 -14.688 -27.734 1 66.06 54 ALA B N 1
ATOM 2823 C CA . ALA B 1 54 ? -13.289 -16.078 -28.109 1 66.06 54 ALA B CA 1
ATOM 2824 C C . ALA B 1 54 ? -14.281 -17.016 -27.438 1 66.06 54 ALA B C 1
ATOM 2826 O O . ALA B 1 54 ? -14.516 -18.125 -27.922 1 66.06 54 ALA B O 1
ATOM 2827 N N . PHE B 1 55 ? -14.711 -16.641 -26.281 1 67.5 55 PHE B N 1
ATOM 2828 C CA . PHE B 1 55 ? -15.562 -17.531 -25.5 1 67.5 55 PHE B CA 1
ATOM 2829 C C . PHE B 1 55 ? -16.859 -16.828 -25.109 1 67.5 55 PHE B C 1
ATOM 2831 O O . PHE B 1 55 ? -16.953 -15.594 -25.188 1 67.5 55 PHE B O 1
ATOM 2838 N N . GLN B 1 56 ? -17.734 -17.766 -24.844 1 69.38 56 GLN B N 1
ATOM 2839 C CA . GLN B 1 56 ? -18.953 -17.188 -24.297 1 69.38 56 GLN B CA 1
ATOM 2840 C C . GLN B 1 56 ? -18.703 -16.516 -22.938 1 69.38 56 GLN B C 1
ATOM 2842 O O . GLN B 1 56 ? -18.062 -17.109 -22.078 1 69.38 56 GLN B O 1
ATOM 2847 N N . VAL B 1 57 ? -19.172 -15.391 -22.734 1 72.75 57 VAL B N 1
ATOM 2848 C CA . VAL B 1 57 ? -18.859 -14.516 -21.609 1 72.75 57 VAL B CA 1
ATOM 2849 C C . VAL B 1 57 ? -19.5 -15.07 -20.344 1 72.75 57 VAL B C 1
ATOM 2851 O O . VAL B 1 57 ? -18.859 -15.07 -19.281 1 72.75 57 VAL B O 1
ATOM 2854 N N . GLN B 1 58 ? -20.703 -15.648 -20.438 1 77.81 58 GLN B N 1
ATOM 2855 C CA . GLN B 1 58 ? -21.438 -16 -19.219 1 77.81 58 GLN B CA 1
ATOM 2856 C C . GLN B 1 58 ? -20.797 -17.188 -18.516 1 77.81 58 GLN B C 1
ATOM 2858 O O . GLN B 1 58 ? -20.531 -17.125 -17.312 1 77.81 58 GLN B O 1
ATOM 2863 N N . PRO B 1 59 ? -20.453 -18.203 -19.266 1 75.56 59 PRO B N 1
ATOM 2864 C CA . PRO B 1 59 ? -19.766 -19.297 -18.594 1 75.56 59 PRO B CA 1
ATOM 2865 C C . PRO B 1 59 ? -18.422 -18.875 -18.016 1 75.56 59 PRO B C 1
ATOM 2867 O O . PRO B 1 59 ? -18.016 -19.375 -16.953 1 75.56 59 PRO B O 1
ATOM 2870 N N . LEU B 1 60 ? -17.828 -18.031 -18.719 1 77.69 60 LEU B N 1
ATOM 2871 C CA . LEU B 1 60 ? -16.547 -17.531 -18.234 1 77.69 60 LEU B CA 1
ATOM 2872 C C . LEU B 1 60 ? -16.719 -16.766 -16.922 1 77.69 60 LEU B C 1
ATOM 2874 O O . LEU B 1 60 ? -15.953 -16.953 -15.977 1 77.69 60 LEU B O 1
ATOM 2878 N N . LYS B 1 61 ? -17.672 -15.938 -16.938 1 84 61 LYS B N 1
ATOM 2879 C CA . LYS B 1 61 ? -17.984 -15.156 -15.75 1 84 61 LYS B CA 1
ATOM 2880 C C . LYS B 1 61 ? -18.312 -16.062 -14.57 1 84 61 LYS B C 1
ATOM 2882 O O . LYS B 1 61 ? -17.828 -15.852 -13.453 1 84 61 LYS B O 1
ATOM 2887 N N . GLU B 1 62 ? -19.078 -17.031 -14.805 1 84 62 GLU B N 1
ATOM 2888 C CA . GLU B 1 62 ? -19.453 -17.984 -13.758 1 84 62 GLU B CA 1
ATOM 2889 C C . GLU B 1 62 ? -18.234 -18.719 -13.219 1 84 62 GLU B C 1
ATOM 2891 O O . GLU B 1 62 ? -18.125 -18.922 -12.008 1 84 62 GLU B O 1
ATOM 2896 N N . GLU B 1 63 ? -17.422 -19.109 -14.094 1 80.62 63 GLU B N 1
ATOM 2897 C CA . GLU B 1 63 ? -16.219 -19.828 -13.672 1 80.62 63 GLU B CA 1
ATOM 2898 C C . GLU B 1 63 ? -15.312 -18.938 -12.82 1 80.62 63 GLU B C 1
ATOM 2900 O O . GLU B 1 63 ? -14.719 -19.391 -11.844 1 80.62 63 GLU B O 1
ATOM 2905 N N . ILE B 1 64 ? -15.219 -17.734 -13.234 1 84.06 64 ILE B N 1
ATOM 2906 C CA . ILE B 1 64 ? -14.406 -16.766 -12.5 1 84.06 64 ILE B CA 1
ATOM 2907 C C . ILE B 1 64 ? -14.938 -16.625 -11.07 1 84.06 64 ILE B C 1
ATOM 2909 O O . ILE B 1 64 ? -14.18 -16.75 -10.109 1 84.06 64 ILE B O 1
ATOM 2913 N N . PHE B 1 65 ? -16.203 -16.5 -10.93 1 87.81 65 PHE B N 1
ATOM 2914 C CA . PHE B 1 65 ? -16.766 -16.219 -9.617 1 87.81 65 PHE B CA 1
ATOM 2915 C C . PHE B 1 65 ? -16.891 -17.5 -8.797 1 87.81 65 PHE B C 1
ATOM 2917 O O . PHE B 1 65 ? -16.844 -17.469 -7.566 1 87.81 65 PHE B O 1
ATOM 2924 N N . ASN B 1 66 ? -16.984 -18.625 -9.438 1 83.75 66 ASN B N 1
ATOM 2925 C CA . ASN B 1 66 ? -16.906 -19.891 -8.719 1 83.75 66 ASN B CA 1
ATOM 2926 C C . ASN B 1 66 ? -15.531 -20.094 -8.086 1 83.75 66 ASN B C 1
ATOM 2928 O O . ASN B 1 66 ? -15.43 -20.547 -6.945 1 83.75 66 ASN B O 1
ATOM 2932 N N . THR B 1 67 ? -14.562 -19.734 -8.852 1 79.12 67 THR B N 1
ATOM 2933 C CA . THR B 1 67 ? -13.195 -19.844 -8.344 1 79.12 67 THR B CA 1
ATOM 2934 C C . THR B 1 67 ? -12.977 -18.875 -7.18 1 79.12 67 THR B C 1
ATOM 2936 O O . THR B 1 67 ? -12.375 -19.25 -6.172 1 79.12 67 THR B O 1
ATOM 2939 N N . LEU B 1 68 ? -13.469 -17.672 -7.301 1 84.44 68 LEU B N 1
ATOM 2940 C CA . LEU B 1 68 ? -13.336 -16.703 -6.227 1 84.44 68 LEU B CA 1
ATOM 2941 C C . LEU B 1 68 ? -14.094 -17.141 -4.98 1 84.44 68 LEU B C 1
ATOM 2943 O O . LEU B 1 68 ? -13.656 -16.875 -3.859 1 84.44 68 LEU B O 1
ATOM 2947 N N . GLN B 1 69 ? -15.227 -17.797 -5.227 1 86.88 69 GLN B N 1
ATOM 2948 C CA . GLN B 1 69 ? -16 -18.328 -4.105 1 86.88 69 GLN B CA 1
ATOM 2949 C C . GLN B 1 69 ? -15.219 -19.391 -3.352 1 86.88 69 GLN B C 1
ATOM 2951 O O . GLN B 1 69 ? -15.273 -19.469 -2.123 1 86.88 69 GLN B O 1
ATOM 2956 N N . GLU B 1 70 ? -14.523 -20.141 -4.039 1 77.75 70 GLU B N 1
ATOM 2957 C CA . GLU B 1 70 ? -13.711 -21.188 -3.426 1 77.75 70 GLU B CA 1
ATOM 2958 C C . GLU B 1 70 ? -12.547 -20.609 -2.641 1 77.75 70 GLU B C 1
ATOM 2960 O O . GLU B 1 70 ? -12.164 -21.125 -1.593 1 77.75 70 GLU B O 1
ATOM 2965 N N . MET B 1 71 ? -12.039 -19.5 -3.117 1 77.69 71 MET B N 1
ATOM 2966 C CA . MET B 1 71 ? -10.844 -18.906 -2.514 1 77.69 71 MET B CA 1
ATOM 2967 C C . MET B 1 71 ? -11.219 -18 -1.349 1 77.69 71 MET B C 1
ATOM 2969 O O . MET B 1 71 ? -10.523 -17.969 -0.328 1 77.69 71 MET B O 1
ATOM 2973 N N . LEU B 1 72 ? -12.305 -17.234 -1.54 1 82.44 72 LEU B N 1
ATOM 2974 C CA . LEU B 1 72 ? -12.562 -16.125 -0.614 1 82.44 72 LEU B CA 1
ATOM 2975 C C . LEU B 1 72 ? -13.875 -16.344 0.134 1 82.44 72 LEU B C 1
ATOM 2977 O O . LEU B 1 72 ? -14.164 -15.641 1.104 1 82.44 72 LEU B O 1
ATOM 2981 N N . GLY B 1 73 ? -14.664 -17.344 -0.29 1 82.81 73 GLY B N 1
ATOM 2982 C CA . GLY B 1 73 ? -15.969 -17.562 0.304 1 82.81 73 GLY B CA 1
ATOM 2983 C C . GLY B 1 73 ? -17.109 -16.953 -0.498 1 82.81 73 GLY B C 1
ATOM 2984 O O . GLY B 1 73 ? -16.875 -16.047 -1.312 1 82.81 73 GLY B O 1
ATOM 2985 N N . GLY B 1 74 ? -18.281 -17.406 -0.265 1 86.81 74 GLY B N 1
ATOM 2986 C CA . GLY B 1 74 ? -19.453 -17 -1.024 1 86.81 74 GLY B CA 1
ATOM 2987 C C . GLY B 1 74 ? -19.797 -15.539 -0.844 1 86.81 74 GLY B C 1
ATOM 2988 O O . GLY B 1 74 ? -20.094 -14.844 -1.817 1 86.81 74 GLY B O 1
ATOM 2989 N N . LYS B 1 75 ? -19.703 -15.094 0.347 1 89 75 LYS B N 1
ATOM 2990 C CA . LYS B 1 75 ? -20.062 -13.703 0.63 1 89 75 LYS B CA 1
ATOM 2991 C C . LYS B 1 75 ? -19.141 -12.742 -0.106 1 89 75 LYS B C 1
ATOM 2993 O O . LYS B 1 75 ? -19.594 -11.766 -0.708 1 89 75 LYS B O 1
ATOM 2998 N N . THR B 1 76 ? -17.938 -13.016 -0.034 1 89.81 76 THR B N 1
ATOM 2999 C CA . THR B 1 76 ? -16.938 -12.156 -0.679 1 89.81 76 THR B CA 1
ATOM 3000 C C . THR B 1 76 ? -17.047 -12.258 -2.197 1 89.81 76 THR B C 1
ATOM 3002 O O . THR B 1 76 ? -16.953 -11.25 -2.902 1 89.81 76 THR B O 1
ATOM 3005 N N . ALA B 1 77 ? -17.234 -13.438 -2.688 1 91.31 77 ALA B N 1
ATOM 3006 C CA . ALA B 1 77 ? -17.406 -13.609 -4.125 1 91.31 77 ALA B CA 1
ATOM 3007 C C . ALA B 1 77 ? -18.625 -12.844 -4.629 1 91.31 77 ALA B C 1
ATOM 3009 O O . ALA B 1 77 ? -18.578 -12.211 -5.688 1 91.31 77 ALA B O 1
ATOM 3010 N N . ASN B 1 78 ? -19.688 -12.93 -3.881 1 92.19 78 ASN B N 1
ATOM 3011 C CA . ASN B 1 78 ? -20.906 -12.195 -4.234 1 92.19 78 ASN B CA 1
ATOM 3012 C C . ASN B 1 78 ? -20.672 -10.688 -4.199 1 92.19 78 ASN B C 1
ATOM 3014 O O . ASN B 1 78 ? -21.188 -9.953 -5.043 1 92.19 78 ASN B O 1
ATOM 3018 N N . TYR B 1 79 ? -19.953 -10.328 -3.238 1 91.62 79 TYR B N 1
ATOM 3019 C CA . TYR B 1 79 ? -19.594 -8.922 -3.154 1 91.62 79 TYR B CA 1
ATOM 3020 C C . TYR B 1 79 ? -18.859 -8.469 -4.414 1 91.62 79 TYR B C 1
ATOM 3022 O O . TYR B 1 79 ? -19.172 -7.422 -4.977 1 91.62 79 TYR B O 1
ATOM 3030 N N . LEU B 1 80 ? -17.922 -9.219 -4.852 1 92.75 80 LEU B N 1
ATOM 3031 C CA . LEU B 1 80 ? -17.141 -8.883 -6.039 1 92.75 80 LEU B CA 1
ATOM 3032 C C . LEU B 1 80 ? -18.016 -8.93 -7.289 1 92.75 80 LEU B C 1
ATOM 3034 O O . LEU B 1 80 ? -17.891 -8.07 -8.172 1 92.75 80 LEU B O 1
ATOM 3038 N N . ALA B 1 81 ? -18.859 -9.891 -7.328 1 93.5 81 ALA B N 1
ATOM 3039 C CA . ALA B 1 81 ? -19.781 -10 -8.461 1 93.5 81 ALA B CA 1
ATOM 3040 C C . ALA B 1 81 ? -20.703 -8.789 -8.539 1 93.5 81 ALA B C 1
ATOM 3042 O O . ALA B 1 81 ? -20.938 -8.25 -9.625 1 93.5 81 ALA B O 1
ATOM 3043 N N . ASN B 1 82 ? -21.203 -8.391 -7.406 1 92.81 82 ASN B N 1
ATOM 3044 C CA . ASN B 1 82 ? -22.078 -7.227 -7.359 1 92.81 82 ASN B CA 1
ATOM 3045 C C . ASN B 1 82 ? -21.344 -5.949 -7.734 1 92.81 82 ASN B C 1
ATOM 3047 O O . ASN B 1 82 ? -21.891 -5.086 -8.422 1 92.81 82 ASN B O 1
ATOM 3051 N N . THR B 1 83 ? -20.172 -5.84 -7.281 1 90.56 83 THR B N 1
ATOM 3052 C CA . THR B 1 83 ? -19.359 -4.672 -7.621 1 90.56 83 THR B CA 1
ATOM 3053 C C . THR B 1 83 ? -19.125 -4.594 -9.125 1 90.56 83 THR B C 1
ATOM 3055 O O . THR B 1 83 ? -19.234 -3.521 -9.719 1 90.56 83 THR B O 1
ATOM 3058 N N . LEU B 1 84 ? -18.781 -5.742 -9.703 1 90.88 84 LEU B N 1
ATOM 3059 C CA . LEU B 1 84 ? -18.594 -5.805 -11.148 1 90.88 84 LEU B CA 1
ATOM 3060 C C . LEU B 1 84 ? -19.875 -5.391 -11.875 1 90.88 84 LEU B C 1
ATOM 3062 O O . LEU B 1 84 ? -19.828 -4.594 -12.812 1 90.88 84 LEU B O 1
ATOM 3066 N N . ALA B 1 85 ? -20.969 -5.93 -11.453 1 90.62 85 ALA B N 1
ATOM 3067 C CA . ALA B 1 85 ? -22.266 -5.621 -12.07 1 90.62 85 ALA B CA 1
ATOM 3068 C C . ALA B 1 85 ? -22.578 -4.133 -11.953 1 90.62 85 ALA B C 1
ATOM 3070 O O . ALA B 1 85 ? -23.094 -3.525 -12.898 1 90.62 85 ALA B O 1
ATOM 3071 N N . ASN B 1 86 ? -22.281 -3.549 -10.844 1 88.56 86 ASN B N 1
ATOM 3072 C CA . ASN B 1 86 ? -22.547 -2.133 -10.617 1 88.56 86 ASN B CA 1
ATOM 3073 C C . ASN B 1 86 ? -21.734 -1.252 -11.555 1 88.56 86 ASN B C 1
ATOM 3075 O O . ASN B 1 86 ? -22.234 -0.24 -12.055 1 88.56 86 ASN B O 1
ATOM 3079 N N . ILE B 1 87 ? -20.547 -1.638 -11.758 1 83.44 87 ILE B N 1
ATOM 3080 C CA . ILE B 1 87 ? -19.688 -0.883 -12.648 1 83.44 87 ILE B CA 1
ATOM 3081 C C . ILE B 1 87 ? -20.203 -0.978 -14.086 1 83.44 87 ILE B C 1
ATOM 3083 O O . ILE B 1 87 ? -20.219 0.019 -14.812 1 83.44 87 ILE B O 1
ATOM 3087 N N . GLN B 1 88 ? -20.531 -2.139 -14.422 1 82.75 88 GLN B N 1
ATOM 3088 C CA . GLN B 1 88 ? -21.031 -2.354 -15.773 1 82.75 88 GLN B CA 1
ATOM 3089 C C . GLN B 1 88 ? -22.344 -1.598 -16 1 82.75 88 GLN B C 1
ATOM 3091 O O . GLN B 1 88 ? -22.594 -1.119 -17.109 1 82.75 88 GLN B O 1
ATOM 3096 N N . ASP B 1 89 ? -23.078 -1.446 -15 1 81.69 89 ASP B N 1
ATOM 3097 C CA . ASP B 1 89 ? -24.375 -0.775 -15.102 1 81.69 89 ASP B CA 1
ATOM 3098 C C . ASP B 1 89 ? -24.203 0.741 -15.164 1 81.69 89 ASP B C 1
ATOM 3100 O O . ASP B 1 89 ? -25.078 1.451 -15.664 1 81.69 89 ASP B O 1
ATOM 3104 N N . MET B 1 90 ? -23.203 1.248 -14.578 1 76.25 90 MET B N 1
ATOM 3105 C CA . MET B 1 90 ? -22.953 2.688 -14.57 1 76.25 90 MET B CA 1
ATOM 3106 C C . MET B 1 90 ? -22.578 3.182 -15.961 1 76.25 90 MET B C 1
ATOM 3108 O O . MET B 1 90 ? -22.594 4.387 -16.219 1 76.25 90 MET B O 1
ATOM 3112 N N . GLN B 1 91 ? -22.344 2.453 -16.812 1 66.06 91 GLN B N 1
ATOM 3113 C CA . GLN B 1 91 ? -21.859 2.805 -18.141 1 66.06 91 GLN B CA 1
ATOM 3114 C C . GLN B 1 91 ? -22.984 3.402 -19 1 66.06 91 GLN B C 1
ATOM 3116 O O . GLN B 1 91 ? -23.203 2.969 -20.125 1 66.06 91 GLN B O 1
ATOM 3121 N N . GLU B 1 92 ? -23.641 4.375 -18.359 1 65.31 92 GLU B N 1
ATOM 3122 C CA . GLU B 1 92 ? -24.766 4.898 -19.141 1 65.31 92 GLU B CA 1
ATOM 3123 C C . GLU B 1 92 ? -24.359 6.137 -19.938 1 65.31 92 GLU B C 1
ATOM 3125 O O . GLU B 1 92 ? -24.938 6.438 -20.969 1 65.31 92 GLU B O 1
ATOM 3130 N N . GLY B 1 93 ? -23.219 6.527 -19.859 1 68.38 93 GLY B N 1
ATOM 3131 C CA . GLY B 1 93 ? -22.781 7.68 -20.641 1 68.38 93 GLY B CA 1
ATOM 3132 C C . GLY B 1 93 ? -21.359 7.578 -21.125 1 68.38 93 GLY B C 1
ATOM 3133 O O . GLY B 1 93 ? -20.562 6.82 -20.562 1 68.38 93 GLY B O 1
ATOM 3134 N N . PHE B 1 94 ? -21.203 8.281 -22.203 1 74.75 94 PHE B N 1
ATOM 3135 C CA . PHE B 1 94 ? -19.906 8.234 -22.859 1 74.75 94 PHE B CA 1
ATOM 3136 C C . PHE B 1 94 ? -18.812 8.742 -21.922 1 74.75 94 PHE B C 1
ATOM 3138 O O . PHE B 1 94 ? -17.75 8.117 -21.797 1 74.75 94 PHE B O 1
ATOM 3145 N N . PHE B 1 95 ? -19.141 9.82 -21.234 1 74.19 95 PHE B N 1
ATOM 3146 C CA . PHE B 1 95 ? -18.125 10.43 -20.391 1 74.19 95 PHE B CA 1
ATOM 3147 C C . PHE B 1 95 ? -17.859 9.57 -19.156 1 74.19 95 PHE B C 1
ATOM 3149 O O . PHE B 1 95 ? -16.703 9.422 -18.734 1 74.19 95 PHE B O 1
ATOM 3156 N N . THR B 1 96 ? -18.906 9.062 -18.75 1 73.88 96 THR B N 1
ATOM 3157 C CA . THR B 1 96 ? -18.766 8.195 -17.594 1 73.88 96 THR B CA 1
ATOM 3158 C C . THR B 1 96 ? -18.031 6.91 -17.953 1 73.88 96 THR B C 1
ATOM 3160 O O . THR B 1 96 ? -17.125 6.477 -17.234 1 73.88 96 THR B O 1
ATOM 3163 N N . THR B 1 97 ? -18.391 6.48 -19.109 1 76.06 97 THR B N 1
ATOM 3164 C CA . THR B 1 97 ? -17.75 5.258 -19.578 1 76.06 97 THR B CA 1
ATOM 3165 C C . THR B 1 97 ? -16.266 5.5 -19.859 1 76.06 97 THR B C 1
ATOM 3167 O O . THR B 1 97 ? -15.414 4.695 -19.469 1 76.06 97 THR B O 1
ATOM 3170 N N . ALA B 1 98 ? -16.031 6.578 -20.484 1 79.88 98 ALA B N 1
ATOM 3171 C CA . ALA B 1 98 ? -14.648 6.914 -20.797 1 79.88 98 ALA B CA 1
ATOM 3172 C C . ALA B 1 98 ? -13.844 7.129 -19.516 1 79.88 98 ALA B C 1
ATOM 3174 O O . ALA B 1 98 ? -12.703 6.676 -19.406 1 79.88 98 ALA B O 1
ATOM 3175 N N . GLY B 1 99 ? -14.484 7.777 -18.594 1 76.31 99 GLY B N 1
ATOM 3176 C CA . GLY B 1 99 ? -13.828 8.016 -17.312 1 76.31 99 GLY B CA 1
ATOM 3177 C C . GLY B 1 99 ? -13.5 6.738 -16.562 1 76.31 99 GLY B C 1
ATOM 3178 O O . GLY B 1 99 ? -12.398 6.586 -16.047 1 76.31 99 GLY B O 1
ATOM 3179 N N . ILE B 1 100 ? -14.422 5.887 -16.672 1 73.88 100 ILE B N 1
ATOM 3180 C CA . ILE B 1 100 ? -14.242 4.609 -15.992 1 73.88 100 ILE B CA 1
ATOM 3181 C C . ILE B 1 100 ? -13.133 3.811 -16.672 1 73.88 100 ILE B C 1
ATOM 3183 O O . ILE B 1 100 ? -12.281 3.229 -15.992 1 73.88 100 ILE B O 1
ATOM 3187 N N . LEU B 1 101 ? -13.164 3.869 -17.922 1 78 101 LEU B N 1
ATOM 3188 C CA . LEU B 1 101 ? -12.172 3.121 -18.688 1 78 101 LEU B CA 1
ATOM 3189 C C . LEU B 1 101 ? -10.766 3.66 -18.438 1 78 101 LEU B C 1
ATOM 3191 O O . LEU B 1 101 ? -9.82 2.887 -18.266 1 78 101 LEU B O 1
ATOM 3195 N N . ILE B 1 102 ? -10.672 4.918 -18.406 1 82.25 102 ILE B N 1
ATOM 3196 C CA . ILE B 1 102 ? -9.383 5.562 -18.156 1 82.25 102 ILE B CA 1
ATOM 3197 C C . ILE B 1 102 ? -8.898 5.207 -16.75 1 82.25 102 ILE B C 1
ATOM 3199 O O . ILE B 1 102 ? -7.723 4.887 -16.562 1 82.25 102 ILE B O 1
ATOM 3203 N N . PHE B 1 103 ? -9.836 5.199 -15.859 1 77.12 103 PHE B N 1
ATOM 3204 C CA . PHE B 1 103 ? -9.5 4.867 -14.484 1 77.12 103 PHE B CA 1
ATOM 3205 C C . PHE B 1 103 ? -9.055 3.414 -14.367 1 77.12 103 PHE B C 1
ATOM 3207 O O . PHE B 1 103 ? -8.07 3.109 -13.695 1 77.12 103 PHE B O 1
ATOM 3214 N N . LEU B 1 104 ? -9.75 2.656 -15.094 1 77.81 104 LEU B N 1
ATOM 3215 C CA . LEU B 1 104 ? -9.453 1.229 -15.039 1 77.81 104 LEU B CA 1
ATOM 3216 C C . LEU B 1 104 ? -8.07 0.939 -15.609 1 77.81 104 LEU B C 1
ATOM 3218 O O . LEU B 1 104 ? -7.281 0.206 -15.008 1 77.81 104 LEU B O 1
ATOM 3222 N N . ILE B 1 105 ? -7.715 1.558 -16.641 1 81.38 105 ILE B N 1
ATOM 3223 C CA . ILE B 1 105 ? -6.426 1.354 -17.281 1 81.38 105 ILE B CA 1
ATOM 3224 C C . ILE B 1 105 ? -5.312 1.931 -16.406 1 81.38 105 ILE B C 1
ATOM 3226 O O . ILE B 1 105 ? -4.266 1.304 -16.234 1 81.38 105 ILE B O 1
ATOM 3230 N N . PHE B 1 106 ? -5.598 3.039 -15.898 1 84.31 106 PHE B N 1
ATOM 3231 C CA . PHE B 1 106 ? -4.609 3.701 -15.047 1 84.31 106 PHE B CA 1
ATOM 3232 C C . PHE B 1 106 ? -4.27 2.84 -13.836 1 84.31 106 PHE B C 1
ATOM 3234 O O . PHE B 1 106 ? -3.098 2.672 -13.5 1 84.31 106 PHE B O 1
ATOM 3241 N N . ILE B 1 107 ? -5.293 2.301 -13.266 1 84.81 107 ILE B N 1
ATOM 3242 C CA . ILE B 1 107 ? -5.109 1.552 -12.031 1 84.81 107 ILE B CA 1
ATOM 3243 C C . ILE B 1 107 ? -4.367 0.25 -12.32 1 84.81 107 ILE B C 1
ATOM 3245 O O . ILE B 1 107 ? -3.51 -0.17 -11.539 1 84.81 107 ILE B O 1
ATOM 3249 N N . VAL B 1 108 ? -4.727 -0.376 -13.406 1 84.56 108 VAL B N 1
ATOM 3250 C CA . VAL B 1 108 ? -4.082 -1.635 -13.773 1 84.56 108 VAL B CA 1
ATOM 3251 C C . VAL B 1 108 ? -2.625 -1.381 -14.148 1 84.56 108 VAL B C 1
ATOM 3253 O O . VAL B 1 108 ? -1.735 -2.146 -13.766 1 84.56 108 VAL B O 1
ATOM 3256 N N . THR B 1 109 ? -2.404 -0.297 -14.828 1 85.44 109 THR B N 1
ATOM 3257 C CA . THR B 1 109 ? -1.041 0.045 -15.219 1 85.44 109 THR B CA 1
ATOM 3258 C C . THR B 1 109 ? -0.197 0.392 -14 1 85.44 109 THR B C 1
ATOM 3260 O O . THR B 1 109 ? 0.99 0.061 -13.938 1 85.44 109 THR B O 1
ATOM 3263 N N . THR B 1 110 ? -0.789 1.029 -13.102 1 88.44 110 THR B N 1
ATOM 3264 C CA . THR B 1 110 ? -0.063 1.379 -11.891 1 88.44 110 THR B CA 1
ATOM 3265 C C . THR B 1 110 ? 0.313 0.125 -11.102 1 88.44 110 THR B C 1
ATOM 3267 O O . THR B 1 110 ? 1.413 0.037 -10.555 1 88.44 110 THR B O 1
ATOM 3270 N N . LEU B 1 111 ? -0.619 -0.801 -11.039 1 90.56 111 LEU B N 1
ATOM 3271 C CA . LEU B 1 111 ? -0.307 -2.066 -10.383 1 90.56 111 LEU B CA 1
ATOM 3272 C C . LEU B 1 111 ? 0.902 -2.732 -11.031 1 90.56 111 LEU B C 1
ATOM 3274 O O . LEU B 1 111 ? 1.78 -3.248 -10.336 1 90.56 111 LEU B O 1
ATOM 3278 N N . PHE B 1 112 ? 0.921 -2.705 -12.32 1 88.06 112 PHE B N 1
ATOM 3279 C CA . PHE B 1 112 ? 2.066 -3.248 -13.047 1 88.06 112 PHE B CA 1
ATOM 3280 C C . PHE B 1 112 ? 3.355 -2.564 -12.609 1 88.06 112 PHE B C 1
ATOM 3282 O O . PHE B 1 112 ? 4.352 -3.23 -12.312 1 88.06 112 PHE B O 1
ATOM 3289 N N . ASN B 1 113 ? 3.305 -1.29 -12.555 1 88.62 113 ASN B N 1
ATOM 3290 C CA . ASN B 1 113 ? 4.496 -0.526 -12.203 1 88.62 113 ASN B CA 1
ATOM 3291 C C . ASN B 1 113 ? 4.961 -0.842 -10.781 1 88.62 113 ASN B C 1
ATOM 3293 O O . ASN B 1 113 ? 6.164 -0.946 -10.531 1 88.62 113 ASN B O 1
ATOM 3297 N N . VAL B 1 114 ? 4.031 -1.003 -9.953 1 91.19 114 VAL B N 1
ATOM 3298 C CA . VAL B 1 114 ? 4.355 -1.276 -8.555 1 91.19 114 VAL B CA 1
ATOM 3299 C C . VAL B 1 114 ? 5.043 -2.635 -8.445 1 91.19 114 VAL B C 1
ATOM 3301 O O . VAL B 1 114 ? 6.09 -2.758 -7.805 1 91.19 114 VAL B O 1
ATOM 3304 N N . VAL B 1 115 ? 4.512 -3.6 -9.062 1 91.75 115 VAL B N 1
ATOM 3305 C CA . VAL B 1 115 ? 5.07 -4.945 -9 1 91.75 115 VAL B CA 1
ATOM 3306 C C . VAL B 1 115 ? 6.418 -4.98 -9.727 1 91.75 115 VAL B C 1
ATOM 3308 O O . VAL B 1 115 ? 7.395 -5.52 -9.203 1 91.75 115 VAL B O 1
ATOM 3311 N N . HIS B 1 116 ? 6.41 -4.352 -10.875 1 90 116 HIS B N 1
ATOM 3312 C CA . HIS B 1 116 ? 7.625 -4.285 -11.68 1 90 116 HIS B CA 1
ATOM 3313 C C . HIS B 1 116 ? 8.758 -3.619 -10.914 1 90 116 HIS B C 1
ATOM 3315 O O . HIS B 1 116 ? 9.867 -4.156 -10.844 1 90 116 HIS B O 1
ATOM 3321 N N . ASN B 1 117 ? 8.492 -2.492 -10.344 1 90.62 117 ASN B N 1
ATOM 3322 C CA . ASN B 1 117 ? 9.5 -1.759 -9.586 1 90.62 117 ASN B CA 1
ATOM 3323 C C . ASN B 1 117 ? 9.93 -2.523 -8.336 1 90.62 117 ASN B C 1
ATOM 3325 O O . ASN B 1 117 ? 11.086 -2.441 -7.926 1 90.62 117 ASN B O 1
ATOM 3329 N N . SER B 1 118 ? 9.023 -3.213 -7.77 1 93.69 118 SER B N 1
ATOM 3330 C CA . SER B 1 118 ? 9.352 -4.012 -6.594 1 93.69 118 SER B CA 1
ATOM 3331 C C . SER B 1 118 ? 10.32 -5.137 -6.945 1 93.69 118 SER B C 1
ATOM 3333 O O . SER B 1 118 ? 11.281 -5.383 -6.219 1 93.69 118 SER B O 1
ATOM 3335 N N . PHE B 1 119 ? 10.125 -5.789 -8.047 1 93.69 119 PHE B N 1
ATOM 3336 C CA . PHE B 1 119 ? 11.039 -6.828 -8.508 1 93.69 119 PHE B CA 1
ATOM 3337 C C . PHE B 1 119 ? 12.422 -6.25 -8.766 1 93.69 119 PHE B C 1
ATOM 3339 O O . PHE B 1 119 ? 13.43 -6.828 -8.352 1 93.69 119 PHE B O 1
ATOM 3346 N N . ASN B 1 120 ? 12.438 -5.105 -9.398 1 91.94 120 ASN B N 1
ATOM 3347 C CA . ASN B 1 120 ? 13.703 -4.473 -9.734 1 91.94 120 ASN B CA 1
ATOM 3348 C C . ASN B 1 120 ? 14.445 -4.004 -8.484 1 91.94 120 ASN B C 1
ATOM 3350 O O . ASN B 1 120 ? 15.68 -4.023 -8.445 1 91.94 120 ASN B O 1
ATOM 3354 N N . GLN B 1 121 ? 13.727 -3.602 -7.543 1 91.69 121 GLN B N 1
ATOM 3355 C CA . GLN B 1 121 ? 14.344 -3.24 -6.27 1 91.69 121 GLN B CA 1
ATOM 3356 C C . GLN B 1 121 ? 15.016 -4.449 -5.625 1 91.69 121 GLN B C 1
ATOM 3358 O O . GLN B 1 121 ? 16.141 -4.348 -5.121 1 91.69 121 GLN B O 1
ATOM 3363 N N . ILE B 1 122 ? 14.352 -5.527 -5.672 1 93.44 122 ILE B N 1
ATOM 3364 C CA . ILE B 1 122 ? 14.883 -6.75 -5.078 1 93.44 122 ILE B CA 1
ATOM 3365 C C . ILE B 1 122 ? 16.156 -7.16 -5.809 1 93.44 122 ILE B C 1
ATOM 3367 O O . ILE B 1 122 ? 17.125 -7.617 -5.18 1 93.44 122 ILE B O 1
ATOM 3371 N N . LEU B 1 123 ? 16.172 -6.922 -7.074 1 91.88 123 LEU B N 1
ATOM 3372 C CA . LEU B 1 123 ? 17.328 -7.305 -7.887 1 91.88 123 LEU B CA 1
ATOM 3373 C C . LEU B 1 123 ? 18.375 -6.191 -7.906 1 91.88 123 LEU B C 1
ATOM 3375 O O . LEU B 1 123 ? 19.469 -6.379 -8.422 1 91.88 123 LEU B O 1
ATOM 3379 N N . GLN B 1 124 ? 18 -4.996 -7.41 1 90.38 124 GLN B N 1
ATOM 3380 C CA . GLN B 1 124 ? 18.875 -3.828 -7.426 1 90.38 124 GLN B CA 1
ATOM 3381 C C . GLN B 1 124 ? 19.203 -3.41 -8.859 1 90.38 124 GLN B C 1
ATOM 3383 O O . GLN B 1 124 ? 20.359 -3.219 -9.203 1 90.38 124 GLN B O 1
ATOM 3388 N N . VAL B 1 125 ? 18.156 -3.357 -9.602 1 88.12 125 VAL B N 1
ATOM 3389 C CA . VAL B 1 125 ? 18.281 -2.896 -10.977 1 88.12 125 VAL B CA 1
ATOM 3390 C C . VAL B 1 125 ? 17.359 -1.697 -11.203 1 88.12 125 VAL B C 1
ATOM 3392 O O . VAL B 1 125 ? 16.328 -1.562 -10.539 1 88.12 125 VAL B O 1
ATOM 3395 N N . ARG B 1 126 ? 17.828 -0.772 -12.055 1 82.19 126 ARG B N 1
ATOM 3396 C CA . ARG B 1 126 ? 17.016 0.396 -12.367 1 82.19 126 ARG B CA 1
ATOM 3397 C C . ARG B 1 126 ? 16.953 0.635 -13.875 1 82.19 126 ARG B C 1
ATOM 3399 O O . ARG B 1 126 ? 17.875 0.264 -14.602 1 82.19 126 ARG B O 1
ATOM 3406 N N . LEU B 1 127 ? 15.828 1.27 -14.148 1 80.06 127 LEU B N 1
ATOM 3407 C CA . LEU B 1 127 ? 15.664 1.596 -15.562 1 80.06 127 LEU B CA 1
ATOM 3408 C C . LEU B 1 127 ? 16.406 2.877 -15.914 1 80.06 127 LEU B C 1
ATOM 3410 O O . LEU B 1 127 ? 16.422 3.83 -15.133 1 80.06 127 LEU B O 1
ATOM 3414 N N . LYS B 1 128 ? 17.234 2.949 -16.812 1 68.56 128 LYS B N 1
ATOM 3415 C CA . LYS B 1 128 ? 17.984 4.148 -17.188 1 68.56 128 LYS B CA 1
ATOM 3416 C C . LYS B 1 128 ? 17.109 5.105 -18 1 68.56 128 LYS B C 1
ATOM 3418 O O . LYS B 1 128 ? 17.094 6.312 -17.734 1 68.56 128 LYS B O 1
ATOM 3423 N N . ASN B 1 129 ? 16.453 4.695 -19.078 1 63.28 129 ASN B N 1
ATOM 3424 C CA . ASN B 1 129 ? 15.695 5.59 -19.938 1 63.28 129 ASN B CA 1
ATOM 3425 C C . ASN B 1 129 ? 14.453 4.91 -20.5 1 63.28 129 ASN B C 1
ATOM 3427 O O . ASN B 1 129 ? 14.461 4.422 -21.625 1 63.28 129 ASN B O 1
ATOM 3431 N N . PRO B 1 130 ? 13.547 4.922 -19.5 1 61.09 130 PRO B N 1
ATOM 3432 C CA . PRO B 1 130 ? 12.469 4.137 -20.109 1 61.09 130 PRO B CA 1
ATOM 3433 C C . PRO B 1 130 ? 11.766 4.871 -21.234 1 61.09 130 PRO B C 1
ATOM 3435 O O . PRO B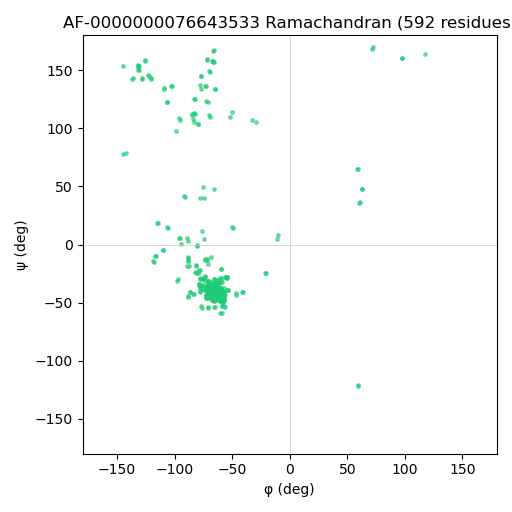 1 130 ? 11.375 6.035 -21.078 1 61.09 130 PRO B O 1
ATOM 3438 N N . SER B 1 131 ? 11.961 4.379 -22.484 1 59.34 131 SER B N 1
ATOM 3439 C CA . SER B 1 131 ? 11.211 4.914 -23.609 1 59.34 131 SER B CA 1
ATOM 3440 C C . SER B 1 131 ? 9.734 4.535 -23.531 1 59.34 131 SER B C 1
ATOM 3442 O O . SER B 1 131 ? 9.367 3.619 -22.797 1 59.34 131 SER B O 1
ATOM 3444 N N . LEU B 1 132 ? 8.938 5.363 -24.016 1 60.66 132 LEU B N 1
ATOM 3445 C CA . LEU B 1 132 ? 7.5 5.145 -24.062 1 60.66 132 LEU B CA 1
ATOM 3446 C C . LEU B 1 132 ? 7.176 3.742 -24.578 1 60.66 132 LEU B C 1
ATOM 3448 O O . LEU B 1 132 ? 6.309 3.062 -24.016 1 60.66 132 LEU B O 1
ATOM 3452 N N . PRO B 1 133 ? 7.934 3.4 -25.594 1 55.16 133 PRO B N 1
ATOM 3453 C CA . PRO B 1 133 ? 7.629 2.057 -26.094 1 55.16 133 PRO B CA 1
ATOM 3454 C C . PRO B 1 133 ? 7.961 0.963 -25.078 1 55.16 133 PRO B C 1
ATOM 3456 O O . PRO B 1 133 ? 7.27 -0.056 -25.016 1 55.16 133 PRO B O 1
ATOM 3459 N N . PHE B 1 134 ? 8.875 1.244 -24.344 1 59.5 134 PHE B N 1
ATOM 3460 C CA . PHE B 1 134 ? 9.258 0.281 -23.328 1 59.5 134 PHE B CA 1
ATOM 3461 C C . PHE B 1 134 ? 8.156 0.133 -22.281 1 59.5 134 PHE B C 1
ATOM 3463 O O . PHE B 1 134 ? 7.812 -0.984 -21.891 1 59.5 134 PHE B O 1
ATOM 3470 N N . PHE B 1 135 ? 7.621 1.178 -22.141 1 63 135 PHE B N 1
ATOM 3471 C CA . PHE B 1 135 ? 6.539 1.159 -21.156 1 63 135 PHE B CA 1
ATOM 3472 C C . PHE B 1 135 ? 5.332 0.402 -21.688 1 63 135 PHE B C 1
ATOM 3474 O O . PHE B 1 135 ? 4.703 -0.373 -20.969 1 63 135 PHE B O 1
ATOM 3481 N N . LEU B 1 136 ? 5.176 0.572 -22.859 1 63.28 136 LEU B N 1
ATOM 3482 C CA . LEU B 1 136 ? 4.012 -0.056 -23.484 1 63.28 136 LEU B CA 1
ATOM 3483 C C . LEU B 1 136 ? 4.207 -1.563 -23.594 1 63.28 136 LEU B C 1
ATOM 3485 O O . LEU B 1 136 ? 3.27 -2.334 -23.391 1 63.28 136 LEU B O 1
ATOM 3489 N N . LYS B 1 137 ? 5.344 -1.906 -23.984 1 62.06 137 LYS B N 1
ATOM 3490 C CA . LYS B 1 137 ? 5.633 -3.332 -24.125 1 62.06 137 LYS B CA 1
ATOM 3491 C C . LYS B 1 137 ? 5.523 -4.043 -22.781 1 62.06 137 LYS B C 1
ATOM 3493 O O . LYS B 1 137 ? 4.91 -5.105 -22.672 1 62.06 137 LYS B O 1
ATOM 3498 N N . ASN B 1 138 ? 6.039 -3.342 -21.875 1 64.75 138 ASN B N 1
ATOM 3499 C CA . ASN B 1 138 ? 6.062 -3.973 -20.562 1 64.75 138 ASN B CA 1
ATOM 3500 C C . ASN B 1 138 ? 4.676 -4.008 -19.922 1 64.75 138 ASN B C 1
ATOM 3502 O O . ASN B 1 138 ? 4.312 -4.98 -19.266 1 64.75 138 ASN B O 1
ATOM 3506 N N . ARG B 1 139 ? 4.004 -3.051 -20.375 1 68.12 139 ARG B N 1
ATOM 3507 C CA . ARG B 1 139 ? 2.629 -3.023 -19.875 1 68.12 139 ARG B CA 1
ATOM 3508 C C . ARG B 1 139 ? 1.781 -4.09 -20.562 1 68.12 139 ARG B C 1
ATOM 3510 O O . ARG B 1 139 ? 0.942 -4.727 -19.922 1 68.12 139 ARG B O 1
ATOM 3517 N N . GLY B 1 140 ? 2.053 -4.223 -21.812 1 71.25 140 GLY B N 1
ATOM 3518 C CA . GLY B 1 140 ? 1.376 -5.277 -22.547 1 71.25 140 GLY B CA 1
ATOM 3519 C C . GLY B 1 140 ? 1.669 -6.664 -22 1 71.25 140 GLY B C 1
ATOM 3520 O O . GLY B 1 140 ? 0.763 -7.488 -21.875 1 71.25 140 GLY B O 1
ATOM 3521 N N . LEU B 1 141 ? 2.857 -6.828 -21.641 1 72.44 141 LEU B N 1
ATOM 3522 C CA . LEU B 1 141 ? 3.238 -8.125 -21.094 1 72.44 141 LEU B CA 1
ATOM 3523 C C . LEU B 1 141 ? 2.549 -8.367 -19.75 1 72.44 141 LEU B C 1
ATOM 3525 O O . LEU B 1 141 ? 2.115 -9.484 -19.469 1 72.44 141 LEU B O 1
ATOM 3529 N N . PHE B 1 142 ? 2.43 -7.332 -19.047 1 72.88 142 PHE B N 1
ATOM 3530 C CA . PHE B 1 142 ? 1.759 -7.438 -17.75 1 72.88 142 PHE B CA 1
ATOM 3531 C C . PHE B 1 142 ? 0.308 -7.867 -17.938 1 72.88 142 PHE B C 1
ATOM 3533 O O . PHE B 1 142 ? -0.184 -8.727 -17.203 1 72.88 142 PHE B O 1
ATOM 3540 N N . LEU B 1 143 ? -0.244 -7.336 -18.938 1 70.38 143 LEU B N 1
ATOM 3541 C CA . LEU B 1 143 ? -1.628 -7.699 -19.234 1 70.38 143 LEU B CA 1
ATOM 3542 C C . LEU B 1 143 ? -1.735 -9.172 -19.609 1 70.38 143 LEU B C 1
ATOM 3544 O O . LEU B 1 143 ? -2.662 -9.867 -19.172 1 70.38 143 LEU B O 1
ATOM 3548 N N . VAL B 1 144 ? -0.793 -9.547 -20.312 1 68.88 144 VAL B N 1
ATOM 3549 C CA . VAL B 1 144 ? -0.776 -10.953 -20.719 1 68.88 144 VAL B CA 1
ATOM 3550 C C . VAL B 1 144 ? -0.598 -11.844 -19.484 1 68.88 144 VAL B C 1
ATOM 3552 O O . VAL B 1 144 ? -1.299 -12.844 -19.344 1 68.88 144 VAL B O 1
ATOM 3555 N N . ILE B 1 145 ? 0.233 -11.406 -18.656 1 72.56 145 ILE B N 1
ATOM 3556 C CA . ILE B 1 145 ? 0.536 -12.203 -17.484 1 72.56 145 ILE B CA 1
ATOM 3557 C C . ILE B 1 145 ? -0.691 -12.266 -16.578 1 72.56 145 ILE B C 1
ATOM 3559 O O . ILE B 1 145 ? -1.044 -13.336 -16.062 1 72.56 145 ILE B O 1
ATOM 3563 N N . ILE B 1 146 ? -1.251 -11.195 -16.5 1 71.25 146 ILE B N 1
ATOM 3564 C CA . ILE B 1 146 ? -2.447 -11.172 -15.664 1 71.25 146 ILE B CA 1
ATOM 3565 C C . ILE B 1 146 ? -3.535 -12.039 -16.297 1 71.25 146 ILE B C 1
ATOM 3567 O O . ILE B 1 146 ? -4.246 -12.758 -15.602 1 71.25 146 ILE B O 1
ATOM 3571 N N . PHE B 1 147 ? -3.533 -11.906 -17.562 1 68.44 147 PHE B N 1
ATOM 3572 C CA . PHE B 1 147 ? -4.496 -12.703 -18.312 1 68.44 147 PHE B CA 1
ATOM 3573 C C . PHE B 1 147 ? -4.246 -14.195 -18.109 1 68.44 147 PHE B C 1
ATOM 3575 O O . PHE B 1 147 ? -5.18 -14.953 -17.844 1 68.44 147 PHE B O 1
ATOM 3582 N N . VAL B 1 148 ? -3.105 -14.5 -18.188 1 68 148 VAL B N 1
ATOM 3583 C CA . VAL B 1 148 ? -2.734 -15.906 -18.031 1 68 148 VAL B CA 1
ATOM 3584 C C . VAL B 1 148 ? -2.986 -16.344 -16.594 1 68 148 VAL B C 1
ATOM 3586 O O . VAL B 1 148 ? -3.459 -17.453 -16.344 1 68 148 VAL B O 1
ATOM 3589 N N . GLY B 1 149 ? -2.717 -15.484 -15.703 1 72.75 149 GLY B N 1
ATOM 3590 C CA . GLY B 1 149 ? -2.996 -15.781 -14.305 1 72.75 149 GLY B CA 1
ATOM 3591 C C . GLY B 1 149 ? -4.469 -16.016 -14.031 1 72.75 149 GLY B C 1
ATOM 3592 O O . GLY B 1 149 ? -4.824 -16.953 -13.297 1 72.75 149 GLY B O 1
ATOM 3593 N N . GLY B 1 150 ? -5.25 -15.141 -14.594 1 67.62 150 GLY B N 1
ATOM 3594 C CA . GLY B 1 150 ? -6.688 -15.336 -14.484 1 67.62 150 GLY B CA 1
ATOM 3595 C C . GLY B 1 150 ? -7.156 -16.641 -15.086 1 67.62 150 GLY B C 1
ATOM 3596 O O . GLY B 1 150 ? -7.992 -17.344 -14.5 1 67.62 150 GLY B O 1
ATOM 3597 N N . LEU B 1 151 ? -6.555 -16.922 -16.25 1 64.31 151 LEU B N 1
ATOM 3598 C CA . LEU B 1 151 ? -6.906 -18.172 -16.922 1 64.31 151 LEU B CA 1
ATOM 3599 C C . LEU B 1 151 ? -6.516 -19.375 -16.078 1 64.31 151 LEU B C 1
ATOM 3601 O O . LEU B 1 151 ? -7.227 -20.391 -16.062 1 64.31 151 LEU B O 1
ATOM 3605 N N . LEU B 1 152 ? -5.441 -19.141 -15.414 1 63.44 152 LEU B N 1
ATOM 3606 C CA . LEU B 1 152 ? -4.965 -20.234 -14.57 1 63.44 152 LEU B CA 1
ATOM 3607 C C . LEU B 1 152 ? -5.91 -20.469 -13.398 1 63.44 152 LEU B C 1
ATOM 3609 O O . LEU B 1 152 ? -6.129 -21.609 -12.984 1 63.44 152 LEU B O 1
ATOM 3613 N N . LEU B 1 153 ? -6.363 -19.344 -12.945 1 62.56 153 LEU B N 1
ATOM 3614 C CA . LEU B 1 153 ? -7.355 -19.453 -11.883 1 62.56 153 LEU B CA 1
ATOM 3615 C C . LEU B 1 153 ? -8.578 -20.234 -12.359 1 62.56 153 LEU B C 1
ATOM 3617 O O . LEU B 1 153 ? -9.219 -20.922 -11.562 1 62.56 153 LEU B O 1
ATOM 3621 N N . LEU B 1 154 ? -8.766 -20.094 -13.695 1 61.75 154 LEU B N 1
ATOM 3622 C CA . LEU B 1 154 ? -9.93 -20.75 -14.281 1 61.75 154 LEU B CA 1
ATOM 3623 C C . LEU B 1 154 ? -9.586 -22.172 -14.711 1 61.75 154 LEU B C 1
ATOM 3625 O O . LEU B 1 154 ? -10.359 -22.812 -15.43 1 61.75 154 LEU B O 1
ATOM 3629 N N . ALA B 1 155 ? -8.438 -22.562 -14.406 1 60.59 155 ALA B N 1
ATOM 3630 C CA . ALA B 1 155 ? -7.945 -23.859 -14.852 1 60.59 155 ALA B CA 1
ATOM 3631 C C . ALA B 1 155 ? -8.906 -24.969 -14.445 1 60.59 155 ALA B C 1
ATOM 3633 O O . ALA B 1 155 ? -9.016 -25.984 -15.141 1 60.59 155 ALA B O 1
ATOM 3634 N N . THR B 1 156 ? -9.609 -24.766 -13.359 1 54.5 156 THR B N 1
ATOM 3635 C CA . THR B 1 156 ? -10.578 -25.812 -13.078 1 54.5 156 THR B CA 1
ATOM 3636 C C . THR B 1 156 ? -11.508 -26.031 -14.266 1 54.5 156 THR B C 1
ATOM 3638 O O . THR B 1 156 ? -11.922 -27.172 -14.531 1 54.5 156 THR B O 1
ATOM 3641 N N . PHE B 1 157 ? -11.672 -24.906 -15 1 53.94 157 PHE B N 1
ATOM 3642 C CA . PHE B 1 157 ? -12.523 -24.984 -16.188 1 53.94 157 PHE B CA 1
ATOM 3643 C C . PHE B 1 157 ? -11.906 -25.891 -17.234 1 53.94 157 PHE B C 1
ATOM 3645 O O . PHE B 1 157 ? -12.625 -26.609 -17.938 1 53.94 157 PHE B O 1
ATOM 3652 N N . ILE B 1 158 ? -10.625 -25.75 -17.25 1 56.47 158 ILE B N 1
ATOM 3653 C CA . ILE B 1 158 ? -9.953 -26.5 -18.297 1 56.47 158 ILE B CA 1
ATOM 3654 C C . ILE B 1 158 ? -10.047 -28 -18 1 56.47 158 ILE B C 1
ATOM 3656 O O . ILE B 1 158 ? -10.289 -28.797 -18.906 1 56.47 158 ILE B O 1
ATOM 3660 N N . ILE B 1 159 ? -9.938 -28.281 -16.734 1 58.69 159 ILE B N 1
ATOM 3661 C CA . ILE B 1 159 ? -10.008 -29.688 -16.375 1 58.69 159 ILE B CA 1
ATOM 3662 C C . ILE B 1 159 ? -11.398 -30.234 -16.703 1 58.69 159 ILE B C 1
ATOM 3664 O O . ILE B 1 159 ? -11.531 -31.328 -17.25 1 58.69 159 ILE B O 1
ATOM 3668 N N . ASP B 1 160 ? -12.344 -29.375 -16.312 1 53.56 160 ASP B N 1
ATOM 3669 C CA . ASP B 1 160 ? -13.703 -29.812 -16.609 1 53.56 160 ASP B CA 1
ATOM 3670 C C . ASP B 1 160 ? -13.914 -29.953 -18.109 1 53.56 160 ASP B C 1
ATOM 3672 O O . ASP B 1 160 ? -14.547 -30.922 -18.562 1 53.56 160 ASP B O 1
ATOM 3676 N N . ALA B 1 161 ? -13.344 -29 -18.797 1 52.91 161 ALA B N 1
ATOM 3677 C CA . ALA B 1 161 ? -13.469 -29.047 -20.25 1 52.91 161 ALA B CA 1
ATOM 3678 C C . ALA B 1 161 ? -12.75 -30.266 -20.828 1 52.91 161 ALA B C 1
ATOM 3680 O O . ALA B 1 161 ? -13.266 -30.922 -21.719 1 52.91 161 ALA B O 1
ATOM 3681 N N . VAL B 1 162 ? -11.594 -30.453 -20.297 1 57.03 162 VAL B N 1
ATOM 3682 C CA . VAL B 1 162 ? -10.805 -31.578 -20.781 1 57.03 162 VAL B CA 1
ATOM 3683 C C . VAL B 1 162 ? -11.5 -32.906 -20.406 1 57.03 162 VAL B C 1
ATOM 3685 O O . VAL B 1 162 ? -11.586 -33.812 -21.234 1 57.03 162 VAL B O 1
ATOM 3688 N N . ILE B 1 163 ? -11.945 -32.875 -19.156 1 56.91 163 ILE B N 1
ATOM 3689 C CA . ILE B 1 163 ? -12.664 -34.062 -18.734 1 56.91 163 ILE B CA 1
ATOM 3690 C C . ILE B 1 163 ? -13.914 -34.25 -19.578 1 56.91 163 ILE B C 1
ATOM 3692 O O . ILE B 1 163 ? -14.234 -35.344 -20.016 1 56.91 163 ILE B O 1
ATOM 3696 N N . ASN B 1 164 ? -14.523 -33.094 -19.75 1 53.56 164 ASN B N 1
ATOM 3697 C CA . ASN B 1 164 ? -15.734 -33.156 -20.562 1 53.56 164 ASN B CA 1
ATOM 3698 C C . ASN B 1 164 ? -15.422 -33.531 -22.016 1 53.56 164 ASN B C 1
ATOM 3700 O O . ASN B 1 164 ? -16.203 -34.219 -22.656 1 53.56 164 ASN B O 1
ATOM 3704 N N . PHE B 1 165 ? -14.328 -32.906 -22.422 1 52.75 165 PHE B N 1
ATOM 3705 C CA . PHE B 1 165 ? -13.914 -33.219 -23.781 1 52.75 165 PHE B CA 1
ATOM 3706 C C . PHE B 1 165 ? -13.367 -34.656 -23.859 1 52.75 165 PHE B C 1
ATOM 3708 O O . PHE B 1 165 ? -13.555 -35.344 -24.859 1 52.75 165 PHE B O 1
ATOM 3715 N N . ALA B 1 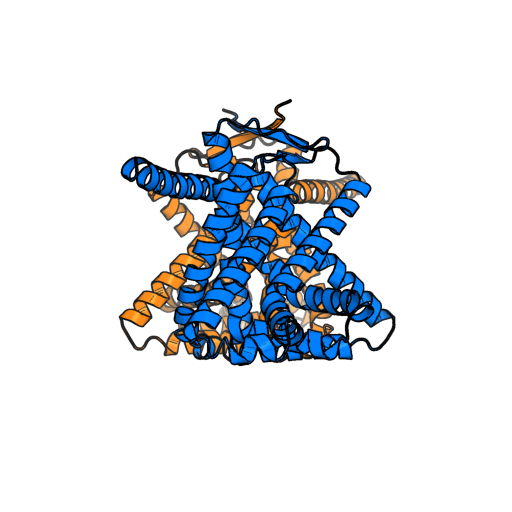166 ? -12.414 -34.875 -23.016 1 51.88 166 ALA B N 1
ATOM 3716 C CA . ALA B 1 166 ? -11.844 -36.219 -23.062 1 51.88 166 ALA B CA 1
ATOM 3717 C C . ALA B 1 166 ? -12.938 -37.281 -23.016 1 51.88 166 ALA B C 1
ATOM 3719 O O . ALA B 1 166 ? -12.711 -38.438 -23.375 1 51.88 166 ALA B O 1
ATOM 3720 N N . GLY B 1 167 ? -14.266 -37.062 -23.234 1 47.97 167 GLY B N 1
ATOM 3721 C CA . GLY B 1 167 ? -15.359 -37.938 -23.594 1 47.97 167 GLY B CA 1
ATOM 3722 C C . GLY B 1 167 ? -15.797 -38.844 -22.453 1 47.97 167 GLY B C 1
ATOM 3723 O O . GLY B 1 167 ? -15.125 -38.938 -21.422 1 47.97 167 GLY B O 1
ATOM 3724 N N . ASP B 1 168 ? -17 -39.625 -22.578 1 48.53 168 ASP B N 1
ATOM 3725 C CA . ASP B 1 168 ? -17.703 -40.719 -21.922 1 48.53 168 ASP B CA 1
ATOM 3726 C C . ASP B 1 168 ? -16.734 -41.812 -21.484 1 48.53 168 ASP B C 1
ATOM 3728 O O . ASP B 1 168 ? -17.016 -42.562 -20.562 1 48.53 168 ASP B O 1
ATOM 3732 N N . HIS B 1 169 ? -15.781 -42.125 -22.281 1 45.38 169 HIS B N 1
ATOM 3733 C CA . HIS B 1 169 ? -15.016 -43.344 -22.109 1 45.38 169 HIS B CA 1
ATOM 3734 C C . HIS B 1 169 ? -14.133 -43.281 -20.859 1 45.38 169 HIS B C 1
ATOM 3736 O O . HIS B 1 169 ? -13.914 -44.281 -20.188 1 45.38 169 HIS B O 1
ATOM 3742 N N . PHE B 1 170 ? -13.539 -42.25 -20.547 1 45.47 170 PHE B N 1
ATOM 3743 C CA . PHE B 1 170 ? -12.734 -42.188 -19.328 1 45.47 170 PHE B CA 1
ATOM 3744 C C . PHE B 1 170 ? -13.617 -41.938 -18.125 1 45.47 170 PHE B C 1
ATOM 3746 O O . PHE B 1 170 ? -13.164 -42.062 -16.984 1 45.47 170 PHE B O 1
ATOM 3753 N N . VAL B 1 171 ? -14.75 -41.5 -18.25 1 45.78 171 VAL B N 1
ATOM 3754 C CA . VAL B 1 171 ? -15.719 -41.406 -17.156 1 45.78 171 VAL B CA 1
ATOM 3755 C C . VAL B 1 171 ? -16.016 -42.812 -16.641 1 45.78 171 VAL B C 1
ATOM 3757 O O . VAL B 1 171 ? -16.203 -43.031 -15.438 1 45.78 171 VAL B O 1
ATOM 3760 N N . ASN B 1 172 ? -16.219 -43.781 -17.516 1 46.62 172 ASN B N 1
ATOM 3761 C CA . ASN B 1 172 ? -16.406 -45.125 -16.984 1 46.62 172 ASN B CA 1
ATOM 3762 C C . ASN B 1 172 ? -15.188 -45.562 -16.172 1 46.62 172 ASN B C 1
ATOM 3764 O O . ASN B 1 172 ? -15.32 -46.344 -15.227 1 46.62 172 ASN B O 1
ATOM 3768 N N . LEU B 1 173 ? -14.094 -45.594 -16.719 1 40.31 173 LEU B N 1
ATOM 3769 C CA . LEU B 1 173 ? -12.922 -46.031 -15.977 1 40.31 173 LEU B CA 1
ATOM 3770 C C . LEU B 1 173 ? -12.664 -45.125 -14.773 1 40.31 173 LEU B C 1
ATOM 3772 O O . LEU B 1 173 ? -12.023 -45.531 -13.812 1 40.31 173 LEU B O 1
ATOM 3776 N N . LEU B 1 174 ? -12.867 -43.781 -14.836 1 43.41 174 LEU B N 1
ATOM 3777 C CA . LEU B 1 174 ? -12.695 -43 -13.617 1 43.41 174 LEU B CA 1
ATOM 3778 C C . LEU B 1 174 ? -13.875 -43.219 -12.672 1 43.41 174 LEU B C 1
ATOM 3780 O O . LEU B 1 174 ? -14.234 -42.312 -11.914 1 43.41 174 LEU B O 1
ATOM 3784 N N . ASN B 1 175 ? -14.82 -43.906 -12.672 1 47.22 175 ASN B N 1
ATOM 3785 C CA . ASN B 1 175 ? -15.109 -44.344 -11.32 1 47.22 175 ASN B CA 1
ATOM 3786 C C . ASN B 1 175 ? -13.977 -44.031 -10.359 1 47.22 175 ASN B C 1
ATOM 3788 O O . ASN B 1 175 ? -13.547 -44.875 -9.578 1 47.22 175 ASN B O 1
ATOM 3792 N N . ILE B 1 176 ? -13.062 -43.406 -10.789 1 49.09 176 ILE B N 1
ATOM 3793 C CA . ILE B 1 176 ? -11.867 -42.938 -10.086 1 49.09 176 ILE B CA 1
ATOM 3794 C C . ILE B 1 176 ? -12.266 -42.219 -8.805 1 49.09 176 ILE B C 1
ATOM 3796 O O . ILE B 1 176 ? -13.18 -41.406 -8.805 1 49.09 176 ILE B O 1
ATOM 3800 N N . ASN B 1 177 ? -11.93 -42.75 -7.672 1 60.91 177 ASN B N 1
ATOM 3801 C CA . ASN B 1 177 ? -12.023 -42.281 -6.289 1 60.91 177 ASN B CA 1
ATOM 3802 C C . ASN B 1 177 ? -11.852 -40.781 -6.195 1 60.91 177 ASN B C 1
ATOM 3804 O O . ASN B 1 177 ? -11 -40.188 -6.879 1 60.91 177 ASN B O 1
ATOM 3808 N N . SER B 1 178 ? -13.047 -40.125 -5.922 1 67.56 178 SER B N 1
ATOM 3809 C CA . SER B 1 178 ? -13.086 -38.688 -5.605 1 67.56 178 SER B CA 1
ATOM 3810 C C . SER B 1 178 ? -11.727 -38.188 -5.117 1 67.56 178 SER B C 1
ATOM 3812 O O . SER B 1 178 ? -11.32 -37.062 -5.422 1 67.56 178 SER B O 1
ATOM 3814 N N . ALA B 1 179 ? -11.047 -39.062 -4.633 1 74.88 179 ALA B N 1
ATOM 3815 C CA . ALA B 1 179 ? -9.742 -38.688 -4.082 1 74.88 179 ALA B CA 1
ATOM 3816 C C . ALA B 1 179 ? -8.711 -38.5 -5.195 1 74.88 179 ALA B C 1
ATOM 3818 O O . ALA B 1 179 ? -7.891 -37.562 -5.133 1 74.88 179 ALA B O 1
ATOM 3819 N N . ILE B 1 180 ? -8.82 -39.344 -6.223 1 76.12 180 ILE B N 1
ATOM 3820 C CA . ILE B 1 180 ? -7.852 -39.25 -7.305 1 76.12 180 ILE B CA 1
ATOM 3821 C C . ILE B 1 180 ? -8.094 -37.969 -8.109 1 76.12 180 ILE B C 1
ATOM 3823 O O . ILE B 1 180 ? -7.148 -37.281 -8.5 1 76.12 180 ILE B O 1
ATOM 3827 N N . VAL B 1 181 ? -9.352 -37.75 -8.336 1 70.62 181 VAL B N 1
ATOM 3828 C CA . VAL B 1 181 ? -9.695 -36.531 -9.078 1 70.62 181 VAL B CA 1
ATOM 3829 C C . VAL B 1 181 ? -9.211 -35.312 -8.312 1 70.62 181 VAL B C 1
ATOM 3831 O O . VAL B 1 181 ? -8.688 -34.344 -8.906 1 70.62 181 VAL B O 1
ATOM 3834 N N . PHE B 1 182 ? -9.383 -35.375 -7.051 1 72.56 182 PHE B N 1
ATOM 3835 C CA . PHE B 1 182 ? -8.945 -34.281 -6.195 1 72.56 182 PHE B CA 1
ATOM 3836 C C . PHE B 1 182 ? -7.438 -34.094 -6.289 1 72.56 182 PHE B C 1
ATOM 3838 O O . PHE B 1 182 ? -6.957 -32.969 -6.426 1 72.56 182 PHE B O 1
ATOM 3845 N N . ILE B 1 183 ? -6.812 -35.156 -6.289 1 78 183 ILE B N 1
ATOM 3846 C CA . ILE B 1 183 ? -5.355 -35.094 -6.32 1 78 183 ILE B CA 1
ATOM 3847 C C . ILE B 1 183 ? -4.887 -34.594 -7.688 1 78 183 ILE B C 1
ATOM 3849 O O . ILE B 1 183 ? -3.959 -33.781 -7.777 1 78 183 ILE B O 1
ATOM 3853 N N . LEU B 1 184 ? -5.531 -35.062 -8.703 1 74.88 184 LEU B N 1
ATOM 3854 C CA . LEU B 1 184 ? -5.172 -34.625 -10.055 1 74.88 184 LEU B CA 1
ATOM 3855 C C . LEU B 1 184 ? -5.441 -33.125 -10.242 1 74.88 184 LEU B C 1
ATOM 3857 O O . LEU B 1 184 ? -4.648 -32.438 -10.867 1 74.88 184 LEU B O 1
ATOM 3861 N N . ASP B 1 185 ? -6.531 -32.75 -9.656 1 72.44 185 ASP B N 1
ATOM 3862 C CA . ASP B 1 185 ? -6.879 -31.328 -9.719 1 72.44 185 ASP B CA 1
ATOM 3863 C C . ASP B 1 185 ? -5.84 -30.469 -9 1 72.44 185 ASP B C 1
ATOM 3865 O O . ASP B 1 185 ? -5.465 -29.391 -9.477 1 72.44 185 ASP B O 1
ATOM 3869 N N . MET B 1 186 ? -5.414 -31 -7.988 1 75.31 186 MET B N 1
ATOM 3870 C CA . MET B 1 186 ? -4.43 -30.281 -7.188 1 75.31 186 MET B CA 1
ATOM 3871 C C . MET B 1 186 ? -3.098 -30.172 -7.922 1 75.31 186 MET B C 1
ATOM 3873 O O . MET B 1 186 ? -2.496 -29.109 -7.98 1 75.31 186 MET B O 1
ATOM 3877 N N . ILE B 1 187 ? -2.75 -31.25 -8.484 1 82.75 187 ILE B N 1
ATOM 3878 C CA . ILE B 1 187 ? -1.477 -31.297 -9.195 1 82.75 187 ILE B CA 1
ATOM 3879 C C . ILE B 1 187 ? -1.541 -30.375 -10.414 1 82.75 187 ILE B C 1
ATOM 3881 O O . ILE B 1 187 ? -0.592 -29.641 -10.695 1 82.75 187 ILE B O 1
ATOM 3885 N N . PHE B 1 188 ? -2.658 -30.469 -11.023 1 78.81 188 PHE B N 1
ATOM 3886 C CA . PHE B 1 188 ? -2.838 -29.641 -12.211 1 78.81 188 PHE B CA 1
ATOM 3887 C C . PHE B 1 188 ? -2.818 -28.172 -11.844 1 78.81 188 PHE B C 1
ATOM 3889 O O . PHE B 1 188 ? -2.154 -27.359 -12.5 1 78.81 188 PHE B O 1
ATOM 3896 N N . SER B 1 189 ? -3.531 -27.766 -10.836 1 76.75 189 SER B N 1
ATOM 3897 C CA . SER B 1 189 ? -3.586 -26.391 -10.391 1 76.75 189 SER B CA 1
ATOM 3898 C C . SER B 1 189 ? -2.213 -25.891 -9.945 1 76.75 189 SER B C 1
ATOM 3900 O O . SER B 1 189 ? -1.829 -24.75 -10.25 1 76.75 189 SER B O 1
ATOM 3902 N N . MET B 1 190 ? -1.497 -26.797 -9.344 1 84.12 190 MET B N 1
ATOM 3903 C CA . MET B 1 190 ? -0.164 -26.422 -8.875 1 84.12 190 MET B CA 1
ATOM 3904 C C . MET B 1 190 ? 0.783 -26.219 -10.055 1 84.12 190 MET B C 1
ATOM 3906 O O . MET B 1 190 ? 1.609 -25.312 -10.039 1 84.12 190 MET B O 1
ATOM 3910 N N . ALA B 1 191 ? 0.629 -27.094 -10.969 1 87 191 ALA B N 1
ATOM 3911 C CA . ALA B 1 191 ? 1.475 -26.984 -12.156 1 87 191 ALA B CA 1
ATOM 3912 C C . ALA B 1 191 ? 1.205 -25.688 -12.898 1 87 191 ALA B C 1
ATOM 3914 O O . ALA B 1 191 ? 2.139 -24.984 -13.297 1 87 191 ALA B O 1
ATOM 3915 N N . LEU B 1 192 ? -0.057 -25.422 -13.023 1 82.69 192 LEU B N 1
ATOM 3916 C CA . LEU B 1 192 ? -0.441 -24.203 -13.734 1 82.69 192 LEU B CA 1
ATOM 3917 C C . LEU B 1 192 ? 0.028 -22.969 -12.977 1 82.69 192 LEU B C 1
ATOM 3919 O O . LEU B 1 192 ? 0.508 -22.016 -13.586 1 82.69 192 LEU B O 1
ATOM 3923 N N . PHE B 1 193 ? -0.129 -22.984 -11.75 1 84.88 193 PHE B N 1
ATOM 3924 C CA . PHE B 1 193 ? 0.293 -21.844 -10.93 1 84.88 193 PHE B CA 1
ATOM 3925 C C . PHE B 1 193 ? 1.808 -21.688 -10.969 1 84.88 193 PHE B C 1
ATOM 3927 O O . PHE B 1 193 ? 2.316 -20.562 -11.008 1 84.88 193 PHE B O 1
ATOM 3934 N N . THR B 1 194 ? 2.473 -22.781 -10.961 1 90.56 194 THR B N 1
ATOM 3935 C CA . THR B 1 194 ? 3.93 -22.734 -11.039 1 90.56 194 THR B CA 1
ATOM 3936 C C . THR B 1 194 ? 4.383 -22.125 -12.367 1 90.56 194 THR B C 1
ATOM 3938 O O . THR B 1 194 ? 5.301 -21.312 -12.391 1 90.56 194 THR B O 1
ATOM 3941 N N . ILE B 1 195 ? 3.742 -22.531 -13.391 1 88.44 195 ILE B N 1
ATOM 3942 C CA . ILE B 1 195 ? 4.082 -22.016 -14.711 1 88.44 195 ILE B CA 1
ATOM 3943 C C . ILE B 1 195 ? 3.824 -20.516 -14.766 1 88.44 195 ILE B C 1
ATOM 3945 O O . ILE B 1 195 ? 4.641 -19.766 -15.289 1 88.44 195 ILE B O 1
ATOM 3949 N N . TRP B 1 196 ? 2.748 -20.156 -14.219 1 87 196 TRP B N 1
ATOM 3950 C CA . TRP B 1 196 ? 2.406 -18.734 -14.203 1 87 196 TRP B CA 1
ATOM 3951 C C . TRP B 1 196 ? 3.438 -17.938 -13.414 1 87 196 TRP B C 1
ATOM 3953 O O . TRP B 1 196 ? 3.895 -16.891 -13.875 1 87 196 TRP B O 1
ATOM 3963 N N . LEU B 1 197 ? 3.76 -18.438 -12.281 1 91.56 197 LEU B N 1
ATOM 3964 C CA . LEU B 1 197 ? 4.75 -17.75 -11.453 1 91.56 197 LEU B CA 1
ATOM 3965 C C . LEU B 1 197 ? 6.094 -17.672 -12.172 1 91.56 197 LEU B C 1
ATOM 3967 O O . LEU B 1 197 ? 6.793 -16.656 -12.078 1 91.56 197 LEU B O 1
ATOM 3971 N N . ALA B 1 198 ? 6.391 -18.719 -12.789 1 92.56 198 ALA B N 1
ATOM 3972 C CA . ALA B 1 198 ? 7.648 -18.75 -13.531 1 92.56 198 ALA B CA 1
ATOM 3973 C C . ALA B 1 198 ? 7.68 -17.672 -14.609 1 92.56 198 ALA B C 1
ATOM 3975 O O . ALA B 1 198 ? 8.703 -17 -14.805 1 92.56 198 ALA B O 1
ATOM 3976 N N . ILE B 1 199 ? 6.605 -17.531 -15.25 1 88.81 199 ILE B N 1
ATOM 3977 C CA . ILE B 1 199 ? 6.512 -16.516 -16.297 1 88.81 199 ILE B CA 1
ATOM 3978 C C . ILE B 1 199 ? 6.637 -15.133 -15.672 1 88.81 199 ILE B C 1
ATOM 3980 O O . ILE B 1 199 ? 7.348 -14.273 -16.203 1 88.81 199 ILE B O 1
ATOM 3984 N N . VAL B 1 200 ? 5.988 -14.914 -14.633 1 90.19 200 VAL B N 1
ATOM 3985 C CA . VAL B 1 200 ? 6.031 -13.641 -13.938 1 90.19 200 VAL B CA 1
ATOM 3986 C C . VAL B 1 200 ? 7.469 -13.32 -13.523 1 90.19 200 VAL B C 1
ATOM 3988 O O . VAL B 1 200 ? 7.969 -12.227 -13.789 1 90.19 200 VAL B O 1
ATOM 3991 N N . TYR B 1 201 ? 8.109 -14.289 -12.945 1 93 201 TYR B N 1
ATOM 3992 C CA . TYR B 1 201 ? 9.461 -14.094 -12.43 1 93 201 TYR B CA 1
ATOM 3993 C C . TYR B 1 201 ? 10.461 -13.914 -13.562 1 93 201 TYR B C 1
ATOM 3995 O O . TYR B 1 201 ? 11.453 -13.195 -13.422 1 93 201 TYR B O 1
ATOM 4003 N N . LYS B 1 202 ? 10.164 -14.562 -14.594 1 90.69 202 LYS B N 1
ATOM 4004 C CA . LYS B 1 202 ? 11.117 -14.578 -15.703 1 90.69 202 LYS B CA 1
ATOM 4005 C C . LYS B 1 202 ? 11.031 -13.289 -16.516 1 90.69 202 LYS B C 1
ATOM 4007 O O . LYS B 1 202 ? 12.055 -12.773 -16.969 1 90.69 202 LYS B O 1
ATOM 4012 N N . TYR B 1 203 ? 9.852 -12.719 -16.641 1 86.19 203 TYR B N 1
ATOM 4013 C CA . TYR B 1 203 ? 9.688 -11.727 -17.703 1 86.19 203 TYR B CA 1
ATOM 4014 C C . TYR B 1 203 ? 9.34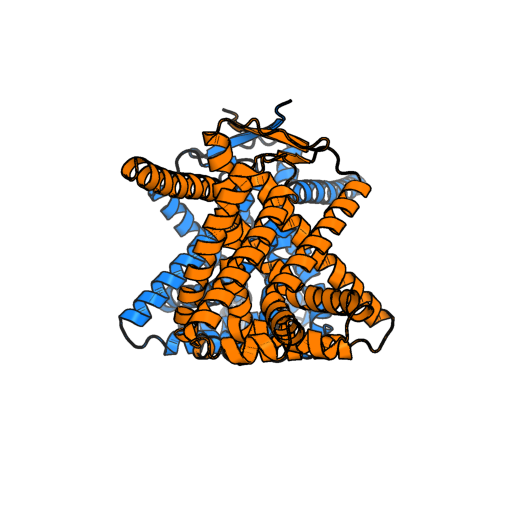4 -10.367 -17.109 1 86.19 203 TYR B C 1
ATOM 4016 O O . TYR B 1 203 ? 9.469 -9.344 -17.797 1 86.19 203 TYR B O 1
ATOM 4024 N N . LEU B 1 204 ? 8.977 -10.273 -15.969 1 86.69 204 LEU B N 1
ATOM 4025 C CA . LEU B 1 204 ? 8.547 -8.984 -15.43 1 86.69 204 LEU B CA 1
ATOM 4026 C C . LEU B 1 204 ? 9.742 -8.156 -14.984 1 86.69 204 LEU B C 1
ATOM 4028 O O . LEU B 1 204 ? 9.766 -6.938 -15.164 1 86.69 204 LEU B O 1
ATOM 4032 N N . PRO B 1 205 ? 10.688 -8.797 -14.328 1 89.12 205 PRO B N 1
ATOM 4033 C CA . PRO B 1 205 ? 11.859 -8.008 -13.938 1 89.12 205 PRO B CA 1
ATOM 4034 C C . PRO B 1 205 ? 12.742 -7.637 -15.117 1 89.12 205 PRO B C 1
ATOM 4036 O O . PRO B 1 205 ? 12.68 -8.281 -16.172 1 89.12 205 PRO B O 1
ATOM 4039 N N . ASP B 1 206 ? 13.523 -6.613 -14.906 1 87.62 206 ASP B N 1
ATOM 4040 C CA . ASP B 1 206 ? 14.445 -6.168 -15.945 1 87.62 206 ASP B CA 1
ATOM 4041 C C . ASP B 1 206 ? 15.805 -6.848 -15.805 1 87.62 206 ASP B C 1
ATOM 4043 O O . ASP B 1 206 ? 16.844 -6.18 -15.828 1 87.62 206 ASP B O 1
ATOM 4047 N N . MET B 1 207 ? 15.781 -8.062 -15.508 1 88.44 207 MET B N 1
ATOM 4048 C CA . MET B 1 207 ? 16.984 -8.891 -15.391 1 88.44 207 MET B CA 1
ATOM 4049 C C . MET B 1 207 ? 16.781 -10.242 -16.062 1 88.44 207 MET B C 1
ATOM 4051 O O . MET B 1 207 ? 15.703 -10.828 -15.977 1 88.44 207 MET B O 1
ATOM 4055 N N . GLN B 1 208 ? 17.828 -10.719 -16.672 1 89.56 208 GLN B N 1
ATOM 4056 C CA . GLN B 1 208 ? 17.766 -12.039 -17.297 1 89.56 208 GLN B CA 1
ATOM 4057 C C . GLN B 1 208 ? 18.047 -13.141 -16.266 1 89.56 208 GLN B C 1
ATOM 4059 O O . GLN B 1 208 ? 19.188 -13.328 -15.852 1 89.56 208 GLN B O 1
ATOM 4064 N N . LEU B 1 209 ? 17 -13.805 -15.953 1 91.69 209 LEU B N 1
ATOM 4065 C CA . LEU B 1 209 ? 17.141 -14.891 -14.984 1 91.69 209 LEU B CA 1
ATOM 4066 C C . LEU B 1 209 ? 17.141 -16.25 -15.68 1 91.69 209 LEU B C 1
ATOM 4068 O O . LEU B 1 209 ? 16.375 -16.453 -16.641 1 91.69 209 LEU B O 1
ATOM 4072 N N . PRO B 1 210 ? 18.031 -17.047 -15.242 1 93.19 210 PRO B N 1
ATOM 4073 C CA . PRO B 1 210 ? 18.016 -18.391 -15.828 1 93.19 210 PRO B CA 1
ATOM 4074 C C . PRO B 1 210 ? 16.781 -19.188 -15.445 1 93.19 210 PRO B C 1
ATOM 4076 O O . PRO B 1 210 ? 16.219 -18.984 -14.367 1 93.19 210 PRO B O 1
ATOM 4079 N N . TRP B 1 211 ? 16.453 -20.188 -16.25 1 94 211 TRP B N 1
ATOM 4080 C CA . TRP B 1 211 ? 15.211 -20.938 -16.062 1 94 211 TRP B CA 1
ATOM 4081 C C . TRP B 1 211 ? 15.312 -21.875 -14.875 1 94 211 TRP B C 1
ATOM 4083 O O . TRP B 1 211 ? 14.312 -22.141 -14.195 1 94 211 TRP B O 1
ATOM 4093 N N . ARG B 1 212 ? 16.391 -22.328 -14.555 1 94.38 212 ARG B N 1
ATOM 4094 C CA . ARG B 1 212 ? 16.516 -23.328 -13.492 1 94.38 212 ARG B CA 1
ATOM 4095 C C . ARG B 1 212 ? 16.109 -22.75 -12.141 1 94.38 212 ARG B C 1
ATOM 4097 O O . ARG B 1 212 ? 15.242 -23.297 -11.469 1 94.38 212 ARG B O 1
ATOM 4104 N N . PRO B 1 213 ? 16.734 -21.625 -11.766 1 95.31 213 PRO B N 1
ATOM 4105 C CA . PRO B 1 213 ? 16.297 -21.031 -10.508 1 95.31 213 PRO B CA 1
ATOM 4106 C C . PRO B 1 213 ? 14.836 -20.562 -10.547 1 95.31 213 PRO B C 1
ATOM 4108 O O . PRO B 1 213 ? 14.141 -20.625 -9.531 1 95.31 213 PRO B O 1
ATOM 4111 N N . VAL B 1 214 ? 14.406 -20.141 -11.672 1 96.38 214 VAL B N 1
ATOM 4112 C CA . VAL B 1 214 ? 13.039 -19.656 -11.828 1 96.38 214 VAL B CA 1
ATOM 4113 C C . VAL B 1 214 ? 12.055 -20.797 -11.586 1 96.38 214 VAL B C 1
ATOM 4115 O O . VAL B 1 214 ? 11.062 -20.625 -10.867 1 96.38 214 VAL B O 1
ATOM 4118 N N . TRP B 1 215 ? 12.391 -21.953 -12.078 1 95.69 215 TRP B N 1
ATOM 4119 C CA . TRP B 1 215 ? 11.508 -23.094 -11.891 1 95.69 215 TRP B CA 1
ATOM 4120 C C . TRP B 1 215 ? 11.516 -23.562 -10.438 1 95.69 215 TRP B C 1
ATOM 4122 O O . TRP B 1 215 ? 10.461 -23.859 -9.875 1 95.69 215 TRP B O 1
ATOM 4132 N N . THR B 1 216 ? 12.664 -23.547 -9.914 1 93.56 216 THR B N 1
ATOM 4133 C CA . THR B 1 216 ? 12.789 -24 -8.531 1 93.56 216 THR B CA 1
ATOM 4134 C C . THR B 1 216 ? 12.047 -23.047 -7.59 1 93.56 216 THR B C 1
ATOM 4136 O O . THR B 1 216 ? 11.266 -23.484 -6.746 1 93.56 216 THR B O 1
ATOM 4139 N N . GLY B 1 217 ? 12.32 -21.781 -7.781 1 94.56 217 GLY B N 1
ATOM 4140 C CA . GLY B 1 217 ? 11.664 -20.797 -6.934 1 94.56 217 GLY B CA 1
ATOM 4141 C C . GLY B 1 217 ? 10.156 -20.766 -7.113 1 94.56 217 GLY B C 1
ATOM 4142 O O . GLY B 1 217 ? 9.414 -20.672 -6.137 1 94.56 217 GLY B O 1
ATOM 4143 N N . SER B 1 218 ? 9.75 -20.859 -8.336 1 96.19 218 SER B N 1
ATOM 4144 C CA . SER B 1 218 ? 8.32 -20.828 -8.625 1 96.19 218 SER B CA 1
ATOM 4145 C C . SER B 1 218 ? 7.609 -22.031 -8.023 1 96.19 218 SER B C 1
ATOM 4147 O O . SER B 1 218 ? 6.496 -21.906 -7.504 1 96.19 218 SER B O 1
ATOM 4149 N N . PHE B 1 219 ? 8.242 -23.156 -8.086 1 95.69 219 PHE B N 1
ATOM 4150 C CA . PHE B 1 219 ? 7.641 -24.359 -7.547 1 95.69 219 PHE B CA 1
ATOM 4151 C C . PHE B 1 219 ? 7.52 -24.281 -6.031 1 95.69 219 PHE B C 1
ATOM 4153 O O . PHE B 1 219 ? 6.461 -24.578 -5.473 1 95.69 219 PHE B O 1
ATOM 4160 N N . ILE B 1 220 ? 8.539 -23.875 -5.422 1 94.31 220 ILE B N 1
ATOM 4161 C CA . ILE B 1 220 ? 8.539 -23.766 -3.967 1 94.31 220 ILE B CA 1
ATOM 4162 C C . ILE B 1 220 ? 7.48 -22.75 -3.533 1 94.31 220 ILE B C 1
ATOM 4164 O O . ILE B 1 220 ? 6.746 -22.984 -2.568 1 94.31 220 ILE B O 1
ATOM 4168 N N . THR B 1 221 ? 7.398 -21.672 -4.25 1 93.62 221 THR B N 1
ATOM 4169 C CA . THR B 1 221 ? 6.41 -20.641 -3.939 1 93.62 221 THR B CA 1
ATOM 4170 C C . THR B 1 221 ? 4.996 -21.188 -4.086 1 93.62 221 THR B C 1
ATOM 4172 O O . THR B 1 221 ? 4.125 -20.906 -3.262 1 93.62 221 THR B O 1
ATOM 4175 N N . THR B 1 222 ? 4.805 -21.953 -5.086 1 91.81 222 THR B N 1
ATOM 4176 C CA . THR B 1 222 ? 3.498 -22.562 -5.316 1 91.81 222 THR B CA 1
ATOM 4177 C C . THR B 1 222 ? 3.109 -23.469 -4.156 1 91.81 222 THR B C 1
ATOM 4179 O O . THR B 1 222 ? 1.977 -23.406 -3.672 1 91.81 222 THR B O 1
ATOM 4182 N N . VAL B 1 223 ? 4.027 -24.219 -3.725 1 90.69 223 VAL B N 1
ATOM 4183 C CA . VAL B 1 223 ? 3.768 -25.125 -2.613 1 90.69 223 VAL B CA 1
ATOM 4184 C C . VAL B 1 223 ? 3.449 -24.328 -1.354 1 90.69 223 VAL B C 1
ATOM 4186 O O . VAL B 1 223 ? 2.492 -24.641 -0.64 1 90.69 223 VAL B O 1
ATOM 4189 N N . LEU B 1 224 ? 4.27 -23.312 -1.149 1 88.25 224 LEU B N 1
ATOM 4190 C CA . LEU B 1 224 ? 4.039 -22.453 0.011 1 88.25 224 LEU B CA 1
ATOM 4191 C C . LEU B 1 224 ? 2.689 -21.75 -0.085 1 88.25 224 LEU B C 1
ATOM 4193 O O . LEU B 1 224 ? 2.002 -21.578 0.924 1 88.25 224 LEU B O 1
ATOM 4197 N N . ALA B 1 225 ? 2.326 -21.344 -1.226 1 86.31 225 ALA B N 1
ATOM 4198 C CA . ALA B 1 225 ? 1.056 -20.656 -1.438 1 86.31 225 ALA B CA 1
ATOM 4199 C C . ALA B 1 225 ? -0.124 -21.578 -1.114 1 86.31 225 ALA B C 1
ATOM 4201 O O . ALA B 1 225 ? -1.104 -21.141 -0.506 1 86.31 225 ALA B O 1
ATOM 4202 N N . PHE B 1 226 ? -0.113 -22.75 -1.527 1 81.5 226 PHE B N 1
ATOM 4203 C CA . PHE B 1 226 ? -1.195 -23.688 -1.272 1 81.5 226 PHE B CA 1
ATOM 4204 C C . PHE B 1 226 ? -1.295 -24 0.215 1 81.5 226 PHE B C 1
ATOM 4206 O O . PHE B 1 226 ? -2.395 -24.125 0.756 1 81.5 226 PHE B O 1
ATOM 4213 N N . ILE B 1 227 ? -0.172 -24.031 0.846 1 81.5 227 ILE B N 1
ATOM 4214 C CA . ILE B 1 227 ? -0.164 -24.219 2.291 1 81.5 227 ILE B CA 1
ATOM 4215 C C . ILE B 1 227 ? -0.741 -22.984 2.98 1 81.5 227 ILE B C 1
ATOM 4217 O O . ILE B 1 227 ? -1.545 -23.109 3.908 1 81.5 227 ILE B O 1
ATOM 4221 N N . GLY B 1 228 ? -0.317 -21.844 2.512 1 74.88 228 GLY B N 1
ATOM 4222 C CA . GLY B 1 228 ? -0.82 -20.594 3.062 1 74.88 228 GLY B CA 1
ATOM 4223 C C . GLY B 1 228 ? -2.316 -20.422 2.883 1 74.88 228 GLY B C 1
ATOM 4224 O O . GLY B 1 228 ? -3.004 -19.938 3.783 1 74.88 228 GLY B O 1
ATOM 4225 N N . GLN B 1 229 ? -2.738 -20.781 1.735 1 73.69 229 GLN B N 1
ATOM 4226 C CA . GLN B 1 229 ? -4.168 -20.688 1.471 1 73.69 229 GLN B CA 1
ATOM 4227 C C . GLN B 1 229 ? -4.973 -21.547 2.449 1 73.69 229 GLN B C 1
ATOM 4229 O O . GLN B 1 229 ? -6.059 -21.156 2.877 1 73.69 229 GLN B O 1
ATOM 4234 N N . PHE B 1 230 ? -4.457 -22.609 2.742 1 71.75 230 PHE B N 1
ATOM 4235 C CA . PHE B 1 230 ? -5.105 -23.484 3.713 1 71.75 230 PHE B CA 1
ATOM 4236 C C . PHE B 1 230 ? -5.148 -22.828 5.09 1 71.75 230 PHE B C 1
ATOM 4238 O O . PHE B 1 230 ? -6.184 -22.828 5.758 1 71.75 230 PHE B O 1
ATOM 4245 N N . ILE B 1 231 ? -4.082 -22.141 5.41 1 71.81 231 ILE B N 1
ATOM 4246 C CA . ILE B 1 231 ? -3.982 -21.469 6.703 1 71.81 231 ILE B CA 1
ATOM 4247 C C . ILE B 1 231 ? -4.895 -20.25 6.723 1 71.81 231 ILE B C 1
ATOM 4249 O O . ILE B 1 231 ? -5.66 -20.047 7.672 1 71.81 231 ILE B O 1
ATOM 4253 N N . LEU B 1 232 ? -4.867 -19.484 5.664 1 69.81 232 LEU B N 1
ATOM 4254 C CA . LEU B 1 232 ? -5.691 -18.281 5.594 1 69.81 232 LEU B CA 1
ATOM 4255 C C . LEU B 1 232 ? -7.176 -18.641 5.586 1 69.81 232 LEU B C 1
ATOM 4257 O O . LEU B 1 232 ? -7.988 -17.938 6.195 1 69.81 232 LEU B O 1
ATOM 4261 N N . GLY B 1 233 ? -7.449 -19.688 4.867 1 65.88 233 GLY B N 1
ATOM 4262 C CA . GLY B 1 233 ? -8.828 -20.156 4.875 1 65.88 233 GLY B CA 1
ATOM 4263 C C . GLY B 1 233 ? -9.344 -20.469 6.27 1 65.88 233 GLY B C 1
ATOM 4264 O O . GLY B 1 233 ? -10.461 -20.078 6.617 1 65.88 233 GLY B O 1
ATOM 4265 N N . LYS B 1 234 ? -8.508 -20.984 7.02 1 67 234 LYS B N 1
ATOM 4266 C CA . LYS B 1 234 ? -8.898 -21.328 8.383 1 67 234 LYS B CA 1
ATOM 4267 C C . LYS B 1 234 ? -8.922 -20.094 9.273 1 67 234 LYS B C 1
ATOM 4269 O O . LYS B 1 234 ? -9.805 -19.938 10.117 1 67 234 LYS B O 1
ATOM 4274 N N . VAL B 1 235 ? -7.969 -19.328 9.047 1 63.53 235 VAL B N 1
ATOM 4275 C CA . VAL B 1 235 ? -7.859 -18.125 9.867 1 63.53 235 VAL B CA 1
ATOM 4276 C C . VAL B 1 235 ? -8.992 -17.172 9.539 1 63.53 235 VAL B C 1
ATOM 4278 O O . VAL B 1 235 ? -9.586 -16.562 10.438 1 63.53 235 VAL B O 1
ATOM 4281 N N . LEU B 1 236 ? -9.188 -17.078 8.359 1 62.47 236 LEU B N 1
ATOM 4282 C CA . LEU B 1 236 ? -10.25 -16.172 7.926 1 62.47 236 LEU B CA 1
ATOM 4283 C C . LEU B 1 236 ? -11.617 -16.719 8.32 1 62.47 236 LEU B C 1
ATOM 4285 O O . LEU B 1 236 ? -12.523 -15.953 8.656 1 62.47 236 LEU B O 1
ATOM 4289 N N . ALA B 1 237 ? -11.734 -17.922 8.18 1 58.03 237 ALA B N 1
ATOM 4290 C CA . ALA B 1 237 ? -12.969 -18.562 8.641 1 58.03 237 ALA B CA 1
ATOM 4291 C C . ALA B 1 237 ? -13.156 -18.375 10.141 1 58.03 237 ALA B C 1
ATOM 4293 O O . ALA B 1 237 ? -14.281 -18.266 10.625 1 58.03 237 ALA B O 1
ATOM 4294 N N . ALA B 1 238 ? -12.062 -18.312 10.672 1 56.03 238 ALA B N 1
ATOM 4295 C CA . ALA B 1 238 ? -12.109 -18.188 12.125 1 56.03 238 ALA B CA 1
ATOM 4296 C C . ALA B 1 238 ? -12.164 -16.719 12.531 1 56.03 238 ALA B C 1
ATOM 4298 O O . ALA B 1 238 ? -12.547 -16.391 13.664 1 56.03 238 ALA B O 1
ATOM 4299 N N . GLY B 1 239 ? -11.812 -15.969 11.648 1 63.5 239 GLY B N 1
ATOM 4300 C CA . GLY B 1 239 ? -11.688 -14.578 12.039 1 63.5 239 GLY B CA 1
ATOM 4301 C C . GLY B 1 239 ? -13.023 -13.867 12.133 1 63.5 239 GLY B C 1
ATOM 4302 O O . GLY B 1 239 ? -14.016 -14.305 11.539 1 63.5 239 GLY B O 1
ATOM 4303 N N . ASN B 1 240 ? -13.234 -13.109 13.086 1 76.69 240 ASN B N 1
ATOM 4304 C CA . ASN B 1 240 ? -14.414 -12.305 13.398 1 76.69 240 ASN B CA 1
ATOM 4305 C C . ASN B 1 240 ? -14.461 -11.039 12.547 1 76.69 240 ASN B C 1
ATOM 4307 O O . ASN B 1 240 ? -14.789 -9.961 13.039 1 76.69 240 ASN B O 1
ATOM 4311 N N . LEU B 1 241 ? -14.078 -11.227 11.25 1 81.25 241 LEU B N 1
ATOM 4312 C CA . LEU B 1 241 ? -14.055 -10.047 10.398 1 81.25 241 LEU B CA 1
ATOM 4313 C C . LEU B 1 241 ? -15.453 -9.461 10.242 1 81.25 241 LEU B C 1
ATOM 4315 O O . LEU B 1 241 ? -15.625 -8.242 10.234 1 81.25 241 LEU B O 1
ATOM 4319 N N . ASN B 1 242 ? -16.375 -10.406 10.148 1 83.25 242 ASN B N 1
ATOM 4320 C CA . ASN B 1 242 ? -17.75 -9.938 10.016 1 83.25 242 ASN B CA 1
ATOM 4321 C C . ASN B 1 242 ? -18.219 -9.203 11.273 1 83.25 242 ASN B C 1
ATOM 4323 O O . ASN B 1 242 ? -18.938 -8.203 11.188 1 83.25 242 ASN B O 1
ATOM 4327 N N . THR B 1 243 ? -17.797 -9.695 12.328 1 82.94 243 THR B N 1
ATOM 4328 C CA . THR B 1 243 ? -18.188 -9.07 13.594 1 82.94 243 THR B CA 1
ATOM 4329 C C . THR B 1 243 ? -17.5 -7.719 13.766 1 82.94 243 THR B C 1
ATOM 4331 O O . THR B 1 243 ? -18.109 -6.773 14.273 1 82.94 243 THR B O 1
ATOM 4334 N N . ILE B 1 244 ? -16.344 -7.574 13.25 1 84.31 244 ILE B N 1
ATOM 4335 C CA . ILE B 1 244 ? -15.57 -6.359 13.461 1 84.31 244 ILE B CA 1
ATOM 4336 C C . ILE B 1 244 ? -15.922 -5.328 12.391 1 84.31 244 ILE B C 1
ATOM 4338 O O . ILE B 1 244 ? -16.203 -4.172 12.711 1 84.31 244 ILE B O 1
ATOM 4342 N N . TYR B 1 245 ? -16 -5.805 11.133 1 87.94 245 TYR B N 1
ATOM 4343 C CA . TYR B 1 245 ? -16.062 -4.84 10.039 1 87.94 245 TYR B CA 1
ATOM 4344 C C . TYR B 1 245 ? -17.438 -4.836 9.391 1 87.94 245 TYR B C 1
ATOM 4346 O O . TYR B 1 245 ? -17.719 -4.008 8.516 1 87.94 245 TYR B O 1
ATOM 4354 N N . GLY B 1 246 ? -18.297 -5.711 9.805 1 85 246 GLY B N 1
ATOM 4355 C CA . GLY B 1 246 ? -19.656 -5.75 9.305 1 85 246 GLY B CA 1
ATOM 4356 C C . GLY B 1 246 ? -19.734 -5.949 7.801 1 85 246 GLY B C 1
ATOM 4357 O O . GLY B 1 246 ? -19.172 -6.898 7.262 1 85 246 GLY B O 1
ATOM 4358 N N . SER B 1 247 ? -20.359 -4.98 7.141 1 83.38 247 SER B N 1
ATOM 4359 C CA . SER B 1 247 ? -20.641 -5.086 5.715 1 83.38 247 SER B CA 1
ATOM 4360 C C . SER B 1 247 ? -19.375 -4.898 4.887 1 83.38 247 SER B C 1
ATOM 4362 O O . SER B 1 247 ? -19.344 -5.23 3.701 1 83.38 247 SER B O 1
ATOM 4364 N N . SER B 1 248 ? -18.312 -4.414 5.527 1 89.06 248 SER B N 1
ATOM 4365 C CA . SER B 1 248 ? -17.062 -4.199 4.793 1 89.06 248 SER B CA 1
ATOM 4366 C C . SER B 1 248 ? -16.125 -5.391 4.941 1 89.06 248 SER B C 1
ATOM 4368 O O . SER B 1 248 ? -14.992 -5.363 4.449 1 89.06 248 SER B O 1
ATOM 4370 N N . ALA B 1 249 ? -16.578 -6.414 5.562 1 88.5 249 ALA B N 1
ATOM 4371 C CA . ALA B 1 249 ? -15.734 -7.57 5.875 1 88.5 249 ALA B CA 1
ATOM 4372 C C . ALA B 1 249 ? -15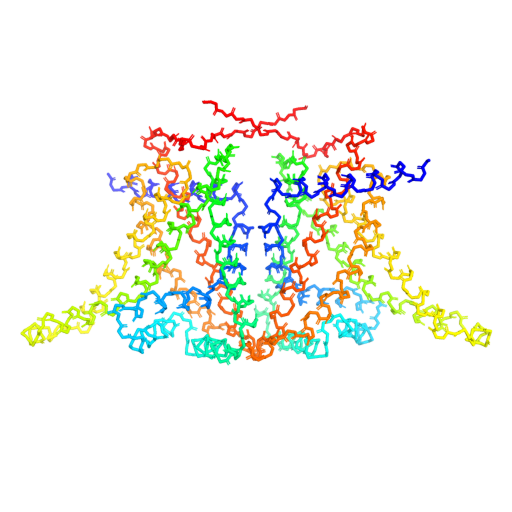.203 -8.219 4.605 1 88.5 249 ALA B C 1
ATOM 4374 O O . ALA B 1 249 ? -14.055 -8.664 4.562 1 88.5 249 ALA B O 1
ATOM 4375 N N . SER B 1 250 ? -16.016 -8.242 3.607 1 88.06 250 SER B N 1
ATOM 4376 C CA . SER B 1 250 ? -15.602 -8.859 2.35 1 88.06 250 SER B CA 1
ATOM 4377 C C . SER B 1 250 ? -14.438 -8.102 1.727 1 88.06 250 SER B C 1
ATOM 4379 O O . SER B 1 250 ? -13.477 -8.711 1.251 1 88.06 250 SER B O 1
ATOM 4381 N N . MET B 1 251 ? -14.531 -6.852 1.8 1 89.94 251 MET B N 1
ATOM 4382 C CA . MET B 1 251 ? -13.453 -6.043 1.234 1 89.94 251 MET B CA 1
ATOM 4383 C C . MET B 1 251 ? -12.156 -6.234 2.02 1 89.94 251 MET B C 1
ATOM 4385 O O . MET B 1 251 ? -11.078 -6.34 1.432 1 89.94 251 MET B O 1
ATOM 4389 N N . ILE B 1 252 ? -12.281 -6.246 3.254 1 89.25 252 ILE B N 1
ATOM 4390 C CA . ILE B 1 252 ? -11.125 -6.43 4.125 1 89.25 252 ILE B CA 1
ATOM 4391 C C . ILE B 1 252 ? -10.484 -7.789 3.85 1 89.25 252 ILE B C 1
ATOM 4393 O O . ILE B 1 252 ? -9.258 -7.906 3.799 1 89.25 252 ILE B O 1
ATOM 4397 N N . LEU B 1 253 ? -11.336 -8.695 3.686 1 87 253 LEU B N 1
ATOM 4398 C CA . LEU B 1 253 ? -10.844 -10.039 3.396 1 87 253 LEU B CA 1
ATOM 4399 C C . LEU B 1 253 ? -10.062 -10.055 2.088 1 87 253 LEU B C 1
ATOM 4401 O O . LEU B 1 253 ? -9 -10.672 2.004 1 87 253 LEU B O 1
ATOM 4405 N N . VAL B 1 254 ? -10.578 -9.445 1.115 1 89.12 254 VAL B N 1
ATOM 4406 C CA . VAL B 1 254 ? -9.898 -9.375 -0.176 1 89.12 254 VAL B CA 1
ATOM 4407 C C . VAL B 1 254 ? -8.547 -8.695 -0.012 1 89.12 254 VAL B C 1
ATOM 4409 O O . VAL B 1 254 ? -7.531 -9.195 -0.511 1 89.12 254 VAL B O 1
ATOM 4412 N N . LEU B 1 255 ? -8.555 -7.652 0.706 1 90.81 255 LEU B N 1
ATOM 4413 C CA . LEU B 1 255 ? -7.328 -6.891 0.925 1 90.81 255 LEU B CA 1
ATOM 4414 C C . LEU B 1 255 ? -6.277 -7.742 1.634 1 90.81 255 LEU B C 1
ATOM 4416 O O . LEU B 1 255 ? -5.117 -7.773 1.221 1 90.81 255 LEU B O 1
ATOM 4420 N N . LEU B 1 256 ? -6.664 -8.422 2.648 1 88.06 256 LEU B N 1
ATOM 4421 C CA . LEU B 1 256 ? -5.738 -9.242 3.426 1 88.06 256 LEU B CA 1
ATOM 4422 C C . LEU B 1 256 ? -5.246 -10.43 2.607 1 88.06 256 LEU B C 1
ATOM 4424 O O . LEU B 1 256 ? -4.074 -10.805 2.701 1 88.06 256 LEU B O 1
ATOM 4428 N N . PHE B 1 257 ? -6.16 -10.961 1.867 1 86.31 257 PHE B N 1
ATOM 4429 C CA . PHE B 1 257 ? -5.797 -12.078 1.009 1 86.31 257 PHE B CA 1
ATOM 4430 C C . PHE B 1 257 ? -4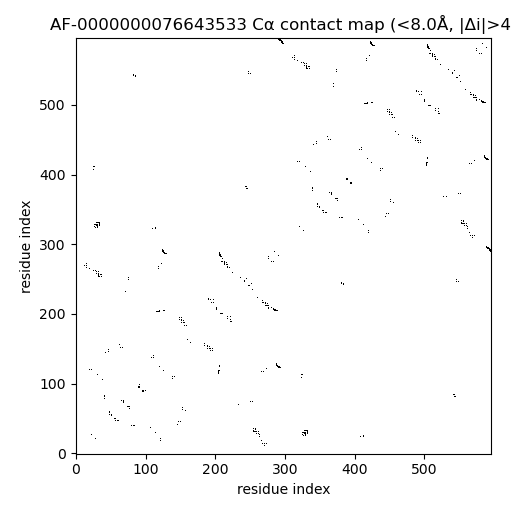.766 -11.656 -0.028 1 86.31 257 PHE B C 1
ATOM 4432 O O . PHE B 1 257 ? -3.781 -12.359 -0.257 1 86.31 257 PHE B O 1
ATOM 4439 N N . ILE B 1 258 ? -4.984 -10.57 -0.624 1 90.94 258 ILE B N 1
ATOM 4440 C CA . ILE B 1 258 ? -4.07 -10.086 -1.653 1 90.94 258 ILE B CA 1
ATOM 4441 C C . ILE B 1 258 ? -2.736 -9.695 -1.019 1 90.94 258 ILE B C 1
ATOM 4443 O O . ILE B 1 258 ? -1.678 -9.891 -1.621 1 90.94 258 ILE B O 1
ATOM 4447 N N . PHE B 1 259 ? -2.812 -9.172 0.13 1 92.19 259 PHE B N 1
ATOM 4448 C CA . PHE B 1 259 ? -1.581 -8.852 0.844 1 92.19 259 PHE B CA 1
ATOM 4449 C C . PHE B 1 259 ? -0.748 -10.109 1.067 1 92.19 259 PHE B C 1
ATOM 4451 O O . PHE B 1 259 ? 0.457 -10.117 0.803 1 92.19 259 PHE B O 1
ATOM 4458 N N . TYR B 1 260 ? -1.434 -11.078 1.506 1 88 260 TYR B N 1
ATOM 4459 C CA . TYR B 1 260 ? -0.762 -12.352 1.739 1 88 260 TYR B CA 1
ATOM 4460 C C . TYR B 1 260 ? -0.17 -12.898 0.447 1 88 260 TYR B C 1
ATOM 4462 O O . TYR B 1 260 ? 0.982 -13.336 0.423 1 88 260 TYR B O 1
ATOM 4470 N N . ALA B 1 261 ? -0.973 -12.852 -0.562 1 87.75 261 ALA B N 1
ATOM 4471 C CA . ALA B 1 261 ? -0.522 -13.336 -1.862 1 87.75 261 ALA B CA 1
ATOM 4472 C C . ALA B 1 261 ? 0.69 -12.555 -2.355 1 87.75 261 ALA B C 1
ATOM 4474 O O . ALA B 1 261 ? 1.629 -13.133 -2.908 1 87.75 261 ALA B O 1
ATOM 4475 N N . SER B 1 262 ? 0.651 -11.312 -2.146 1 93.62 262 SER B N 1
ATOM 4476 C CA . SER B 1 262 ? 1.753 -10.461 -2.584 1 93.62 262 SER B CA 1
ATOM 4477 C C . SER B 1 262 ? 3.016 -10.727 -1.773 1 93.62 262 SER B C 1
ATOM 4479 O O . SER B 1 262 ? 4.121 -10.719 -2.316 1 93.62 262 SER B O 1
ATOM 4481 N N . PHE B 1 263 ? 2.818 -10.922 -0.53 1 93.88 263 PHE B N 1
ATOM 4482 C CA . PHE B 1 263 ? 3.955 -11.266 0.317 1 93.88 263 PHE B CA 1
ATOM 4483 C C . PHE B 1 263 ? 4.641 -12.531 -0.181 1 93.88 263 PHE B C 1
ATOM 4485 O O . PHE B 1 263 ? 5.867 -12.586 -0.275 1 93.88 263 PHE B O 1
ATOM 4492 N N . LEU B 1 264 ? 3.893 -13.453 -0.509 1 92.88 264 LEU B N 1
ATOM 4493 C CA . LEU B 1 264 ? 4.418 -14.727 -0.998 1 92.88 264 LEU B CA 1
ATOM 4494 C C . LEU B 1 264 ? 5.078 -14.555 -2.363 1 92.88 264 LEU B C 1
ATOM 4496 O O . LEU B 1 264 ? 6.07 -15.219 -2.668 1 92.88 264 LEU B O 1
ATOM 4500 N N . LEU B 1 265 ? 4.508 -13.766 -3.133 1 93.56 265 LEU B N 1
ATOM 4501 C CA . LEU B 1 265 ? 5.066 -13.477 -4.449 1 93.56 265 LEU B CA 1
ATOM 4502 C C . LEU B 1 265 ? 6.488 -12.938 -4.332 1 93.56 265 LEU B C 1
ATOM 4504 O O . LEU B 1 265 ? 7.391 -13.398 -5.031 1 93.56 265 LEU B O 1
ATOM 4508 N N . TYR B 1 266 ? 6.676 -12.07 -3.506 1 96.88 266 TYR B N 1
ATOM 4509 C CA . TYR B 1 266 ? 7.988 -11.445 -3.363 1 96.88 266 TYR B CA 1
ATOM 4510 C C . TYR B 1 266 ? 8.953 -12.375 -2.639 1 96.88 266 TYR B C 1
ATOM 4512 O O . TYR B 1 266 ? 10.156 -12.375 -2.92 1 96.88 266 TYR B O 1
ATOM 4520 N N . TYR B 1 267 ? 8.414 -13.102 -1.723 1 96.88 267 TYR B N 1
ATOM 4521 C CA . TYR B 1 267 ? 9.25 -14.117 -1.092 1 96.88 267 TYR B CA 1
ATOM 4522 C C . TYR B 1 267 ? 9.758 -15.125 -2.119 1 96.88 267 TYR B C 1
ATOM 4524 O O . TYR B 1 267 ? 10.938 -15.484 -2.113 1 96.88 267 TYR B O 1
ATOM 4532 N N . GLY B 1 268 ? 8.859 -15.555 -2.873 1 96.56 268 GLY B N 1
ATOM 4533 C CA . GLY B 1 268 ? 9.242 -16.469 -3.938 1 96.56 268 GLY B CA 1
ATOM 4534 C C . GLY B 1 268 ? 10.297 -15.891 -4.863 1 96.56 268 GLY B C 1
ATOM 4535 O O . GLY B 1 268 ? 11.211 -16.594 -5.285 1 96.56 268 GLY B O 1
ATOM 4536 N N . PHE B 1 269 ? 10.148 -14.648 -5.195 1 96.5 269 PHE B N 1
ATOM 4537 C CA . PHE B 1 269 ? 11.109 -14.008 -6.082 1 96.5 269 PHE B CA 1
ATOM 4538 C C . PHE B 1 269 ? 12.492 -13.969 -5.441 1 96.5 269 PHE B C 1
ATOM 4540 O O . PHE B 1 269 ? 13.508 -14.109 -6.129 1 96.5 269 PHE B O 1
ATOM 4547 N N . CYS B 1 270 ? 12.539 -13.781 -4.191 1 97.06 270 CYS B N 1
ATOM 4548 C CA . CYS B 1 270 ? 13.812 -13.828 -3.477 1 97.06 270 CYS B CA 1
ATOM 4549 C C . CYS B 1 270 ? 14.406 -15.234 -3.514 1 97.06 270 CYS B C 1
ATOM 4551 O O . CYS B 1 270 ? 15.625 -15.398 -3.562 1 97.06 270 CYS B O 1
ATOM 4553 N N . LEU B 1 271 ? 13.508 -16.219 -3.432 1 96.88 271 LEU B N 1
ATOM 4554 C CA . LEU B 1 271 ? 13.961 -17.594 -3.58 1 96.88 271 LEU B CA 1
ATOM 4555 C C . LEU B 1 271 ? 14.672 -17.781 -4.918 1 96.88 271 LEU B C 1
ATOM 4557 O O . LEU B 1 271 ? 15.727 -18.422 -4.98 1 96.88 271 LEU B O 1
ATOM 4561 N N . VAL B 1 272 ? 14.055 -17.25 -5.938 1 96.38 272 VAL B N 1
ATOM 4562 C CA . VAL B 1 272 ? 14.625 -17.344 -7.277 1 96.38 272 VAL B CA 1
ATOM 4563 C C . VAL B 1 272 ? 15.992 -16.656 -7.309 1 96.38 272 VAL B C 1
ATOM 4565 O O . VAL B 1 272 ? 16.953 -17.203 -7.836 1 96.38 272 VAL B O 1
ATOM 4568 N N . LYS B 1 273 ? 16.047 -15.477 -6.789 1 95.38 273 LYS B N 1
ATOM 4569 C CA . LYS B 1 273 ? 17.281 -14.695 -6.766 1 95.38 273 LYS B CA 1
ATOM 4570 C C . LYS B 1 273 ? 18.391 -15.438 -6.035 1 95.38 273 LYS B C 1
ATOM 4572 O O . LYS B 1 273 ? 19.5 -15.562 -6.551 1 95.38 273 LYS B O 1
ATOM 4577 N N . VAL B 1 274 ? 18.094 -15.938 -4.844 1 95.06 274 VAL B N 1
ATOM 4578 C CA . VAL B 1 274 ? 19.094 -16.609 -4.027 1 95.06 274 VAL B CA 1
ATOM 4579 C C . VAL B 1 274 ? 19.531 -17.906 -4.715 1 95.06 274 VAL B C 1
ATOM 4581 O O . VAL B 1 274 ? 20.719 -18.25 -4.691 1 95.06 274 VAL B O 1
ATOM 4584 N N . CYS B 1 275 ? 18.609 -18.594 -5.293 1 94 275 CYS B N 1
ATOM 4585 C CA . CYS B 1 275 ? 18.938 -19.797 -6.039 1 94 275 CYS B CA 1
ATOM 4586 C C . CYS B 1 275 ? 19.891 -19.5 -7.188 1 94 275 CYS B C 1
ATOM 4588 O O . CYS B 1 275 ? 20.828 -20.25 -7.434 1 94 275 CYS B O 1
ATOM 4590 N N . ALA B 1 276 ? 19.656 -18.453 -7.848 1 93.25 276 ALA B N 1
ATOM 4591 C CA . ALA B 1 276 ? 20.5 -18.047 -8.961 1 93.25 276 ALA B CA 1
ATOM 4592 C C . ALA B 1 276 ? 21.906 -17.672 -8.477 1 93.25 276 ALA B C 1
ATOM 4594 O O . ALA B 1 276 ? 22.906 -18 -9.117 1 93.25 276 ALA B O 1
ATOM 4595 N N . GLU B 1 277 ? 21.906 -16.984 -7.41 1 91.31 277 GLU B N 1
ATOM 4596 C CA . GLU B 1 277 ? 23.188 -16.562 -6.844 1 91.31 277 GLU B CA 1
ATOM 4597 C C . GLU B 1 277 ? 24 -17.766 -6.363 1 91.31 277 GLU B C 1
ATOM 4599 O O . GLU B 1 277 ? 25.219 -17.797 -6.492 1 91.31 277 GLU B O 1
ATOM 4604 N N . GLN B 1 278 ?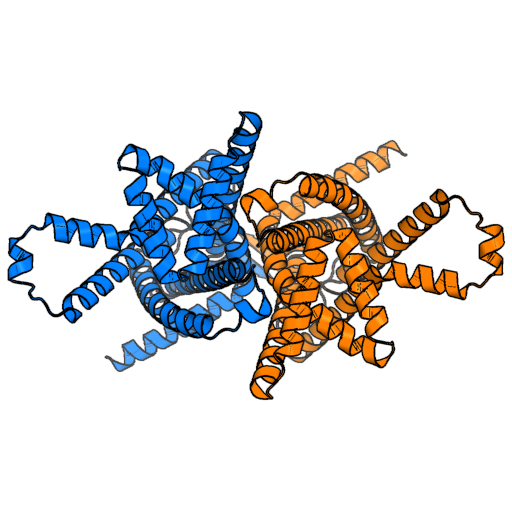 23.359 -18.688 -5.797 1 90.31 278 GLN B N 1
ATOM 4605 C CA . GLN B 1 278 ? 24.047 -19.891 -5.32 1 90.31 278 GLN B CA 1
ATOM 4606 C C . GLN B 1 278 ? 24.609 -20.703 -6.48 1 90.31 278 GLN B C 1
ATOM 4608 O O . GLN B 1 278 ? 25.641 -21.359 -6.34 1 90.31 278 GLN B O 1
ATOM 4613 N N . ASN B 1 279 ? 23.906 -20.656 -7.559 1 88.81 279 ASN B N 1
ATOM 4614 C CA . ASN B 1 279 ? 24.359 -21.375 -8.75 1 88.81 279 ASN B CA 1
ATOM 4615 C C . ASN B 1 279 ? 25.422 -20.594 -9.508 1 88.81 279 ASN B C 1
ATOM 4617 O O . ASN B 1 279 ? 25.891 -21.031 -10.562 1 88.81 279 ASN B O 1
ATOM 4621 N N . ASN B 1 280 ? 25.75 -19.438 -9.016 1 84.31 280 ASN B N 1
ATOM 4622 C CA . ASN B 1 280 ? 26.719 -18.547 -9.625 1 84.31 280 ASN B CA 1
ATOM 4623 C C . ASN B 1 280 ? 26.297 -18.125 -11.031 1 84.31 280 ASN B C 1
ATOM 4625 O O . ASN B 1 280 ? 27.125 -18.078 -11.945 1 84.31 280 ASN B O 1
ATOM 4629 N N . ASP B 1 281 ? 25.078 -18 -11.094 1 84.12 281 ASP B N 1
ATOM 4630 C CA . ASP B 1 281 ? 24.594 -17.516 -12.375 1 84.12 281 ASP B CA 1
ATOM 4631 C C . ASP B 1 281 ? 24.906 -16.031 -12.562 1 84.12 281 ASP B C 1
ATOM 4633 O O . ASP B 1 281 ? 24.875 -15.266 -11.594 1 84.12 281 ASP B O 1
ATOM 4637 N N . ASP B 1 282 ? 25.328 -15.688 -13.648 1 79.06 282 ASP B N 1
ATOM 4638 C CA . ASP B 1 282 ? 25.578 -14.281 -13.93 1 79.06 282 ASP B CA 1
ATOM 4639 C C . ASP B 1 282 ? 24.297 -13.539 -14.258 1 79.06 282 ASP B C 1
ATOM 4641 O O . ASP B 1 282 ? 23.688 -13.773 -15.305 1 79.06 282 ASP B O 1
ATOM 4645 N N . LEU B 1 283 ? 23.859 -12.812 -13.32 1 82.06 283 LEU B N 1
ATOM 4646 C CA . LEU B 1 283 ? 22.641 -12.039 -13.547 1 82.06 283 LEU B CA 1
ATOM 4647 C C . LEU B 1 283 ? 22.953 -10.734 -14.273 1 82.06 283 LEU B C 1
ATOM 4649 O O . LEU B 1 283 ? 23.703 -9.898 -13.758 1 82.06 283 LEU B O 1
ATOM 4653 N N . LYS B 1 284 ? 22.453 -10.664 -15.531 1 84.25 284 LYS B N 1
ATOM 4654 C CA . LYS B 1 284 ? 22.688 -9.469 -16.344 1 84.25 284 LYS B CA 1
ATOM 4655 C C . LYS B 1 284 ? 21.391 -8.672 -16.516 1 84.25 284 LYS B C 1
ATOM 4657 O O . LYS B 1 284 ? 20.344 -9.25 -16.797 1 84.25 284 LYS B O 1
ATOM 4662 N N . PRO B 1 285 ? 21.562 -7.422 -16.328 1 82.62 285 PRO B N 1
ATOM 4663 C CA . PRO B 1 285 ? 20.391 -6.59 -16.578 1 82.62 285 PRO B CA 1
ATOM 4664 C C . PRO B 1 285 ? 19.984 -6.566 -18.047 1 82.62 285 PRO B C 1
ATOM 4666 O O . PRO B 1 285 ? 20.812 -6.848 -18.922 1 82.62 285 PRO B O 1
ATOM 4669 N N . ASP B 1 286 ? 18.734 -6.258 -18.25 1 78.75 286 ASP B N 1
ATOM 4670 C CA . ASP B 1 286 ? 18.234 -6.098 -19.625 1 78.75 286 ASP B CA 1
ATOM 4671 C C . ASP B 1 286 ? 18.875 -4.887 -20.297 1 78.75 286 ASP B C 1
ATOM 4673 O O . ASP B 1 286 ? 19.516 -4.059 -19.625 1 78.75 286 ASP B O 1
ATOM 4677 N N . LYS B 1 287 ? 18.703 -4.848 -21.516 1 75.69 287 LYS B N 1
ATOM 4678 C CA . LYS B 1 287 ? 19.344 -3.824 -22.328 1 75.69 287 LYS B CA 1
ATOM 4679 C C . LYS B 1 287 ? 19 -2.424 -21.828 1 75.69 287 LYS B C 1
ATOM 4681 O O . LYS B 1 287 ? 19.812 -1.504 -21.938 1 75.69 287 LYS B O 1
ATOM 4686 N N . HIS B 1 288 ? 17.891 -2.275 -21.234 1 76.12 288 HIS B N 1
ATOM 4687 C CA . HIS B 1 288 ? 17.438 -0.944 -20.844 1 76.12 288 HIS B CA 1
ATOM 4688 C C . HIS B 1 288 ? 17.562 -0.739 -19.344 1 76.12 288 HIS B C 1
ATOM 4690 O O . HIS B 1 288 ? 17.078 0.259 -18.812 1 76.12 288 HIS B O 1
ATOM 4696 N N . ALA B 1 289 ? 18.328 -1.646 -18.75 1 80.5 289 ALA B N 1
ATOM 4697 C CA . ALA B 1 289 ? 18.438 -1.58 -17.297 1 80.5 289 ALA B CA 1
ATOM 4698 C C . ALA B 1 289 ? 19.906 -1.669 -16.859 1 80.5 289 ALA B C 1
ATOM 4700 O O . ALA B 1 289 ? 20.75 -2.16 -17.609 1 80.5 289 ALA B O 1
ATOM 4701 N N . VAL B 1 290 ? 20.172 -1.042 -15.742 1 81.25 290 VAL B N 1
ATOM 4702 C CA . VAL B 1 290 ? 21.5 -1.073 -15.164 1 81.25 290 VAL B CA 1
ATOM 4703 C C . VAL B 1 290 ? 21.422 -1.503 -13.703 1 81.25 290 VAL B C 1
ATOM 4705 O O . VAL B 1 290 ? 20.484 -1.155 -13 1 81.25 290 VAL B O 1
ATOM 4708 N N . ARG B 1 291 ? 22.359 -2.211 -13.359 1 82.19 291 ARG B N 1
ATOM 4709 C CA . ARG B 1 291 ? 22.469 -2.594 -11.953 1 82.19 291 ARG B CA 1
ATOM 4710 C C . ARG B 1 291 ? 23.016 -1.443 -11.109 1 82.19 291 ARG B C 1
ATOM 4712 O O . ARG B 1 291 ? 23.812 -0.646 -11.594 1 82.19 291 ARG B O 1
ATOM 4719 N N . TYR B 1 292 ? 22.516 -1.388 -9.93 1 80.31 292 TYR B N 1
ATOM 4720 C CA . TYR B 1 292 ? 23.047 -0.369 -9.039 1 80.31 292 TYR B CA 1
ATOM 4721 C C . TYR B 1 292 ? 23.406 -0.967 -7.68 1 80.31 292 TYR B C 1
ATOM 4723 O O . TYR B 1 292 ? 22.938 -2.061 -7.34 1 80.31 292 TYR B O 1
ATOM 4731 N N . GLU B 1 293 ? 24.312 -0.372 -7.031 1 79.75 293 GLU B N 1
ATOM 4732 C CA . GLU B 1 293 ? 24.703 -0.742 -5.672 1 79.75 293 GLU B CA 1
ATOM 4733 C C . GLU B 1 293 ? 24.516 0.428 -4.707 1 79.75 293 GLU B C 1
ATOM 4735 O O . GLU B 1 293 ? 24.641 1.589 -5.102 1 79.75 293 GLU B O 1
ATOM 4740 N N . ILE B 1 294 ? 24.109 -0.013 -3.615 1 76.19 294 ILE B N 1
ATOM 4741 C CA . ILE B 1 294 ? 23.969 0.987 -2.562 1 76.19 294 ILE B CA 1
ATOM 4742 C C . ILE B 1 294 ? 25.312 1.19 -1.865 1 76.19 294 ILE B C 1
ATOM 4744 O O . ILE B 1 294 ? 25.859 0.26 -1.266 1 76.19 294 ILE B O 1
ATOM 4748 N N . LYS B 1 295 ? 25.812 2.387 -2.121 1 78.88 295 LYS B N 1
ATOM 4749 C CA . LYS B 1 295 ? 27.094 2.717 -1.502 1 78.88 295 LYS B CA 1
ATOM 4750 C C . LYS B 1 295 ? 26.922 3.715 -0.362 1 78.88 295 LYS B C 1
ATOM 4752 O O . LYS B 1 295 ? 26.297 4.762 -0.542 1 78.88 295 LYS B O 1
ATOM 4757 N N . GLU B 1 296 ? 27.344 3.357 0.772 1 80.06 296 GLU B N 1
ATOM 4758 C CA . GLU B 1 296 ? 27.297 4.25 1.926 1 80.06 296 GLU B CA 1
ATOM 4759 C C . GLU B 1 296 ? 28.312 5.375 1.798 1 80.06 296 GLU B C 1
ATOM 4761 O O . GLU B 1 296 ? 29.438 5.148 1.362 1 80.06 296 GLU B O 1
ATOM 4766 N N . ILE B 1 297 ? 27.719 6.578 1.869 1 74.5 297 ILE B N 1
ATOM 4767 C CA . ILE B 1 297 ? 28.625 7.719 1.792 1 74.5 297 ILE B CA 1
ATOM 4768 C C . ILE B 1 297 ? 28.984 8.188 3.199 1 74.5 297 ILE B C 1
ATOM 4770 O O . ILE B 1 297 ? 28.109 8.289 4.07 1 74.5 297 ILE B O 1
ATOM 4774 N N . GLU B 1 298 ? 30.266 7.957 3.75 1 60.31 298 GLU B N 1
ATOM 4775 C CA . GLU B 1 298 ? 30.75 8.438 5.039 1 60.31 298 GLU B CA 1
ATOM 4776 C C . GLU B 1 298 ? 30.609 9.953 5.156 1 60.31 298 GLU B C 1
ATOM 4778 O O . GLU B 1 298 ? 30.703 10.672 4.16 1 60.31 298 GLU B O 1
#

Radius of gyration: 26.12 Å; Cα contacts (8 Å, |Δi|>4): 623; chains: 2; bounding box: 56×88×60 Å

InterPro domains:
  IPR017039 Virulence factor BrkB [PF03631] (23-277)
  IPR017039 Virulence factor BrkB [PIRSF035875] (5-295)
  IPR017039 Virulence factor BrkB [PTHR30213] (5-290)

Nearest PDB structures (foldseek):
  8to0-assembly1_GW  TM=1.443E-01  e=7.366E+00  Mus musculus
  8to0-assembly1_GW  TM=1.548E-01  e=7.356E+00  Mus musculus

Secondary structure (DSSP, 8-state):
-HHHHHHHHHHHHHHHHHHHHTT-HHHHHHHHHHHHHHHHHHHHHHHHHHHTTTS-HHHHHHHHHHHHHHHH-HHHHHHHHHHHHHHHHH--SHHHHHHHHHHHHHHHHHHHHHHHHHHHHHHTEEES---HHHHHHHHHHHHHHHHHHHHHHTHHHHHHHHHHHS-THHHHH----HHHHHHHHHHHHHHHHHHHHHHHHHHSSSEE--HHHHHHHHHHHHHHHHHHHHHHHHHHHHS-HHHHHGGGHHHHHHHHHHHHHHHHHHHHHHHHHHHHHHTT---EE-TTEEEEEEEEE-/-HHHHHHHHHHHHHHHHHHHHTT-HHHHHHHHHHHHHHHHHHHHHHHHHHHTTTS-HHHHHHHHHHHHHHHH-HHHHHHHHHHHHHHHHHTTSHHHHHHHHHHHHHHHHHHHHHHHHHHHHHHTEEES---HHHHHHHHHHHHHHHHHHHHHHTHHHHHHHHHHHS-THHHHHT---HHHHHHHHHHHHHHHHHHHHHHHHHHSSSEE--HHHHHHHHHHHHHHHHHHHHHHHHHHHHS-HHHHHGGGHHHHHHHHHHHHHHHHHHHHHHHHHHHHHHTT---EE-TTEEEEEEEEE-

pLDDT: mean 80.49, std 13.24, range [40.31, 97.12]

Sequence (596 aa):
MKQGKIKWFWDLLKQAYAALQKNDPLRLSSATAFFAMFSLIPLIVLLLEFLGVAFQVQPLKEEIFNTLQEMLGGKTANYLANTLANIQDMQEGFFTTAGILIFLIFIVTTLFNVVHNSFNQILQVRLKNPSLPFFLKNRGLFLVIIFVGGLLLLATFIIDAVINFAGDHFVNLLNINSAIVFILDMIFSMALFTIWLAIVYKYLPDMQLPWRPVWTGSFITTVLAFIGQFILGKVLAAGNLNTIYGSSASMILVLLFIFYASFLLYYGFCLVKVCAEQNNDDLKPDKHAVRYEIKEIEMKQGKIKWFWDLLKQAYAALQKNDPLRLSSATAFFAMFSLIPLIVLLLEFLGVAFQVQPLKEEIFNTLQEMLGGKTANYLANTLANIQDMQEGFFTTAGILIFLIFIVTTLFNVVHNSFNQILQVRLKNPSLPFFLKNRGLFLVIIFVGGLLLLATFIIDAVINFAGDHFVNLLNINSAIVFILDMIFSMALFTIWLAIVYKYLPDMQLPWRPVWTGSFITTVLAFIGQFILGKVLAAGNLNTIYGSSASMILVLLFIFYASFLLYYGFCLVKVCAEQNNDDLKPDKHAVRYEIKEIE

Foldseek 3Di:
DVVVVVVVVVVLLVQLVVLCVVLVLLVLLLVLLVLCLVQVLLLLVVLLVVCVVVDPSVVLLVLLLVLVCVQQNDLLSVVSVVVSVVLVVQPPDDVSVVVVNVVNLVSLLVSLVSNLVSLCSSVQKDFDDCDPVNSVVLSVVSSVLSSLVSVLSSCVVVVVVCVVVVDPPVVVVCVPPPVVVVVVVVVSSLVSQLVSLLSCLQPSYQKHADSPLSSVLSNVLSVVVVVVSVVLVVCLVVDCLCVVVPSCSSSVSSSVNSSVVSSSSSSSSSSSVVVCVVVVHDMDGHPRMDHDDDDDDD/DVVVVVVVVVVLLVQLVVLCVVLPLLVLLLVLLVLCLVQVLLLLVVLLVVCVVVDPSVVLLVLLLVLVCVQQNDLLSVVSVVVSVVLVVQPPDPVSVVVVNVVNLVSLLVSLVSNLVSLCSSVQKDFDDCDPVNSVVLSVVSSVLSSLVSVLSSCVVVVVVCVVVVDPPVVVVCVPPPVVVVVVVVVSSLVSQLVSLLSCLQPSYQKHADSVLSSVLSNVLSVVVVVVSVVLVVCLVVDCLCVVVPSCSSSVSSSVNSSVVSSSSSSSSSSSVVVCVVVVHDMDGHPRMDHDDDDDDD

Solvent-accessible surface area (backbone atoms only — not comparable to full-atom values): 29948 Å² total; per-residue (Å²): 113,66,68,55,50,54,51,46,48,52,49,44,54,50,51,11,48,52,54,31,59,75,59,46,47,68,44,54,12,26,18,43,16,44,35,43,57,69,20,47,55,45,49,50,52,50,45,44,58,60,42,35,74,81,36,68,47,66,66,49,51,51,45,51,43,51,44,39,23,72,72,64,32,61,68,31,25,49,50,53,51,50,30,48,51,32,52,64,65,52,54,63,50,68,65,49,34,50,50,49,50,53,49,39,50,49,38,44,50,47,35,47,50,44,52,34,50,48,46,16,56,72,69,33,40,43,71,74,66,82,44,70,65,52,51,48,52,54,48,51,50,46,50,48,49,48,47,49,46,52,50,46,62,34,36,65,52,49,49,49,45,42,53,60,59,67,36,73,68,55,50,63,73,43,71,51,52,71,60,53,54,50,49,50,49,48,51,48,52,44,51,45,49,19,52,47,42,26,49,50,64,47,62,56,33,59,40,54,60,62,66,66,30,33,50,52,17,19,44,52,33,41,54,51,46,58,52,45,49,55,50,46,50,50,47,56,69,63,42,60,44,52,66,32,47,44,73,30,24,42,58,52,48,52,38,52,51,40,25,52,53,36,42,46,51,51,41,23,49,27,31,20,53,49,45,30,54,73,67,65,52,80,76,43,53,33,96,62,31,38,34,42,43,84,39,76,47,132,113,66,70,56,49,53,51,47,50,53,48,46,54,50,51,10,49,52,53,31,59,75,61,44,47,67,44,52,13,28,18,43,16,45,34,44,57,69,19,48,55,45,47,50,53,51,45,45,59,61,43,36,74,79,37,68,47,64,65,50,51,50,46,52,45,51,44,38,24,72,72,64,30,62,69,32,25,50,48,52,51,49,29,48,50,33,52,64,64,58,54,76,37,71,67,53,35,51,49,48,50,52,49,39,49,49,39,44,50,46,34,47,49,44,51,35,51,49,47,18,55,73,68,32,40,42,71,75,66,83,45,70,66,52,52,48,52,54,48,50,50,45,50,49,50,49,45,49,45,53,50,46,62,33,37,66,53,50,50,50,45,44,53,60,60,66,37,74,70,53,54,66,70,43,74,49,52,72,61,53,55,49,50,50,49,49,52,49,51,45,51,45,48,19,51,47,42,28,49,49,64,45,63,56,32,59,41,54,61,60,65,64,28,33,49,53,16,21,43,53,34,41,54,50,47,58,53,45,49,54,48,47,50,51,47,55,69,63,43,58,44,52,68,32,48,45,72,30,23,44,58,50,49,51,38,53,49,40,25,52,52,37,41,47,51,52,40,23,50,27,31,19,52,49,44,30,54,72,67,64,53,79,77,42,53,33,94,62,30,39,35,42,44,84,39,75,49,131